Protein AF-A0A1Z7Z3H3-F1 (afdb_monomer)

Structure (mmCIF, N/CA/C/O backbone):
data_AF-A0A1Z7Z3H3-F1
#
_entry.id   AF-A0A1Z7Z3H3-F1
#
loop_
_atom_site.group_PDB
_atom_site.id
_atom_site.type_symbol
_atom_site.label_atom_id
_atom_site.label_alt_id
_atom_site.label_comp_id
_atom_site.label_asym_id
_atom_site.label_entity_id
_atom_site.label_seq_id
_atom_site.pdbx_PDB_ins_code
_atom_site.Cartn_x
_atom_site.Cartn_y
_atom_site.Cartn_z
_atom_site.occupancy
_atom_site.B_iso_or_equiv
_atom_site.auth_seq_id
_atom_site.auth_comp_id
_atom_sit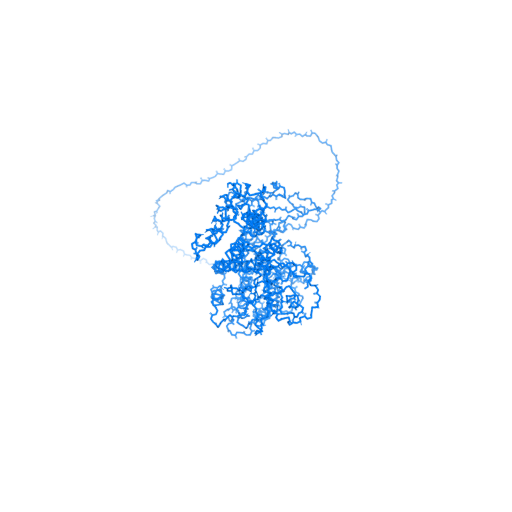e.auth_asym_id
_atom_site.auth_atom_id
_atom_site.pdbx_PDB_model_num
ATOM 1 N N . MET A 1 1 ? -13.700 -13.367 -4.932 1.00 32.19 1 MET A N 1
ATOM 2 C CA . MET A 1 1 ? -15.150 -13.114 -4.969 1.00 32.19 1 MET A CA 1
ATOM 3 C C . MET A 1 1 ? -15.330 -11.751 -5.586 1.00 32.19 1 MET A C 1
ATOM 5 O O . MET A 1 1 ? -14.486 -10.894 -5.360 1.00 32.19 1 MET A O 1
ATOM 9 N N . ILE A 1 2 ? -16.300 -11.656 -6.484 1.00 27.84 2 ILE A N 1
ATOM 10 C CA . ILE A 1 2 ? -16.573 -10.495 -7.326 1.00 27.84 2 ILE A CA 1
ATOM 11 C C . ILE A 1 2 ? -16.823 -9.302 -6.402 1.00 27.84 2 ILE A C 1
ATOM 13 O O . ILE A 1 2 ? -17.635 -9.405 -5.487 1.00 27.84 2 ILE A O 1
ATOM 17 N N . ALA A 1 3 ? -16.074 -8.221 -6.609 1.00 29.41 3 ALA A N 1
ATOM 18 C CA . ALA A 1 3 ? -16.380 -6.922 -6.038 1.00 29.41 3 ALA A CA 1
ATOM 19 C C . ALA A 1 3 ? -17.636 -6.404 -6.747 1.00 29.41 3 ALA A C 1
ATOM 21 O O . ALA A 1 3 ? -17.552 -5.595 -7.671 1.00 29.41 3 ALA A O 1
ATOM 22 N N . ASP A 1 4 ? -18.799 -6.938 -6.375 1.00 34.94 4 ASP A N 1
ATOM 23 C CA . ASP A 1 4 ? -20.038 -6.213 -6.606 1.00 34.94 4 ASP A CA 1
ATOM 24 C C . ASP A 1 4 ? -19.874 -4.895 -5.857 1.00 34.94 4 ASP A C 1
ATOM 26 O O . ASP A 1 4 ? -19.503 -4.880 -4.684 1.00 34.94 4 ASP A O 1
ATOM 30 N N . GLN A 1 5 ? -20.022 -3.786 -6.577 1.00 40.94 5 GLN A N 1
ATOM 31 C CA . GLN A 1 5 ? -19.915 -2.449 -6.015 1.00 40.94 5 GLN A CA 1
ATOM 32 C C . GLN A 1 5 ? -21.038 -2.274 -4.995 1.00 40.94 5 GLN A C 1
ATOM 34 O O . GLN A 1 5 ? -22.151 -1.877 -5.340 1.00 40.94 5 GLN A O 1
ATOM 39 N N . ILE A 1 6 ? -20.741 -2.618 -3.745 1.00 47.41 6 ILE A N 1
ATOM 40 C CA . ILE A 1 6 ? -21.602 -2.358 -2.603 1.00 47.41 6 ILE A CA 1
ATOM 41 C C . ILE A 1 6 ? -21.817 -0.840 -2.569 1.00 47.41 6 ILE A C 1
ATOM 43 O O . ILE A 1 6 ? -20.842 -0.082 -2.601 1.00 47.41 6 ILE A O 1
ATOM 47 N N . PRO A 1 7 ? -23.068 -0.352 -2.586 1.00 47.81 7 PRO A N 1
ATOM 48 C CA . PRO A 1 7 ? -23.313 1.074 -2.450 1.00 47.81 7 PRO A CA 1
ATOM 49 C C . PRO A 1 7 ? -22.756 1.530 -1.092 1.00 47.81 7 PRO A C 1
ATOM 51 O O . PRO A 1 7 ? -23.055 0.894 -0.081 1.00 47.81 7 PRO A O 1
ATOM 54 N N . PRO A 1 8 ? -21.947 2.606 -1.043 1.00 53.81 8 PRO A N 1
ATOM 55 C CA . PRO A 1 8 ? -21.254 2.991 0.178 1.00 53.81 8 PRO A CA 1
ATOM 56 C C . PRO A 1 8 ? -22.2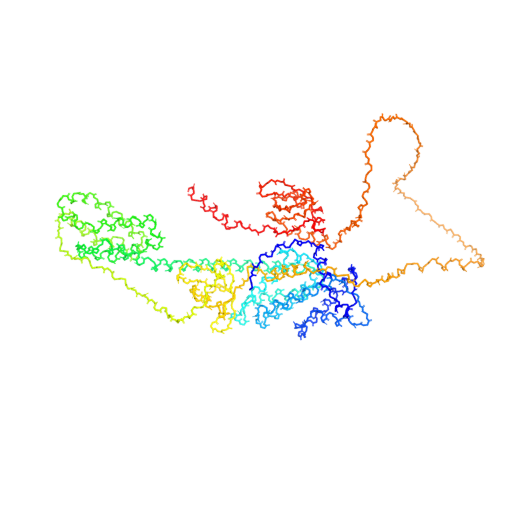69 3.321 1.272 1.00 53.81 8 PRO A C 1
ATOM 58 O O . PRO A 1 8 ? -23.070 4.252 1.125 1.00 53.81 8 PRO A O 1
ATOM 61 N N . LEU A 1 9 ? -22.228 2.564 2.370 1.00 59.12 9 LEU A N 1
ATOM 62 C CA . LEU A 1 9 ? -23.047 2.846 3.540 1.00 59.12 9 LEU A CA 1
ATOM 63 C C . LEU A 1 9 ? -22.595 4.128 4.211 1.00 59.12 9 LEU A C 1
ATOM 65 O O . LEU A 1 9 ? -21.428 4.336 4.540 1.00 59.12 9 LEU A O 1
ATOM 69 N N . LYS A 1 10 ? -23.577 4.984 4.449 1.00 64.12 10 LYS A N 1
ATOM 70 C CA . LYS A 1 10 ? -23.406 6.247 5.143 1.00 64.12 10 LYS A CA 1
ATOM 71 C C . LYS A 1 10 ? -23.414 6.013 6.640 1.00 64.12 10 LYS A C 1
ATOM 73 O O . LYS A 1 10 ? -24.458 6.051 7.283 1.00 64.12 10 LYS A O 1
ATOM 78 N N . LEU A 1 11 ? -22.236 5.757 7.189 1.00 69.19 11 LEU A N 1
ATOM 79 C CA . LEU A 1 11 ? -22.074 5.545 8.618 1.00 69.19 11 LEU A CA 1
ATOM 80 C C . LEU A 1 11 ? -21.940 6.899 9.329 1.00 69.19 11 LEU A C 1
ATOM 82 O O . LEU A 1 11 ? -21.125 7.746 8.955 1.00 69.19 11 LEU A O 1
ATOM 86 N N . GLY A 1 12 ? -22.786 7.102 10.336 1.00 70.69 12 GLY A N 1
ATOM 87 C CA . GLY A 1 12 ? -22.677 8.136 11.366 1.00 70.69 12 GLY A CA 1
ATOM 88 C C . GLY A 1 12 ? -22.671 7.470 12.744 1.00 70.69 12 GLY A C 1
ATOM 89 O O . GLY A 1 12 ? -22.966 6.277 12.843 1.00 70.69 12 GLY A O 1
ATOM 90 N N . ALA A 1 13 ? -22.345 8.213 13.805 1.00 77.25 13 ALA A N 1
ATOM 91 C CA . ALA A 1 13 ? -22.168 7.632 15.141 1.00 77.25 13 ALA A CA 1
ATOM 92 C C . ALA A 1 13 ? -23.416 6.866 15.622 1.00 77.25 13 ALA A C 1
ATOM 94 O O . ALA A 1 13 ? -23.301 5.710 16.018 1.00 77.25 13 ALA A O 1
ATOM 95 N N . ARG A 1 14 ? -24.609 7.454 15.484 1.00 81.56 14 ARG A N 1
ATOM 96 C CA . ARG A 1 14 ? -25.880 6.820 15.872 1.00 81.56 14 ARG A CA 1
ATOM 97 C C . ARG A 1 14 ? -26.240 5.595 15.039 1.00 81.56 14 ARG A C 1
ATOM 99 O O . ARG A 1 14 ? -26.717 4.604 15.578 1.00 81.56 14 ARG A O 1
ATOM 106 N N . VAL A 1 15 ? -25.975 5.631 13.730 1.00 82.81 15 VAL A N 1
ATOM 107 C CA . VAL A 1 15 ? -26.184 4.466 12.850 1.00 82.81 15 VAL A CA 1
ATOM 108 C C . VAL A 1 15 ? -25.277 3.318 13.284 1.00 82.81 15 VAL A C 1
ATOM 110 O O . VAL A 1 15 ? -25.731 2.185 13.380 1.00 82.81 15 VAL A O 1
ATOM 113 N N . VAL A 1 16 ? -24.011 3.604 13.603 1.00 85.75 16 VAL A N 1
ATOM 114 C CA . VAL A 1 16 ? -23.080 2.593 14.120 1.00 85.75 16 VAL A CA 1
ATOM 115 C C . VAL A 1 16 ? -23.575 2.012 15.441 1.00 85.75 16 VAL A C 1
ATOM 117 O O . VAL A 1 16 ? -23.574 0.794 15.580 1.00 85.75 16 VAL A O 1
ATOM 120 N N . VAL A 1 17 ? -24.025 2.845 16.384 1.00 86.12 17 VAL A N 1
ATOM 121 C CA . VAL A 1 17 ? -24.582 2.378 17.665 1.00 86.12 17 VAL A CA 1
ATOM 122 C C . VAL A 1 17 ? -25.770 1.442 17.432 1.00 86.12 17 VAL A C 1
ATOM 124 O O . VAL A 1 17 ? -25.755 0.317 17.924 1.00 86.12 17 VAL A O 1
ATOM 127 N N . ASP A 1 18 ? -26.747 1.842 16.613 1.00 84.81 18 ASP A N 1
ATOM 128 C CA . ASP A 1 18 ? -27.921 1.010 16.315 1.00 84.81 18 ASP A CA 1
ATOM 129 C C . ASP A 1 18 ? -27.538 -0.307 15.610 1.00 84.81 18 ASP A C 1
ATOM 131 O O . ASP A 1 18 ? -28.063 -1.363 15.961 1.00 84.81 18 ASP A O 1
ATOM 135 N N . LEU A 1 19 ? -26.581 -0.294 14.674 1.00 87.75 19 LEU A N 1
ATOM 136 C CA . LEU A 1 19 ? -26.089 -1.515 14.019 1.00 87.75 19 LEU A CA 1
ATOM 137 C C . LEU A 1 19 ? -25.338 -2.445 14.985 1.00 87.75 19 LEU A C 1
ATOM 139 O O . LEU A 1 19 ? -25.493 -3.663 14.900 1.00 87.75 19 LEU A O 1
ATOM 143 N N . LEU A 1 20 ? -24.551 -1.899 15.915 1.00 89.69 20 LEU A N 1
ATOM 144 C CA . LEU A 1 20 ? -23.866 -2.687 16.945 1.00 89.69 20 LEU A CA 1
ATOM 145 C C . LEU A 1 20 ? -24.861 -3.321 17.917 1.00 89.69 20 LEU A C 1
ATOM 147 O O . LEU A 1 20 ? -24.736 -4.501 18.231 1.00 89.69 20 LEU A O 1
ATOM 151 N N . GLU A 1 21 ? -25.880 -2.581 18.353 1.00 87.81 21 GLU A N 1
ATOM 152 C CA . GLU A 1 21 ? -26.934 -3.128 19.211 1.00 87.81 21 GLU A CA 1
ATOM 153 C C . GLU A 1 21 ? -27.709 -4.263 18.523 1.00 87.81 21 GLU A C 1
ATOM 155 O O . GLU A 1 21 ? -28.064 -5.246 19.176 1.00 87.81 21 GLU A O 1
ATOM 160 N N . ARG A 1 22 ? -27.926 -4.169 17.202 1.00 83.06 22 ARG A N 1
ATOM 161 C CA . ARG A 1 22 ? -28.511 -5.250 16.382 1.00 83.06 22 ARG A CA 1
ATOM 162 C C . ARG A 1 22 ? -27.585 -6.454 16.215 1.00 83.06 22 ARG A C 1
ATOM 164 O O . ARG A 1 22 ? -28.063 -7.550 15.945 1.00 83.06 22 ARG A O 1
ATOM 171 N N . HIS A 1 23 ? -26.276 -6.274 16.382 1.00 86.31 23 HIS A N 1
ATOM 172 C CA . HIS A 1 23 ? -25.297 -7.361 16.311 1.00 86.31 23 HIS A CA 1
ATOM 173 C C . HIS A 1 23 ? -25.322 -8.283 17.548 1.00 86.31 23 HIS A C 1
ATOM 175 O O . HIS A 1 23 ? -24.578 -9.266 17.619 1.00 86.31 23 HIS A O 1
ATOM 181 N N . VAL A 1 24 ? -26.168 -7.984 18.539 1.00 84.75 24 VAL A N 1
ATOM 182 C CA . VAL A 1 24 ? -26.409 -8.835 19.708 1.00 84.75 24 VAL A CA 1
ATOM 183 C C . VAL A 1 24 ? -27.499 -9.860 19.384 1.00 84.75 24 VAL A C 1
ATOM 185 O O . VAL A 1 24 ? -28.635 -9.514 19.071 1.00 84.75 24 VAL A O 1
ATOM 188 N N . SER A 1 25 ? -27.163 -11.144 19.488 1.00 80.19 25 SER A N 1
ATOM 189 C CA . SER A 1 25 ? -28.047 -12.274 19.178 1.00 80.19 25 SER A CA 1
ATOM 190 C C . SER A 1 25 ? -28.786 -12.803 20.412 1.00 80.19 25 SER A C 1
ATOM 192 O O . SER A 1 25 ? -28.362 -12.593 21.542 1.00 80.19 25 SER A O 1
ATOM 194 N N . GLY A 1 26 ? -29.838 -13.609 20.232 1.00 73.44 26 GLY A N 1
ATOM 195 C CA . GLY A 1 26 ? -30.508 -14.286 21.356 1.00 73.44 26 GLY A CA 1
ATOM 196 C C . GLY A 1 26 ? -29.577 -15.168 22.210 1.00 73.44 26 GLY A C 1
ATOM 197 O O . GLY A 1 26 ? -29.781 -15.292 23.415 1.00 73.44 26 GLY A O 1
ATOM 198 N N . THR A 1 27 ? -28.512 -15.728 21.620 1.00 76.56 27 THR A N 1
ATOM 199 C CA . THR A 1 27 ? -27.514 -16.522 22.364 1.00 76.56 27 THR A CA 1
ATOM 200 C C . THR A 1 27 ? -26.694 -15.676 23.337 1.00 76.56 27 THR A C 1
ATOM 202 O O . THR A 1 27 ? -26.273 -16.175 24.379 1.00 76.56 27 THR A O 1
ATOM 205 N N . ASP A 1 28 ? -26.527 -14.383 23.060 1.00 81.25 28 ASP A N 1
ATOM 206 C CA . ASP A 1 28 ? -25.828 -13.453 23.944 1.00 81.25 28 ASP A CA 1
ATOM 207 C C . ASP A 1 28 ? -26.541 -13.287 25.285 1.00 81.25 28 ASP A C 1
ATOM 209 O O . ASP A 1 28 ? -25.896 -13.299 26.329 1.00 81.25 28 ASP A O 1
ATOM 213 N N . PHE A 1 29 ? -27.874 -13.233 25.266 1.00 77.94 29 PHE A N 1
ATOM 214 C CA . PHE A 1 29 ? -28.704 -13.115 26.469 1.00 77.94 29 PHE A CA 1
ATOM 215 C C . PHE A 1 29 ? -28.666 -14.365 27.354 1.00 77.94 29 PHE A C 1
ATOM 217 O O . PHE A 1 29 ? -29.041 -14.297 28.520 1.00 77.94 29 PHE A O 1
ATOM 224 N N . SER A 1 30 ? -28.229 -15.509 26.815 1.00 79.38 30 SER A N 1
ATOM 225 C CA . SER A 1 30 ? -28.019 -16.723 27.612 1.00 79.38 30 SER A CA 1
ATOM 226 C C . SER A 1 30 ? -26.681 -16.729 28.356 1.00 79.38 30 SER A C 1
ATOM 228 O O . SER A 1 30 ? -26.531 -17.453 29.335 1.00 79.38 30 SER A O 1
ATOM 230 N N . LEU A 1 31 ? -25.723 -15.923 27.891 1.00 80.31 31 LEU A N 1
ATOM 231 C CA . LEU A 1 31 ? -24.371 -15.835 28.438 1.00 80.31 31 LEU A CA 1
ATOM 232 C C . LEU A 1 31 ? -24.213 -14.603 29.337 1.00 80.31 31 LEU A C 1
ATOM 234 O O . LEU A 1 31 ? -23.556 -14.663 30.368 1.00 80.31 31 LEU A O 1
ATOM 238 N N . PHE A 1 32 ? -24.819 -13.476 28.971 1.00 85.56 32 PHE A N 1
ATOM 239 C CA . PHE A 1 32 ? -24.613 -12.201 29.647 1.00 85.56 32 PHE A CA 1
ATOM 240 C C . PHE A 1 32 ? -25.904 -11.621 30.218 1.00 85.56 32 PHE A C 1
ATOM 242 O O . PHE A 1 32 ? -26.977 -11.720 29.621 1.00 85.56 32 PHE A O 1
ATOM 249 N N . ASN A 1 33 ? -25.770 -10.900 31.332 1.00 86.38 33 ASN A N 1
ATOM 250 C CA . ASN A 1 33 ? -26.786 -9.957 31.784 1.00 86.38 33 ASN A CA 1
ATOM 251 C C . ASN A 1 33 ? -26.707 -8.693 30.917 1.00 86.38 33 ASN A C 1
ATOM 253 O O . ASN A 1 33 ? -25.875 -7.818 31.153 1.00 86.38 33 ASN A O 1
ATOM 257 N N . VAL A 1 34 ? -27.543 -8.616 29.880 1.00 87.44 34 VAL A N 1
ATOM 258 C CA . VAL A 1 34 ? -27.482 -7.533 28.888 1.00 87.44 34 VAL A CA 1
ATOM 259 C C . VAL A 1 34 ? -28.448 -6.399 29.236 1.00 87.44 34 VAL A C 1
ATOM 261 O O . VAL A 1 34 ? -29.662 -6.604 29.276 1.00 87.44 34 VAL A O 1
ATOM 264 N N . ALA A 1 35 ? -27.918 -5.192 29.430 1.00 86.75 35 ALA A N 1
ATOM 265 C CA . ALA A 1 35 ? -28.690 -3.962 29.597 1.00 86.75 35 ALA A CA 1
ATOM 266 C C . ALA A 1 35 ? -28.946 -3.279 28.244 1.00 86.75 35 ALA A C 1
ATOM 268 O O . ALA A 1 35 ? -28.096 -3.298 27.353 1.00 86.75 35 ALA A O 1
ATOM 269 N N . ALA A 1 36 ? -30.120 -2.660 28.086 1.00 82.62 36 ALA A N 1
ATOM 270 C CA . ALA A 1 36 ? -30.512 -2.026 26.826 1.00 82.62 36 ALA A CA 1
ATOM 271 C C . ALA A 1 36 ? -29.662 -0.793 26.481 1.00 82.62 36 ALA A C 1
ATOM 273 O O . ALA A 1 36 ? -29.298 -0.632 25.325 1.00 82.62 36 ALA A O 1
ATOM 274 N N . GLN A 1 37 ? -29.336 0.040 27.472 1.00 84.12 37 GLN A N 1
ATOM 275 C CA . GLN A 1 37 ? -28.550 1.265 27.310 1.00 84.12 37 GLN A CA 1
ATOM 276 C C . GLN A 1 37 ? -27.240 1.176 28.094 1.00 84.12 37 GLN A C 1
ATOM 278 O O . GLN A 1 37 ? -27.136 0.406 29.050 1.00 84.12 37 GLN A O 1
ATOM 283 N N . ARG A 1 38 ? -26.240 1.967 27.698 1.00 88.94 38 ARG A N 1
ATOM 284 C CA . ARG A 1 38 ? -24.964 2.075 28.413 1.00 88.94 38 ARG A CA 1
ATOM 285 C C . ARG A 1 38 ? -25.032 3.165 29.484 1.00 88.94 38 ARG A C 1
ATOM 287 O O . ARG A 1 38 ? -25.488 4.267 29.211 1.00 88.94 38 ARG A O 1
ATOM 294 N N . SER A 1 39 ? -24.543 2.864 30.687 1.00 88.81 39 SER A N 1
ATOM 295 C CA . SER A 1 39 ? -24.313 3.841 31.756 1.00 88.81 39 SER A CA 1
ATOM 296 C C . SER A 1 39 ? -22.813 4.038 31.970 1.00 88.81 39 SER A C 1
ATOM 298 O O . SER A 1 39 ? -22.015 3.141 31.679 1.00 88.81 39 SER A O 1
ATOM 300 N N . ALA A 1 40 ? -22.416 5.182 32.534 1.00 86.88 40 ALA A N 1
ATOM 301 C CA . ALA A 1 40 ? -21.011 5.465 32.836 1.00 86.88 40 ALA A CA 1
ATOM 302 C C . ALA A 1 40 ? -20.396 4.432 33.804 1.00 86.88 40 ALA A C 1
ATOM 304 O O . ALA A 1 40 ? -19.235 4.049 33.655 1.00 86.88 40 ALA A O 1
ATOM 305 N N . ALA A 1 41 ? -21.181 3.932 34.768 1.00 87.25 41 ALA A N 1
ATOM 306 C CA . ALA A 1 41 ? -20.751 2.881 35.689 1.00 87.25 41 ALA A CA 1
ATOM 307 C C . ALA A 1 41 ? -20.510 1.547 34.963 1.00 87.25 41 ALA A C 1
ATOM 309 O O . ALA A 1 41 ? -19.474 0.913 35.180 1.00 87.25 41 ALA A O 1
ATOM 310 N N . MET A 1 42 ? -21.410 1.160 34.048 1.00 89.31 42 MET A N 1
ATOM 311 C CA . MET A 1 42 ? -21.239 -0.042 33.222 1.00 89.31 42 MET A CA 1
ATOM 312 C C . MET A 1 42 ? -20.014 0.069 32.316 1.00 89.31 42 MET A C 1
ATOM 314 O O . MET A 1 42 ? -19.195 -0.848 32.291 1.00 89.31 42 MET A O 1
ATOM 318 N N . GLN A 1 43 ? -19.832 1.207 31.640 1.00 89.75 43 GLN A N 1
ATOM 319 C CA . GLN A 1 43 ? -18.661 1.439 30.794 1.00 89.75 43 GLN A CA 1
ATOM 320 C C . GLN A 1 43 ? -17.361 1.361 31.609 1.00 89.75 43 GLN A C 1
ATOM 322 O O . GLN A 1 43 ? -16.396 0.728 31.183 1.00 89.75 43 GLN A O 1
ATOM 327 N N . LYS A 1 44 ? -17.325 1.966 32.803 1.00 89.00 44 LYS A N 1
ATOM 328 C CA . LYS A 1 44 ? -16.156 1.922 33.692 1.00 89.00 44 LYS A CA 1
ATOM 329 C C . LYS A 1 44 ? -15.850 0.499 34.167 1.00 89.00 44 LYS A C 1
ATOM 331 O O . LYS A 1 44 ? -14.687 0.100 34.144 1.00 89.00 44 LYS A O 1
ATOM 336 N N . SER A 1 45 ? -16.872 -0.261 34.562 1.00 89.56 45 SER A N 1
ATOM 337 C CA . SER A 1 45 ? -16.729 -1.672 34.945 1.00 89.56 45 SER A CA 1
ATOM 338 C C . SER A 1 45 ? -16.189 -2.508 33.780 1.00 89.56 45 SER A C 1
ATOM 340 O O . SER A 1 45 ? -15.207 -3.237 33.934 1.00 89.56 45 SER A O 1
ATOM 342 N N . PHE A 1 46 ? -16.731 -2.306 32.576 1.00 91.69 46 PHE A N 1
ATOM 343 C CA . PHE A 1 46 ? -16.267 -2.991 31.374 1.00 91.69 46 PHE A CA 1
ATOM 344 C C . PHE A 1 46 ? -14.815 -2.644 31.021 1.00 91.69 46 PHE A C 1
ATOM 346 O O . PHE A 1 46 ? -14.003 -3.537 30.785 1.00 91.69 46 PHE A O 1
ATOM 353 N N . LEU A 1 47 ? -14.430 -1.366 31.072 1.00 91.31 47 LEU A N 1
ATOM 354 C CA . LEU A 1 47 ? -13.041 -0.941 30.864 1.00 91.31 47 LEU A CA 1
ATOM 355 C C . LEU A 1 47 ? -12.076 -1.513 31.913 1.00 91.31 47 LEU A C 1
ATOM 357 O O . LEU A 1 47 ? -10.928 -1.829 31.581 1.00 91.31 47 LEU A O 1
ATOM 361 N N . SER A 1 48 ? -12.529 -1.666 33.160 1.00 90.12 48 SER A N 1
ATOM 362 C CA . SER A 1 48 ? -11.761 -2.325 34.221 1.00 90.12 48 SER A CA 1
ATOM 363 C C . SER A 1 48 ? -11.543 -3.803 33.901 1.00 90.12 48 SER A C 1
ATOM 365 O O . SER A 1 48 ? -10.398 -4.258 33.908 1.00 90.12 48 SER A O 1
ATOM 367 N N . CYS A 1 49 ? -12.606 -4.519 33.510 1.00 90.38 49 CYS A N 1
ATOM 368 C CA . CYS A 1 49 ? -12.527 -5.904 33.039 1.00 90.38 49 CYS A CA 1
ATOM 369 C C . CYS A 1 49 ? -11.502 -6.042 31.906 1.00 90.38 49 CYS A C 1
ATOM 371 O O . CYS A 1 49 ? -10.579 -6.851 31.989 1.00 90.38 49 CYS A O 1
ATOM 373 N N . LEU A 1 50 ? -11.600 -5.209 30.867 1.00 91.12 50 LEU A N 1
ATOM 374 C CA . LEU A 1 50 ? -10.676 -5.264 29.734 1.00 91.12 50 LEU A CA 1
ATOM 375 C C . LEU A 1 50 ? -9.228 -4.949 30.134 1.00 91.12 50 LEU A C 1
ATOM 377 O O . LEU A 1 50 ? -8.299 -5.524 29.569 1.00 91.12 50 LEU A O 1
ATOM 381 N N . SER A 1 51 ? -9.011 -4.057 31.100 1.00 90.19 51 SER A N 1
ATOM 382 C CA . SER A 1 51 ? -7.667 -3.727 31.592 1.00 90.19 51 SER A CA 1
ATOM 383 C C . SER A 1 51 ? -7.048 -4.870 32.396 1.00 90.19 51 SER A C 1
ATOM 385 O O . SER A 1 51 ? -5.866 -5.169 32.220 1.00 90.19 51 SER A O 1
ATOM 387 N N . GLU A 1 52 ? -7.844 -5.565 33.206 1.00 87.75 52 GLU A N 1
ATOM 388 C CA . GLU A 1 52 ? -7.409 -6.772 33.911 1.00 87.75 52 GLU A CA 1
ATOM 389 C C . GLU A 1 52 ? -7.156 -7.940 32.949 1.00 87.75 52 GLU A C 1
ATOM 391 O O . GLU A 1 52 ? -6.180 -8.679 33.088 1.00 87.75 52 GLU A O 1
ATOM 396 N N . LEU A 1 53 ? -7.985 -8.086 31.913 1.00 87.19 53 LEU A N 1
ATOM 397 C CA . LEU A 1 53 ? -7.717 -9.048 30.851 1.00 87.19 53 LEU A CA 1
ATOM 398 C C . LEU A 1 53 ? -6.403 -8.722 30.140 1.00 87.19 53 LEU A C 1
ATOM 400 O O . LEU A 1 53 ? -5.622 -9.641 29.907 1.00 87.19 53 LEU A O 1
ATOM 404 N N . GLN A 1 54 ? -6.131 -7.441 29.854 1.00 86.56 54 GLN A N 1
ATOM 405 C CA . GLN A 1 54 ? -4.907 -6.980 29.193 1.00 86.56 54 GLN A CA 1
ATOM 406 C C . GLN A 1 54 ? -3.636 -7.302 29.990 1.00 86.56 54 GLN A C 1
ATOM 408 O O . GLN A 1 54 ? -2.652 -7.772 29.410 1.00 86.56 54 GLN A O 1
ATOM 413 N N . SER A 1 55 ? -3.645 -7.085 31.308 1.00 82.56 55 SER A N 1
ATOM 414 C CA . SER A 1 55 ? -2.491 -7.378 32.171 1.00 82.56 55 SER A CA 1
ATOM 415 C C . SER A 1 55 ? -2.203 -8.883 32.267 1.00 82.56 55 SER A C 1
ATOM 417 O O . SER A 1 55 ? -1.041 -9.291 32.332 1.00 82.56 55 SER A O 1
ATOM 419 N N . ASN A 1 56 ? -3.245 -9.711 32.162 1.00 76.44 56 ASN A N 1
ATOM 420 C CA . ASN A 1 56 ? -3.176 -11.170 32.239 1.00 76.44 56 ASN A CA 1
ATOM 421 C C . ASN A 1 56 ? -2.976 -11.879 30.874 1.00 76.44 56 ASN A C 1
ATOM 423 O O . ASN A 1 56 ? -3.044 -13.108 30.801 1.00 76.44 56 ASN A O 1
ATOM 427 N N . ILE A 1 57 ? -2.696 -11.150 29.780 1.00 64.56 57 ILE A N 1
ATOM 428 C CA . ILE A 1 57 ? -2.495 -11.737 28.432 1.00 64.56 57 ILE A CA 1
ATOM 429 C C . ILE A 1 57 ? -1.221 -12.603 28.336 1.00 64.56 57 ILE A C 1
ATOM 431 O O . ILE A 1 57 ? -1.159 -13.513 27.504 1.00 64.56 57 ILE A O 1
ATOM 435 N N . LYS A 1 58 ? -0.181 -12.348 29.146 1.00 54.47 58 LYS A N 1
ATOM 436 C CA . LYS A 1 58 ? 1.140 -12.990 28.976 1.00 54.47 58 LYS A CA 1
ATOM 437 C C . LYS A 1 58 ? 1.063 -14.521 29.114 1.00 54.47 58 LYS A C 1
ATOM 439 O O . LYS A 1 58 ? 0.845 -15.042 30.199 1.00 54.47 58 LYS A O 1
ATOM 444 N N . GLY A 1 59 ? 1.284 -15.233 28.002 1.00 56.00 59 GLY A N 1
ATOM 445 C CA . GLY A 1 59 ? 1.299 -16.704 27.942 1.00 56.00 59 GLY A CA 1
ATOM 446 C C . GLY A 1 59 ? -0.081 -17.373 27.996 1.00 56.00 59 GLY A C 1
ATOM 447 O O . GLY A 1 59 ? -0.168 -18.580 28.209 1.00 56.00 59 GLY A O 1
ATOM 448 N N . SER A 1 60 ? -1.159 -16.606 27.828 1.00 50.12 60 SER A N 1
ATOM 449 C CA . SER A 1 60 ? -2.515 -17.071 28.108 1.00 50.12 60 SER A CA 1
ATOM 450 C C . SER A 1 60 ? -3.201 -17.798 26.927 1.00 50.12 60 SER A C 1
ATOM 452 O O . SER A 1 60 ? -3.025 -17.394 25.769 1.00 50.12 60 SER A O 1
ATOM 454 N N . PRO A 1 61 ? -4.075 -18.803 27.190 1.00 48.03 61 PRO A N 1
ATOM 455 C CA . PRO A 1 61 ? -4.989 -19.391 26.195 1.00 48.03 61 PRO A CA 1
ATOM 456 C C . PRO A 1 61 ? -5.919 -18.370 25.508 1.00 48.03 61 PRO A C 1
ATOM 458 O O . PRO A 1 61 ? -6.516 -18.683 24.479 1.00 48.03 61 PRO A O 1
ATOM 461 N N . TYR A 1 62 ? -6.026 -17.145 26.037 1.00 51.84 62 TYR A N 1
ATOM 462 C CA . TYR A 1 62 ? -6.856 -16.059 25.500 1.00 51.84 62 TYR A CA 1
ATOM 463 C C . TYR A 1 62 ? -6.345 -15.449 24.197 1.00 51.84 62 TYR A C 1
ATOM 465 O O . TYR A 1 62 ? -7.098 -14.773 23.510 1.00 51.84 62 TYR A O 1
ATOM 473 N N . THR A 1 63 ? -5.101 -15.727 23.807 1.00 57.56 63 THR A N 1
ATOM 474 C CA . THR A 1 63 ? -4.605 -15.328 22.482 1.00 57.56 63 THR A CA 1
ATOM 475 C C . THR A 1 63 ? -5.389 -16.008 21.351 1.00 57.56 63 THR A C 1
ATOM 477 O O . THR A 1 63 ? -5.614 -15.403 20.307 1.00 57.56 63 THR A O 1
ATOM 480 N N . LYS A 1 64 ? -5.849 -17.250 21.560 1.00 64.69 64 LYS A N 1
ATOM 481 C CA . LYS A 1 64 ? -6.596 -18.043 20.564 1.00 64.69 64 LYS A CA 1
ATOM 482 C C . LYS A 1 64 ? -8.099 -18.137 20.830 1.00 64.69 64 LYS A C 1
ATOM 484 O O . LYS A 1 64 ? -8.815 -18.652 19.980 1.00 64.69 64 LYS A O 1
ATOM 489 N N . ALA A 1 65 ? -8.567 -17.712 22.000 1.00 70.31 65 ALA A N 1
ATOM 490 C CA . ALA A 1 65 ? -9.982 -17.765 22.354 1.00 70.31 65 ALA A CA 1
ATOM 491 C C . ALA A 1 65 ? -10.723 -16.513 21.857 1.00 70.31 65 ALA A C 1
ATOM 493 O O . ALA A 1 65 ? -10.135 -15.438 21.766 1.00 70.31 65 ALA A O 1
ATOM 494 N N . SER A 1 66 ? -12.021 -16.651 21.584 1.00 83.25 66 SER A N 1
ATOM 495 C CA . SER A 1 66 ? -12.909 -15.512 21.312 1.00 83.25 66 SER A CA 1
ATOM 496 C C . SER A 1 66 ? -12.999 -14.605 22.548 1.00 83.25 66 SER A C 1
ATOM 498 O O . SER A 1 66 ? -13.184 -15.108 23.664 1.00 83.25 66 SER A O 1
ATOM 500 N N . LEU A 1 67 ? -12.896 -13.283 22.357 1.00 85.62 67 LEU A N 1
ATOM 501 C CA . LEU A 1 67 ? -13.027 -12.268 23.408 1.00 85.62 67 LEU A CA 1
ATOM 502 C C . LEU A 1 67 ? -14.330 -12.450 24.176 1.00 85.62 67 LEU A C 1
ATOM 504 O O . LEU A 1 67 ? -14.312 -12.422 25.405 1.00 85.62 67 LEU A O 1
ATOM 508 N N . LYS A 1 68 ? -15.434 -12.736 23.481 1.00 87.00 68 LYS A N 1
ATOM 509 C CA . LYS A 1 68 ? -16.734 -13.035 24.094 1.00 87.00 68 LYS A CA 1
ATOM 510 C C . LYS A 1 68 ? -16.646 -14.132 25.156 1.00 87.00 68 LYS A C 1
ATOM 512 O O . LYS A 1 68 ? -17.150 -13.966 26.262 1.00 87.00 68 LYS A O 1
ATOM 517 N N . SER A 1 69 ? -15.956 -15.234 24.861 1.00 85.25 69 SER A N 1
ATOM 518 C CA . SER A 1 69 ? -15.795 -16.350 25.809 1.00 85.25 69 SER A CA 1
ATOM 519 C C . SER A 1 69 ? -14.936 -15.973 27.021 1.00 85.25 69 SER A C 1
ATOM 521 O O . SER A 1 69 ? -15.175 -16.448 28.134 1.00 85.25 69 SER A O 1
ATOM 523 N N . VAL A 1 70 ? -13.924 -15.129 26.810 1.00 84.75 70 VAL A N 1
ATOM 524 C CA . VAL A 1 70 ? -13.024 -14.655 27.870 1.00 84.75 70 VAL A CA 1
ATOM 525 C C . VAL A 1 70 ? -13.735 -13.667 28.790 1.00 84.75 70 VAL A C 1
ATOM 527 O O . VAL A 1 70 ? -13.678 -13.818 30.009 1.00 84.75 70 VAL A O 1
ATOM 530 N N . ILE A 1 71 ? -14.455 -12.707 28.212 1.00 87.88 71 ILE A N 1
ATOM 531 C CA . ILE A 1 71 ? -15.238 -11.702 28.935 1.00 87.88 71 ILE A CA 1
ATOM 532 C C . ILE A 1 71 ? -16.374 -12.383 29.705 1.00 87.88 71 ILE A C 1
ATOM 534 O O . ILE A 1 71 ? -16.564 -12.098 30.882 1.00 87.88 71 ILE A O 1
ATOM 538 N N . HIS A 1 72 ? -17.062 -13.361 29.108 1.00 86.19 72 HIS A N 1
ATOM 539 C CA . HIS A 1 72 ? -18.094 -14.143 29.796 1.00 86.19 72 HIS A CA 1
ATOM 540 C C . HIS A 1 72 ? -17.584 -14.768 31.098 1.00 86.19 72 HIS A C 1
ATOM 542 O O . HIS A 1 72 ? -18.238 -14.672 32.134 1.00 86.19 72 HIS A O 1
ATOM 548 N N . ARG A 1 73 ? -16.390 -15.376 31.074 1.00 82.62 73 ARG A N 1
ATOM 549 C CA . ARG A 1 73 ? -15.788 -15.992 32.266 1.00 82.62 73 ARG A CA 1
ATOM 550 C C . ARG A 1 73 ? -15.538 -14.981 33.384 1.00 82.62 73 ARG A C 1
ATOM 552 O O . ARG A 1 73 ? -15.651 -15.349 34.546 1.00 82.62 73 ARG A O 1
ATOM 559 N N . TYR A 1 74 ? -15.207 -13.743 33.030 1.00 79.50 74 TYR A N 1
ATOM 560 C CA . TYR A 1 74 ? -15.031 -12.657 33.989 1.00 79.50 74 TYR A CA 1
ATOM 561 C C . TYR A 1 74 ? -16.371 -12.206 34.588 1.00 79.50 74 TYR A C 1
ATOM 563 O O . TYR A 1 74 ? -16.500 -12.064 35.798 1.00 79.50 74 TYR A O 1
ATOM 571 N N . TYR A 1 75 ? -17.390 -12.057 33.741 1.00 79.69 75 TYR A N 1
ATOM 572 C CA . TYR A 1 75 ? -18.729 -11.603 34.129 1.00 79.69 75 TYR A CA 1
ATOM 573 C C . TYR A 1 75 ? -19.586 -12.675 34.830 1.00 79.69 75 TYR A C 1
ATOM 575 O O . TYR A 1 75 ? -20.570 -12.336 35.478 1.00 79.69 75 TYR A O 1
ATOM 583 N N . SER A 1 76 ? -19.207 -13.955 34.747 1.00 74.69 76 SER A N 1
ATOM 584 C CA . SER A 1 76 ? -19.877 -15.079 35.431 1.00 74.69 76 SER A CA 1
ATOM 585 C C . SER A 1 76 ? -19.562 -15.177 36.937 1.00 74.69 76 SER A C 1
ATOM 587 O O . SER A 1 76 ? -19.918 -16.170 37.572 1.00 74.69 76 SER A O 1
ATOM 589 N N . GLY A 1 77 ? -18.837 -14.206 37.505 1.00 68.12 77 GLY A N 1
ATOM 590 C CA . GLY A 1 77 ? -18.523 -14.142 38.934 1.00 68.12 77 GLY A CA 1
ATOM 591 C C . GLY A 1 77 ? -19.745 -13.850 39.827 1.00 68.12 77 GLY A C 1
ATOM 592 O O . GLY A 1 77 ? -20.829 -13.574 39.319 1.00 68.12 77 GLY A O 1
ATOM 593 N N . PRO A 1 78 ? -19.583 -13.910 41.166 1.00 53.97 78 PRO A N 1
ATOM 594 C CA . PRO A 1 78 ? -20.678 -13.741 42.132 1.00 53.97 78 PRO A CA 1
ATOM 595 C C . PRO A 1 78 ? -21.392 -12.378 42.054 1.00 53.97 78 PRO A C 1
ATOM 597 O O . PRO A 1 78 ? -22.574 -12.315 42.377 1.00 53.97 78 PRO A O 1
ATOM 600 N N . ASP A 1 79 ? -20.724 -11.337 41.545 1.00 59.19 79 ASP A N 1
ATOM 601 C CA . ASP A 1 79 ? -21.325 -10.041 41.212 1.00 59.19 79 ASP A CA 1
ATOM 602 C C . ASP A 1 79 ? -21.587 -9.975 39.700 1.00 59.19 79 ASP A C 1
ATOM 604 O O . ASP A 1 79 ? -20.770 -9.461 38.928 1.00 59.19 79 ASP A O 1
ATOM 608 N N . SER A 1 80 ? -22.707 -10.552 39.250 1.00 62.84 80 SER A N 1
ATOM 609 C CA . SER A 1 80 ? -23.049 -10.656 37.827 1.00 62.84 80 SER A CA 1
ATOM 610 C C . SER A 1 80 ? -23.365 -9.281 37.221 1.00 62.84 80 SER A C 1
ATOM 612 O O . SER A 1 80 ? -24.527 -8.887 37.092 1.00 62.84 80 SER A O 1
ATOM 614 N N . SER A 1 81 ? -22.318 -8.537 36.873 1.00 79.31 81 SER A N 1
ATOM 615 C CA . SER A 1 81 ? -22.404 -7.186 36.323 1.00 79.31 81 SER A CA 1
ATOM 616 C C . SER A 1 81 ? -23.161 -7.174 34.994 1.00 79.31 81 SER A C 1
ATOM 618 O O . SER A 1 81 ? -23.093 -8.123 34.209 1.00 79.31 81 SER A O 1
ATOM 620 N N . PHE A 1 82 ? -23.873 -6.084 34.720 1.00 86.62 82 PHE A N 1
ATOM 621 C CA . PHE A 1 82 ? -24.517 -5.887 33.426 1.00 86.62 82 PHE A CA 1
ATOM 622 C C . PHE A 1 82 ? -23.504 -5.417 32.375 1.00 86.62 82 PHE A C 1
ATOM 624 O O . PHE A 1 82 ? -22.581 -4.656 32.673 1.00 86.62 82 PHE A O 1
ATOM 631 N N . ILE A 1 83 ? -23.696 -5.858 31.133 1.00 90.88 83 ILE A N 1
ATOM 632 C CA . ILE A 1 83 ? -23.004 -5.341 29.947 1.00 90.88 83 ILE A CA 1
ATOM 633 C C . ILE A 1 83 ? -24.027 -4.675 29.026 1.00 90.88 83 ILE A C 1
ATOM 635 O O . ILE A 1 83 ? -25.133 -5.187 28.848 1.00 90.88 83 ILE A O 1
ATOM 639 N N . SER A 1 84 ? -23.690 -3.522 28.450 1.00 91.62 84 SER A N 1
ATOM 640 C CA . SER A 1 84 ? -24.601 -2.839 27.527 1.00 91.62 84 SER A CA 1
ATOM 641 C C . SER A 1 84 ? -24.679 -3.567 26.178 1.00 91.62 84 SER A C 1
ATOM 643 O O . SER A 1 84 ? -23.719 -4.220 25.756 1.00 91.62 84 SER A O 1
ATOM 645 N N . ARG A 1 85 ? -25.807 -3.431 25.464 1.00 91.00 85 ARG A N 1
ATOM 646 C CA . ARG A 1 85 ? -25.945 -3.946 24.086 1.00 91.00 85 ARG A CA 1
ATOM 647 C C . ARG A 1 85 ? -24.874 -3.384 23.152 1.00 91.00 85 ARG A C 1
ATOM 649 O O . ARG A 1 85 ? -24.316 -4.138 22.363 1.00 91.00 85 ARG A O 1
ATOM 656 N N . LEU A 1 86 ? -24.555 -2.097 23.282 1.00 90.81 86 LEU A N 1
ATOM 657 C CA . LEU A 1 86 ? -23.500 -1.436 22.514 1.00 90.81 86 LEU A CA 1
ATOM 658 C C . LEU A 1 86 ? -22.133 -2.102 22.731 1.00 90.81 86 LEU A C 1
ATOM 660 O O . LEU A 1 86 ? -21.447 -2.453 21.767 1.00 90.81 86 LEU A O 1
ATOM 664 N N . ASP A 1 87 ? -21.735 -2.303 23.989 1.00 93.31 87 ASP A N 1
ATOM 665 C CA . ASP A 1 87 ? -20.427 -2.877 24.316 1.00 93.31 87 ASP A CA 1
ATOM 666 C C . ASP A 1 87 ? -20.346 -4.350 23.882 1.00 93.31 87 ASP A C 1
ATOM 668 O O . ASP A 1 87 ? -19.343 -4.771 23.305 1.00 93.31 87 ASP A O 1
ATOM 672 N N . LEU A 1 88 ? -21.417 -5.129 24.075 1.00 92.94 88 LEU A N 1
ATOM 673 C CA . LEU A 1 88 ? -21.468 -6.532 23.654 1.00 92.94 88 LEU A CA 1
ATOM 674 C C . LEU A 1 88 ? -21.486 -6.690 22.125 1.00 92.94 88 LEU A C 1
ATOM 676 O O . LEU A 1 88 ? -20.782 -7.542 21.582 1.00 92.94 88 LEU A O 1
ATOM 680 N N . GLY A 1 89 ? -22.224 -5.833 21.418 1.00 92.44 89 GLY A N 1
ATOM 681 C CA . GLY A 1 89 ? -22.182 -5.746 19.959 1.00 92.44 89 GLY A CA 1
ATOM 682 C C . GLY A 1 89 ? -20.787 -5.390 19.444 1.00 92.44 89 GLY A C 1
ATOM 683 O O . GLY A 1 89 ? -20.308 -5.979 18.475 1.00 92.44 89 GLY A O 1
ATOM 684 N N . THR A 1 90 ? -20.085 -4.497 20.147 1.00 94.38 90 THR A N 1
ATOM 685 C CA . THR A 1 90 ? -18.685 -4.157 19.851 1.00 94.38 90 THR A CA 1
ATOM 686 C C . THR A 1 90 ? -17.761 -5.362 20.038 1.00 94.38 90 THR A C 1
ATOM 688 O O . THR A 1 90 ? -16.900 -5.598 19.192 1.00 94.38 90 THR A O 1
ATOM 691 N N . VAL A 1 91 ? -17.944 -6.159 21.098 1.00 94.06 91 VAL A N 1
ATOM 692 C CA . VAL A 1 91 ? -17.184 -7.407 21.309 1.00 94.06 91 VAL A CA 1
ATOM 693 C C . VAL A 1 91 ? -17.381 -8.368 20.140 1.00 94.06 91 VAL A C 1
ATOM 695 O O . VAL A 1 91 ? -16.391 -8.846 19.590 1.00 94.06 91 VAL A O 1
ATOM 698 N N . ASN A 1 92 ? -18.632 -8.616 19.739 1.00 92.94 92 ASN A N 1
ATOM 699 C CA . ASN A 1 92 ? -18.954 -9.513 18.627 1.00 92.94 92 ASN A CA 1
ATOM 700 C C . ASN A 1 92 ? -18.303 -9.038 17.313 1.00 92.94 92 ASN A C 1
ATOM 702 O O . ASN A 1 92 ? -17.668 -9.836 16.620 1.00 92.94 92 ASN A O 1
ATOM 706 N N . LEU A 1 93 ? -18.384 -7.735 17.013 1.00 93.88 93 LEU A N 1
ATOM 707 C CA . LEU A 1 93 ? -17.791 -7.161 15.804 1.00 93.88 93 LEU A CA 1
ATOM 708 C C . LEU A 1 93 ? -16.262 -7.273 15.813 1.00 93.88 93 LEU A C 1
ATOM 710 O O . LEU A 1 93 ? -15.667 -7.651 14.807 1.00 93.88 93 LEU A O 1
ATOM 714 N N . VAL A 1 94 ? -15.612 -6.947 16.936 1.00 93.94 94 VAL A N 1
ATOM 715 C CA . VAL A 1 94 ? -14.148 -7.016 17.058 1.00 93.94 94 VAL A CA 1
ATOM 716 C C . VAL A 1 94 ? -13.657 -8.465 16.996 1.00 93.94 94 VAL A C 1
ATOM 718 O O . VAL A 1 94 ? -12.630 -8.718 16.366 1.00 93.94 94 VAL A O 1
ATOM 721 N N . ASP A 1 95 ? -14.375 -9.421 17.589 1.00 91.81 95 ASP A N 1
ATOM 722 C CA . ASP A 1 95 ? -14.057 -10.848 17.449 1.00 91.81 95 ASP A CA 1
ATOM 723 C C . ASP A 1 95 ? -14.114 -11.282 15.980 1.00 91.81 95 ASP A C 1
ATOM 725 O O . ASP A 1 95 ? -13.111 -11.771 15.457 1.00 91.81 95 ASP A O 1
ATOM 729 N N . ALA A 1 96 ? -15.231 -11.014 15.292 1.00 91.75 96 ALA A N 1
ATOM 730 C CA . ALA A 1 96 ? -15.396 -11.339 13.874 1.00 91.75 96 ALA A CA 1
ATOM 731 C C . ALA A 1 96 ? -14.309 -10.684 13.005 1.00 91.75 96 ALA A C 1
ATOM 733 O O . ALA A 1 96 ? -13.713 -11.340 12.150 1.00 91.75 96 ALA A O 1
ATOM 734 N N . MET A 1 97 ? -13.990 -9.416 13.289 1.00 92.50 97 MET A N 1
ATOM 735 C CA . MET A 1 97 ? -12.925 -8.673 12.625 1.00 92.50 97 MET A CA 1
ATOM 736 C C . MET A 1 97 ? -11.586 -9.397 12.768 1.00 92.50 97 MET A C 1
ATOM 738 O O . MET A 1 97 ? -10.919 -9.709 11.789 1.00 92.50 97 MET A O 1
ATOM 742 N N . PHE A 1 98 ? -11.145 -9.700 13.984 1.00 91.38 98 PHE A N 1
ATOM 743 C CA . PHE A 1 98 ? -9.838 -10.329 14.138 1.00 91.38 98 PHE A CA 1
ATOM 744 C C . PHE A 1 98 ? -9.799 -11.782 13.658 1.00 91.38 98 PHE A C 1
ATOM 746 O O . PHE A 1 98 ? -8.749 -12.221 13.189 1.00 91.38 98 PHE A O 1
ATOM 753 N N . ASP A 1 99 ? -10.893 -12.529 13.757 1.00 89.69 99 ASP A N 1
ATOM 754 C CA . ASP A 1 99 ? -10.941 -13.911 13.279 1.00 89.69 99 ASP A CA 1
ATOM 755 C C . ASP A 1 99 ? -10.794 -13.962 11.756 1.00 89.69 99 ASP A C 1
ATOM 757 O O . ASP A 1 99 ? -9.918 -14.668 11.241 1.00 89.69 99 ASP A O 1
ATOM 761 N N . GLU A 1 100 ? -11.530 -13.112 11.038 1.00 87.88 100 GLU A N 1
ATOM 762 C CA . GLU A 1 100 ? -11.387 -12.986 9.591 1.00 87.88 100 GLU A CA 1
ATOM 763 C C . GLU A 1 100 ? -9.985 -12.479 9.201 1.00 87.88 100 GLU A C 1
ATOM 765 O O . GLU A 1 100 ? -9.386 -12.959 8.228 1.00 87.88 100 GLU A O 1
ATOM 770 N N . MET A 1 101 ? -9.415 -11.554 9.985 1.00 87.38 101 MET A N 1
ATOM 771 C CA . MET A 1 101 ? -8.069 -11.012 9.762 1.00 87.38 101 MET A CA 1
ATOM 772 C C . MET A 1 101 ? -7.020 -12.102 9.809 1.00 87.38 101 MET A C 1
ATOM 774 O O . MET A 1 101 ? -6.192 -12.223 8.901 1.00 87.38 101 MET A O 1
ATOM 778 N N . LEU A 1 102 ? -7.054 -12.906 10.866 1.00 86.31 102 LEU A N 1
ATOM 779 C CA . LEU A 1 102 ? -6.071 -13.947 11.114 1.00 86.31 102 LEU A CA 1
ATOM 780 C C . LEU A 1 102 ? -6.249 -15.121 10.140 1.00 86.31 102 LEU A C 1
ATOM 782 O O . LEU A 1 102 ? -5.246 -15.671 9.676 1.00 86.31 102 LEU A O 1
ATOM 786 N N . GLU A 1 103 ? -7.486 -15.455 9.758 1.00 84.94 103 GLU A N 1
ATOM 787 C CA . GLU A 1 103 ? -7.778 -16.501 8.772 1.00 84.94 103 GLU A CA 1
ATOM 788 C C . GLU A 1 103 ? -7.319 -16.107 7.354 1.00 84.94 103 GLU A C 1
ATOM 790 O O . GLU A 1 103 ? -6.561 -16.841 6.702 1.00 84.94 103 GLU A O 1
ATOM 795 N N . LYS A 1 104 ? -7.719 -14.922 6.867 1.00 80.19 104 LYS A N 1
ATOM 796 C CA . LYS A 1 104 ? -7.376 -14.445 5.510 1.00 80.19 104 LYS A CA 1
ATOM 797 C C . LYS A 1 104 ? -5.917 -13.989 5.391 1.00 80.19 104 LYS A C 1
ATOM 799 O O . LYS A 1 104 ? -5.326 -14.034 4.298 1.00 80.19 104 LYS A O 1
ATOM 804 N N . GLY A 1 105 ? -5.327 -13.543 6.497 1.00 75.44 105 GLY A N 1
ATOM 805 C CA . GLY A 1 105 ? -3.975 -13.000 6.570 1.00 75.44 105 GLY A CA 1
ATOM 806 C C . GLY A 1 105 ? -2.863 -14.022 6.336 1.00 75.44 105 GLY A C 1
ATOM 807 O O . GLY A 1 105 ? -1.855 -13.673 5.721 1.00 75.44 105 GLY A O 1
ATOM 808 N N . ARG A 1 106 ? -3.068 -15.289 6.741 1.00 78.44 106 ARG A N 1
ATOM 809 C CA . ARG A 1 106 ? -2.051 -16.366 6.692 1.00 78.44 106 ARG A CA 1
ATOM 810 C C . ARG A 1 106 ? -0.696 -15.935 7.274 1.00 78.44 106 ARG A C 1
ATOM 812 O O . ARG A 1 106 ? 0.350 -16.183 6.676 1.00 78.44 106 ARG A O 1
ATOM 819 N N . PHE A 1 107 ? -0.740 -15.265 8.419 1.00 84.75 107 PHE A N 1
ATOM 820 C CA . PHE A 1 107 ? 0.442 -14.794 9.135 1.00 84.75 107 PHE A CA 1
ATOM 821 C C . PHE A 1 107 ? 1.298 -15.958 9.642 1.00 84.75 107 PHE A C 1
ATOM 823 O O . PHE A 1 107 ? 0.781 -17.031 9.962 1.00 84.75 107 PHE A O 1
ATOM 830 N N . ASP A 1 108 ? 2.608 -15.736 9.749 1.00 85.75 108 ASP A N 1
ATOM 831 C CA . ASP A 1 108 ? 3.462 -16.613 10.551 1.00 85.75 108 ASP A CA 1
ATOM 832 C C . ASP A 1 108 ? 3.177 -16.453 12.054 1.00 85.75 108 ASP A C 1
ATOM 834 O O . ASP A 1 108 ? 2.428 -15.573 12.476 1.00 85.75 108 ASP A O 1
ATOM 838 N N . SER A 1 109 ? 3.771 -17.326 12.872 1.00 86.06 109 SER A N 1
ATOM 839 C CA . SER A 1 109 ? 3.480 -17.389 14.309 1.00 86.06 109 SER A CA 1
ATOM 840 C C . SER A 1 109 ? 3.775 -16.083 15.052 1.00 86.06 109 SER A C 1
ATOM 842 O O . SER A 1 109 ? 3.039 -15.738 15.972 1.00 86.06 109 SER A O 1
ATOM 844 N N . GLU A 1 110 ? 4.837 -15.369 14.680 1.00 87.38 1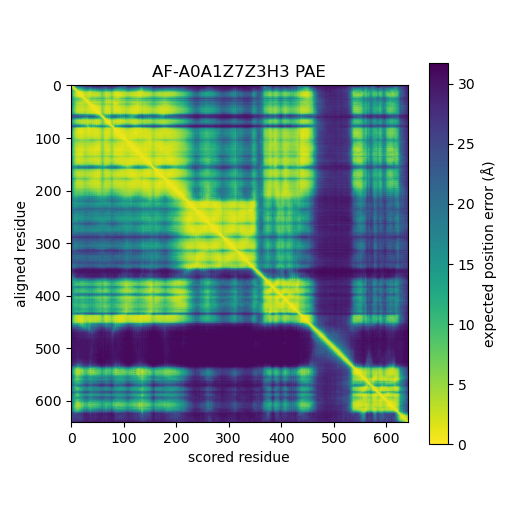10 GLU A N 1
ATOM 845 C CA . GLU A 1 110 ? 5.242 -14.129 15.348 1.00 87.38 110 GLU A CA 1
ATOM 846 C C . GLU A 1 110 ? 4.310 -12.974 14.957 1.00 87.38 110 GLU A C 1
ATOM 848 O O . GLU A 1 110 ? 3.795 -12.262 15.819 1.00 87.38 110 GLU A O 1
ATOM 853 N N . ALA A 1 111 ? 4.033 -12.827 13.658 1.00 88.94 111 ALA A N 1
ATOM 854 C CA . ALA A 1 111 ? 3.090 -11.843 13.137 1.00 88.94 111 ALA A CA 1
ATOM 855 C C . ALA A 1 111 ? 1.685 -12.053 13.714 1.00 88.94 111 ALA A C 1
ATOM 857 O O . ALA A 1 111 ? 1.031 -11.097 14.133 1.00 88.94 111 ALA A O 1
ATOM 858 N N . TRP A 1 112 ? 1.244 -13.311 13.784 1.00 89.88 112 TRP A N 1
ATOM 859 C CA . TRP A 1 112 ? -0.028 -13.690 14.386 1.00 89.88 112 TRP A CA 1
ATOM 860 C C . TRP A 1 112 ? -0.101 -13.246 15.853 1.00 89.88 112 TRP A C 1
ATOM 862 O O . TRP A 1 112 ? -1.077 -12.615 16.257 1.00 89.88 112 TRP A O 1
ATOM 872 N N . GLU A 1 113 ? 0.948 -13.500 16.641 1.00 88.19 113 GLU A N 1
ATOM 873 C CA . GLU A 1 113 ? 0.993 -13.116 18.056 1.00 88.19 113 GLU A CA 1
ATOM 874 C C . GLU A 1 113 ? 0.959 -11.591 18.244 1.00 88.19 113 GLU A C 1
ATOM 876 O O . GLU A 1 113 ? 0.245 -11.090 19.116 1.00 88.19 113 GLU A O 1
ATOM 881 N N . LEU A 1 114 ? 1.690 -10.841 17.414 1.00 90.06 114 LEU A N 1
ATOM 882 C CA . LEU A 1 114 ? 1.689 -9.377 17.449 1.00 90.06 114 LEU A CA 1
ATOM 883 C C . LEU A 1 114 ? 0.308 -8.790 17.150 1.00 90.06 114 LEU A C 1
ATOM 885 O O . LEU A 1 114 ? -0.134 -7.892 17.866 1.00 90.06 114 LEU A O 1
ATOM 889 N N . ILE A 1 115 ? -0.387 -9.305 16.135 1.00 91.00 115 ILE A N 1
ATOM 890 C CA . ILE A 1 115 ? -1.737 -8.844 15.783 1.00 91.00 115 ILE A CA 1
ATOM 891 C C . ILE A 1 115 ? -2.705 -9.150 16.924 1.00 91.00 115 ILE A C 1
ATOM 893 O O . ILE A 1 115 ? -3.439 -8.269 17.370 1.00 91.00 115 ILE A O 1
ATOM 897 N N . VAL A 1 116 ? -2.668 -10.367 17.464 1.00 89.88 116 VAL A N 1
ATOM 898 C CA . VAL A 1 116 ? -3.558 -10.785 18.554 1.00 89.88 116 VAL A CA 1
ATOM 899 C C . VAL A 1 116 ? -3.373 -9.945 19.818 1.00 89.88 116 VAL A C 1
ATOM 901 O O . VAL A 1 116 ? -4.358 -9.608 20.473 1.00 89.88 116 VAL A O 1
ATOM 904 N N . LYS A 1 117 ? -2.140 -9.531 20.140 1.00 90.38 117 LYS A N 1
ATOM 905 C CA . LYS A 1 117 ? -1.861 -8.619 21.266 1.00 90.38 117 LYS A CA 1
ATOM 906 C C . LYS A 1 117 ? -2.592 -7.277 21.155 1.00 90.38 117 LYS A C 1
ATOM 908 O O . LYS A 1 117 ? -2.815 -6.634 22.176 1.00 90.38 117 LYS A O 1
ATOM 913 N N . THR A 1 118 ? -2.998 -6.865 19.952 1.00 92.50 118 THR A N 1
ATOM 914 C CA . THR A 1 118 ? -3.766 -5.628 19.746 1.00 92.50 118 THR A CA 1
ATOM 915 C C . THR A 1 118 ? -5.274 -5.783 19.955 1.00 92.50 118 THR A C 1
ATOM 917 O O . THR A 1 118 ? -5.936 -4.763 20.119 1.00 92.50 118 THR A O 1
ATOM 920 N N . 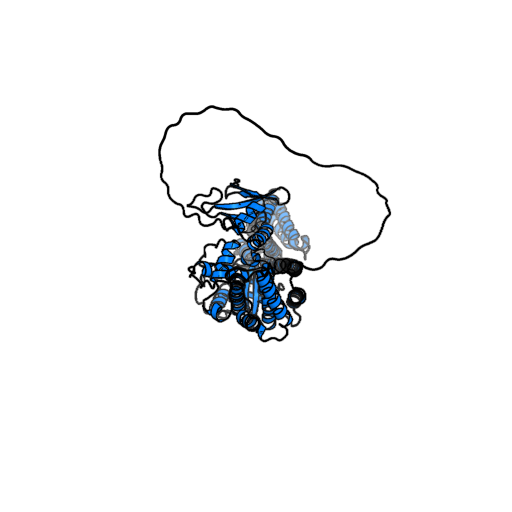LYS A 1 119 ? -5.823 -7.012 20.034 1.00 91.56 119 LYS A N 1
ATOM 921 C CA . LYS A 1 119 ? -7.276 -7.267 20.168 1.00 91.56 119 LYS A CA 1
ATOM 922 C C . LYS A 1 119 ? -7.918 -6.474 21.311 1.00 91.56 119 LYS A C 1
ATOM 924 O O . LYS A 1 119 ? -8.843 -5.699 21.089 1.00 91.56 119 LYS A O 1
ATOM 929 N N . ILE A 1 120 ? -7.407 -6.649 22.532 1.00 91.69 120 ILE A N 1
ATOM 930 C CA . ILE A 1 120 ? -7.949 -5.993 23.732 1.00 91.69 120 ILE A CA 1
ATOM 931 C C . ILE A 1 120 ? -7.723 -4.471 23.705 1.00 91.69 120 ILE A C 1
ATOM 933 O O . ILE A 1 120 ? -8.695 -3.748 23.917 1.00 91.69 120 ILE A O 1
ATOM 937 N N . PRO A 1 121 ? -6.518 -3.951 23.383 1.00 93.75 121 PRO A N 1
ATOM 938 C CA . PRO A 1 121 ? -6.327 -2.514 23.190 1.00 93.75 121 PRO A CA 1
ATOM 939 C C . PRO A 1 121 ? -7.285 -1.887 22.170 1.00 93.75 121 PRO A C 1
ATOM 941 O O . PRO A 1 121 ? -7.798 -0.798 22.406 1.00 93.75 121 PRO A O 1
ATOM 944 N N . VAL A 1 122 ? -7.556 -2.565 21.052 1.00 94.75 122 VAL A N 1
ATOM 945 C CA . VAL A 1 122 ? -8.489 -2.079 20.026 1.00 94.75 122 VAL A CA 1
ATOM 946 C C . VAL A 1 122 ? -9.923 -2.076 20.551 1.00 94.75 122 VAL A C 1
ATOM 948 O O . VAL A 1 122 ? -10.607 -1.068 20.400 1.00 94.75 122 VAL A O 1
ATOM 951 N N . LEU A 1 123 ? -10.365 -3.143 21.226 1.00 94.81 123 LEU A N 1
ATOM 952 C CA . LEU A 1 123 ? -11.691 -3.190 21.850 1.00 94.81 123 LEU A CA 1
ATOM 953 C C . LEU A 1 123 ? -11.867 -2.063 22.881 1.00 94.81 123 LEU A C 1
ATOM 955 O O . LEU A 1 123 ? -12.837 -1.313 22.812 1.00 94.81 123 LEU A O 1
ATOM 959 N N . LYS A 1 124 ? -10.894 -1.888 23.784 1.00 94.12 124 LYS A N 1
ATOM 960 C CA . LYS A 1 124 ? -10.877 -0.786 24.758 1.00 94.12 124 LYS A CA 1
ATOM 961 C C . LYS A 1 124 ? -10.982 0.568 24.065 1.00 94.12 124 LYS A C 1
ATOM 963 O O . LYS A 1 124 ? -11.819 1.383 24.445 1.00 94.12 124 LYS A O 1
ATOM 968 N N . LEU A 1 125 ? -10.201 0.786 23.009 1.00 94.56 125 LEU A N 1
ATOM 969 C CA . LEU A 1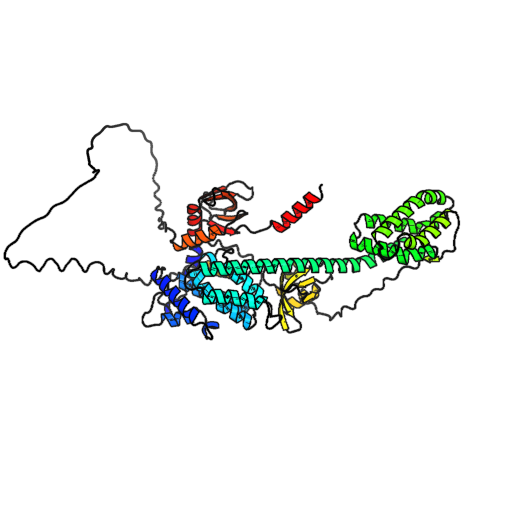 125 ? -10.235 2.045 22.279 1.00 94.56 125 LEU A CA 1
ATOM 970 C C . LEU A 1 125 ? -11.609 2.301 21.660 1.00 94.56 125 LEU A C 1
ATOM 972 O O . LEU A 1 125 ? -12.132 3.395 21.831 1.00 94.56 125 LEU A O 1
ATOM 976 N N . ILE A 1 126 ? -12.218 1.313 20.998 1.00 94.56 126 ILE A N 1
ATOM 977 C CA . ILE A 1 126 ? -13.535 1.475 20.362 1.00 94.56 126 ILE A CA 1
ATOM 978 C C . ILE A 1 126 ? -14.607 1.815 21.404 1.00 94.56 126 ILE A C 1
ATOM 980 O O . ILE A 1 126 ? -15.428 2.697 21.164 1.00 94.56 126 ILE A O 1
ATOM 984 N N . THR A 1 127 ? -14.561 1.199 22.592 1.00 92.00 127 THR A N 1
ATOM 985 C CA . THR A 1 127 ? -15.525 1.494 23.671 1.00 92.00 127 THR A CA 1
ATOM 986 C C . THR A 1 127 ? -15.432 2.932 24.193 1.00 92.00 127 THR A C 1
ATOM 988 O O . THR A 1 127 ? -16.402 3.445 24.753 1.00 92.00 127 THR A O 1
ATOM 991 N N . GLN A 1 128 ? -14.287 3.597 24.002 1.00 90.81 128 GLN A N 1
ATOM 992 C CA . GLN A 1 128 ? -14.056 5.001 24.362 1.00 90.81 128 GLN A CA 1
ATOM 993 C C . GLN A 1 128 ? -14.135 5.951 23.155 1.00 90.81 128 GLN A C 1
ATOM 995 O O . GLN A 1 128 ? -14.300 7.160 23.329 1.00 90.81 128 GLN A O 1
ATOM 1000 N N . ASP A 1 129 ? -13.961 5.437 21.938 1.00 89.38 129 ASP A N 1
ATOM 1001 C CA . ASP A 1 129 ? -13.879 6.183 20.689 1.00 89.38 129 ASP A CA 1
ATOM 1002 C C . ASP A 1 129 ? -14.480 5.409 19.507 1.00 89.38 129 ASP A C 1
ATOM 1004 O O . ASP A 1 129 ? -13.776 4.785 18.707 1.00 89.38 129 ASP A O 1
ATOM 1008 N N . LEU A 1 130 ? -15.799 5.527 19.342 1.00 89.81 130 LEU A N 1
ATOM 1009 C CA . LEU A 1 130 ? -16.531 4.904 18.235 1.00 89.81 130 LEU A CA 1
ATOM 1010 C C . LEU A 1 130 ? -16.081 5.404 16.853 1.00 89.81 130 LEU A C 1
ATOM 1012 O O . LEU A 1 130 ? -16.349 4.737 15.853 1.00 89.81 130 LEU A O 1
ATOM 1016 N N . SER A 1 131 ? -15.363 6.536 16.768 1.00 87.94 131 SER A N 1
ATOM 1017 C CA . SER A 1 131 ? -14.851 7.057 15.492 1.00 87.94 131 SER A CA 1
ATOM 1018 C C . SER A 1 131 ? -13.937 6.065 14.769 1.00 87.94 131 SER A C 1
ATOM 1020 O O . SER A 1 131 ? -13.847 6.117 13.545 1.00 87.94 131 SER A O 1
ATOM 1022 N N . PHE A 1 132 ? -13.319 5.113 15.478 1.00 92.50 132 PHE A N 1
ATOM 1023 C CA . PHE A 1 132 ? -12.584 4.004 14.865 1.00 92.50 132 PHE A CA 1
ATOM 1024 C C . PHE A 1 132 ? -13.426 3.264 13.809 1.00 92.50 132 PHE A C 1
ATOM 1026 O O . PHE A 1 132 ? -12.923 2.917 12.740 1.00 92.50 132 PHE A O 1
ATOM 1033 N N . LEU A 1 133 ? -14.720 3.066 14.067 1.00 90.38 133 LEU A N 1
ATOM 1034 C CA . LEU A 1 133 ? -15.594 2.246 13.228 1.00 90.38 133 LEU A CA 1
ATOM 1035 C C . LEU A 1 133 ? -16.041 2.955 11.944 1.00 90.38 133 LEU A C 1
ATOM 1037 O O . LEU A 1 133 ? -16.133 2.317 10.898 1.00 90.38 133 LEU A O 1
ATOM 1041 N N . PHE A 1 134 ? -16.250 4.274 11.986 1.00 83.69 134 PHE A N 1
ATOM 1042 C CA . PHE A 1 134 ? -16.807 5.029 10.853 1.00 83.69 134 PHE A CA 1
ATOM 1043 C C . PHE A 1 134 ? -15.896 6.131 10.288 1.00 83.69 134 PHE A C 1
ATOM 1045 O O . PHE A 1 134 ? -16.204 6.676 9.234 1.00 83.69 134 PHE A O 1
ATOM 1052 N N . SER A 1 135 ? -14.764 6.452 10.928 1.00 82.94 135 SER A N 1
ATOM 1053 C CA . SER A 1 135 ? -13.737 7.352 10.379 1.00 82.94 135 SER A CA 1
ATOM 1054 C C . SER A 1 135 ? -12.520 6.551 9.897 1.00 82.94 135 SER A C 1
ATOM 1056 O O . SER A 1 135 ? -11.693 6.133 10.713 1.00 82.94 135 SER A O 1
ATOM 1058 N N . PRO A 1 136 ? -12.295 6.422 8.573 1.00 80.31 136 PRO A N 1
ATOM 1059 C CA . PRO A 1 136 ? -11.078 5.808 8.023 1.00 80.31 136 PRO A CA 1
ATOM 1060 C C . PRO A 1 136 ? -9.785 6.553 8.395 1.00 80.31 136 PRO A C 1
ATOM 1062 O O . PRO A 1 136 ? -8.673 6.070 8.171 1.00 80.31 136 PRO A O 1
ATOM 1065 N N . ARG A 1 137 ? -9.899 7.780 8.924 1.00 79.94 137 ARG A N 1
ATOM 1066 C CA . ARG A 1 137 ? -8.748 8.578 9.350 1.00 79.94 137 ARG A CA 1
ATOM 1067 C C . ARG A 1 137 ? -8.330 8.365 10.788 1.00 79.94 137 ARG A C 1
ATOM 1069 O O . ARG A 1 137 ? -7.209 8.786 11.093 1.00 79.94 137 ARG A O 1
ATOM 1076 N N . ASN A 1 138 ? -9.146 7.667 11.579 1.00 87.19 138 ASN A N 1
ATOM 1077 C CA . ASN A 1 138 ? -8.808 7.306 12.941 1.00 87.19 138 ASN A CA 1
ATOM 1078 C C . ASN A 1 138 ? -7.396 6.692 12.977 1.00 87.19 138 ASN A C 1
ATOM 1080 O O . ASN A 1 138 ? -7.060 5.768 12.228 1.00 87.19 138 ASN A O 1
ATOM 1084 N N . ILE A 1 139 ? -6.532 7.267 13.810 1.00 89.12 139 ILE A N 1
ATOM 1085 C CA . ILE A 1 139 ? -5.097 6.973 13.784 1.00 89.12 139 ILE A CA 1
ATOM 1086 C C . ILE A 1 139 ? -4.772 5.551 14.239 1.00 89.12 139 ILE A C 1
ATOM 1088 O O . ILE A 1 139 ? -3.825 4.959 13.717 1.00 89.12 139 ILE A O 1
ATOM 1092 N N . ALA A 1 140 ? -5.578 4.982 15.137 1.00 92.00 140 ALA A N 1
ATOM 1093 C CA . ALA A 1 140 ? -5.431 3.602 15.575 1.00 92.00 140 ALA A CA 1
ATOM 1094 C C . ALA A 1 140 ? -5.908 2.618 14.504 1.00 92.00 140 ALA A C 1
ATOM 1096 O O . ALA A 1 140 ? -5.240 1.614 14.259 1.00 92.00 140 ALA A O 1
ATOM 1097 N N . ARG A 1 141 ? -6.995 2.939 13.789 1.00 91.62 141 ARG A N 1
ATOM 1098 C CA . ARG A 1 141 ? -7.440 2.168 12.617 1.00 91.62 141 ARG A CA 1
ATOM 1099 C C . ARG A 1 141 ? -6.373 2.143 11.529 1.00 91.62 141 ARG A C 1
ATOM 1101 O O . ARG A 1 141 ? -5.986 1.072 11.071 1.00 91.62 141 ARG A O 1
ATOM 1108 N N . LYS A 1 142 ? -5.809 3.306 11.184 1.00 89.81 142 LYS A N 1
ATOM 1109 C CA . LYS A 1 142 ? -4.673 3.393 10.252 1.00 89.81 142 LYS A CA 1
ATOM 1110 C C . LYS A 1 142 ? -3.443 2.635 10.749 1.00 89.81 142 LYS A C 1
ATOM 1112 O O . LYS A 1 142 ? -2.728 2.051 9.939 1.00 89.81 142 LYS A O 1
ATOM 1117 N N . PHE A 1 143 ? -3.158 2.675 12.052 1.00 93.31 143 PHE A N 1
ATOM 1118 C CA . PHE A 1 143 ? -2.049 1.927 12.640 1.00 93.31 143 PHE A CA 1
ATOM 1119 C C . PHE A 1 143 ? -2.256 0.422 12.461 1.00 93.31 143 PHE A C 1
ATOM 1121 O O . PHE A 1 143 ? -1.366 -0.235 11.930 1.00 93.31 143 PHE A O 1
ATOM 1128 N N . LEU A 1 144 ? -3.432 -0.101 12.823 1.00 93.31 144 LEU A N 1
ATOM 1129 C CA . LEU A 1 144 ? -3.767 -1.520 12.692 1.00 93.31 144 LEU A CA 1
ATOM 1130 C C . LEU A 1 144 ? -3.700 -1.975 11.231 1.00 93.31 144 LEU A C 1
ATOM 1132 O O . LEU A 1 144 ? -3.094 -2.991 10.916 1.00 93.31 144 LEU A O 1
ATOM 1136 N N . ASN A 1 145 ? -4.226 -1.165 10.322 1.00 89.81 145 ASN A N 1
ATOM 1137 C CA . ASN A 1 145 ? -4.152 -1.400 8.888 1.00 89.81 145 ASN A CA 1
ATOM 1138 C C . ASN A 1 145 ? -2.709 -1.511 8.359 1.00 89.81 145 ASN A C 1
ATOM 1140 O O . ASN A 1 145 ? -2.373 -2.466 7.653 1.00 89.81 145 ASN A O 1
ATOM 1144 N N . ASN A 1 146 ? -1.836 -0.569 8.727 1.00 88.75 146 ASN A N 1
ATOM 1145 C CA . ASN A 1 146 ? -0.424 -0.599 8.335 1.00 88.75 146 ASN A CA 1
ATOM 1146 C C . ASN A 1 146 ? 0.350 -1.737 9.019 1.00 88.75 146 ASN A C 1
ATOM 1148 O O . ASN A 1 146 ? 1.211 -2.355 8.389 1.00 88.75 146 ASN A O 1
ATOM 1152 N N . LEU A 1 147 ? 0.037 -2.033 10.285 1.00 91.44 147 LEU A N 1
ATOM 1153 C CA . LEU A 1 147 ? 0.587 -3.161 11.039 1.00 91.44 147 LEU A CA 1
ATOM 1154 C C . LEU A 1 147 ? 0.301 -4.469 10.297 1.00 91.44 147 LEU A C 1
ATOM 1156 O O . LEU A 1 147 ? 1.232 -5.195 9.952 1.00 91.44 147 LEU A O 1
ATOM 1160 N N . THR A 1 148 ? -0.968 -4.720 9.977 1.00 88.25 148 THR A N 1
ATOM 1161 C CA . THR A 1 148 ? -1.412 -5.920 9.268 1.00 88.25 148 THR A CA 1
ATOM 1162 C C . THR A 1 148 ? -0.761 -6.017 7.893 1.00 88.25 148 THR A C 1
ATOM 1164 O O . THR A 1 148 ? -0.177 -7.049 7.577 1.00 88.25 148 THR A O 1
ATOM 1167 N N . LEU A 1 149 ? -0.773 -4.941 7.095 1.00 83.69 149 LEU A N 1
ATOM 1168 C CA . LEU A 1 149 ? -0.136 -4.929 5.772 1.00 83.69 149 LEU A CA 1
ATOM 1169 C C . LEU A 1 149 ? 1.361 -5.261 5.844 1.00 83.69 149 LEU A C 1
ATOM 1171 O O . LEU A 1 149 ? 1.869 -6.026 5.021 1.00 83.69 149 LEU A O 1
ATOM 1175 N N . THR A 1 150 ? 2.061 -4.714 6.840 1.00 86.25 150 THR A N 1
ATOM 1176 C CA . THR A 1 150 ? 3.495 -4.960 7.034 1.00 86.25 150 THR A CA 1
ATOM 1177 C C . THR A 1 150 ? 3.741 -6.423 7.424 1.00 86.25 150 THR A C 1
ATOM 1179 O O . THR A 1 150 ? 4.568 -7.097 6.815 1.00 86.25 150 THR A O 1
ATOM 1182 N N . LEU A 1 151 ? 2.944 -6.963 8.348 1.00 88.44 151 LEU A N 1
ATOM 1183 C CA . LEU A 1 151 ? 3.097 -8.319 8.882 1.00 88.44 151 LEU A CA 1
ATOM 1184 C C . LEU A 1 151 ? 2.652 -9.454 7.939 1.00 88.44 151 LEU A C 1
ATOM 1186 O O . LEU A 1 151 ? 2.938 -10.613 8.229 1.00 88.44 151 LEU A O 1
ATOM 1190 N N . ILE A 1 152 ? 2.006 -9.162 6.800 1.00 84.25 152 ILE A N 1
ATOM 1191 C CA . ILE A 1 152 ? 1.696 -10.186 5.776 1.00 84.25 152 ILE A CA 1
ATOM 1192 C C . ILE A 1 152 ? 2.975 -10.828 5.208 1.00 84.25 152 ILE A C 1
ATOM 1194 O O . ILE A 1 152 ? 2.940 -11.983 4.778 1.00 84.25 152 ILE A O 1
ATOM 1198 N N . SER A 1 153 ? 4.089 -10.091 5.164 1.00 82.38 153 SER A N 1
ATOM 1199 C CA . SER A 1 153 ? 5.355 -10.610 4.638 1.00 82.38 153 SER A CA 1
ATOM 1200 C C . SER A 1 153 ? 6.087 -11.440 5.687 1.00 82.38 153 SER A C 1
ATOM 1202 O O . SER A 1 153 ? 6.211 -11.029 6.842 1.00 82.38 153 SER A O 1
ATOM 1204 N N . SER A 1 154 ? 6.616 -12.588 5.267 1.00 79.12 154 SER A N 1
ATOM 1205 C CA . SER A 1 154 ? 7.501 -13.418 6.089 1.00 79.12 154 SER A CA 1
ATOM 1206 C C . SER A 1 154 ? 8.769 -12.632 6.462 1.00 79.12 154 SER A C 1
ATOM 1208 O O . SER A 1 154 ? 9.228 -11.812 5.664 1.00 79.12 154 SER A O 1
ATOM 1210 N N . PRO A 1 155 ? 9.359 -12.857 7.648 1.00 76.12 155 PRO A N 1
ATOM 1211 C CA . PRO A 1 155 ? 10.558 -12.141 8.057 1.00 76.12 155 PRO A CA 1
ATOM 1212 C C . PRO A 1 155 ? 11.746 -12.522 7.170 1.00 76.12 155 PRO A C 1
ATOM 1214 O O . PRO A 1 155 ? 11.967 -13.697 6.867 1.00 76.12 155 PRO A O 1
ATOM 1217 N N . ASN A 1 156 ? 12.555 -11.528 6.797 1.00 66.75 156 ASN A N 1
ATOM 1218 C CA . ASN A 1 156 ? 13.788 -11.764 6.035 1.00 66.75 156 ASN A CA 1
ATOM 1219 C C . ASN A 1 156 ? 14.907 -12.378 6.900 1.00 66.75 156 ASN A C 1
ATOM 1221 O O . ASN A 1 156 ? 15.817 -13.028 6.382 1.00 66.75 156 ASN A O 1
ATOM 1225 N N . SER A 1 157 ? 14.845 -12.154 8.212 1.00 70.25 157 SER A N 1
ATOM 1226 C CA . SER A 1 157 ? 15.799 -12.602 9.228 1.00 70.25 157 SER A CA 1
ATOM 1227 C C . SER A 1 157 ? 15.109 -12.687 10.586 1.00 70.25 157 SER A C 1
ATOM 1229 O O . SER A 1 157 ? 14.076 -12.056 10.785 1.00 70.25 157 SER A O 1
ATOM 1231 N N . THR A 1 158 ? 15.709 -13.400 11.538 1.00 68.88 158 THR A N 1
ATOM 1232 C CA . THR A 1 158 ? 15.239 -13.431 12.935 1.00 68.88 158 THR A CA 1
ATOM 1233 C C . THR A 1 158 ? 15.173 -12.040 13.573 1.00 68.88 158 THR A C 1
ATOM 1235 O O . THR A 1 158 ? 14.265 -11.791 14.350 1.00 68.88 158 THR A O 1
ATOM 1238 N N . ASP A 1 159 ? 16.060 -11.118 13.177 1.00 73.19 159 ASP A N 1
ATOM 1239 C CA . ASP A 1 159 ? 16.086 -9.727 13.654 1.00 73.19 159 ASP A CA 1
ATOM 1240 C C . ASP A 1 159 ? 15.603 -8.743 12.574 1.00 73.19 159 ASP A C 1
ATOM 1242 O O . ASP A 1 159 ? 16.305 -7.794 12.222 1.00 73.19 159 ASP A O 1
ATOM 1246 N N . ASP A 1 160 ? 14.440 -8.991 11.962 1.00 83.44 160 ASP A N 1
ATOM 1247 C CA . ASP A 1 160 ? 13.871 -8.055 10.982 1.00 83.44 160 ASP A CA 1
ATOM 1248 C C . ASP A 1 160 ? 13.590 -6.684 11.645 1.00 83.44 160 ASP A C 1
ATOM 1250 O O . ASP A 1 160 ? 12.707 -6.592 12.507 1.00 83.44 160 ASP A O 1
ATOM 1254 N N . PRO A 1 161 ? 14.277 -5.592 11.240 1.00 85.94 161 PRO A N 1
ATOM 1255 C CA . PRO A 1 161 ? 14.106 -4.281 11.862 1.00 85.94 161 PRO A CA 1
ATOM 1256 C C . PRO A 1 161 ? 12.667 -3.763 11.803 1.00 85.94 161 PRO A C 1
ATOM 1258 O O . PRO A 1 161 ? 12.249 -3.013 12.688 1.00 85.94 161 PRO A O 1
ATOM 1261 N N . MET A 1 162 ? 11.901 -4.153 10.774 1.00 86.56 162 MET A N 1
ATOM 1262 C CA . MET A 1 162 ? 10.496 -3.763 10.659 1.00 86.56 162 MET A CA 1
ATOM 1263 C C . MET A 1 162 ? 9.668 -4.417 11.765 1.00 86.56 162 MET A C 1
ATOM 1265 O O . MET A 1 162 ? 8.884 -3.738 12.423 1.00 86.56 162 MET A O 1
ATOM 1269 N N . ARG A 1 163 ? 9.887 -5.708 12.032 1.00 89.12 163 ARG A N 1
ATOM 1270 C CA . ARG A 1 163 ? 9.165 -6.438 13.083 1.00 89.12 163 ARG A CA 1
ATOM 1271 C C . ARG A 1 163 ? 9.542 -5.973 14.475 1.00 89.12 163 ARG A C 1
ATOM 1273 O O . ARG A 1 163 ? 8.649 -5.760 15.286 1.00 89.12 163 ARG A O 1
ATOM 1280 N N . VAL A 1 164 ? 10.826 -5.719 14.722 1.00 91.00 164 VAL A N 1
ATOM 1281 C CA . VAL A 1 164 ? 11.298 -5.174 16.004 1.00 91.00 164 VAL A CA 1
ATOM 1282 C C . VAL A 1 164 ? 10.635 -3.825 16.304 1.00 91.00 164 VAL A C 1
ATOM 1284 O O . VAL A 1 164 ? 10.145 -3.606 17.412 1.00 91.00 164 VAL A O 1
ATOM 1287 N N . ALA A 1 165 ? 10.558 -2.931 15.312 1.00 93.12 165 ALA A N 1
ATOM 1288 C CA . ALA A 1 165 ? 9.890 -1.642 15.476 1.00 93.12 165 ALA A CA 1
ATOM 1289 C C . ALA A 1 165 ? 8.385 -1.802 15.767 1.00 93.12 165 ALA A C 1
ATOM 1291 O O . ALA A 1 165 ? 7.871 -1.189 16.704 1.00 93.12 165 ALA A O 1
ATOM 1292 N N . LEU A 1 166 ? 7.688 -2.655 15.005 1.00 93.69 166 LEU A N 1
ATOM 1293 C CA . LEU A 1 166 ? 6.259 -2.926 15.195 1.00 93.69 166 LEU A CA 1
ATOM 1294 C C . LEU A 1 166 ? 5.960 -3.556 16.556 1.00 93.69 166 LEU A C 1
ATOM 1296 O O . LEU A 1 166 ? 5.045 -3.104 17.245 1.00 93.69 166 LEU A O 1
ATOM 1300 N N . ALA A 1 167 ? 6.756 -4.543 16.968 1.00 93.62 167 ALA A N 1
ATOM 1301 C CA . ALA A 1 167 ? 6.669 -5.151 18.287 1.00 93.62 167 ALA A CA 1
ATOM 1302 C C . ALA A 1 167 ? 6.824 -4.096 19.388 1.00 93.62 167 ALA A C 1
ATOM 1304 O O . ALA A 1 167 ? 6.013 -4.061 20.310 1.00 93.62 167 ALA A O 1
ATOM 1305 N N . GLY A 1 168 ? 7.778 -3.170 19.241 1.00 95.38 168 GLY A N 1
ATOM 1306 C CA . GLY A 1 168 ? 7.971 -2.064 20.176 1.00 95.38 168 GLY A CA 1
ATOM 1307 C C . GLY A 1 168 ? 6.776 -1.105 20.266 1.00 95.38 168 GLY A C 1
ATOM 1308 O O . GLY A 1 168 ? 6.461 -0.627 21.356 1.00 95.38 168 GLY A O 1
ATOM 1309 N N . PHE A 1 169 ? 6.080 -0.818 19.160 1.00 96.56 169 PHE A N 1
ATOM 1310 C CA . PHE A 1 169 ? 4.851 -0.012 19.198 1.00 96.56 169 PHE A CA 1
ATOM 1311 C C . PHE A 1 169 ? 3.699 -0.756 19.881 1.00 96.56 169 PHE A C 1
ATOM 1313 O O . PHE A 1 169 ? 3.053 -0.195 20.766 1.00 96.56 169 PHE A O 1
ATOM 1320 N N . VAL A 1 170 ? 3.472 -2.023 19.519 1.00 94.69 170 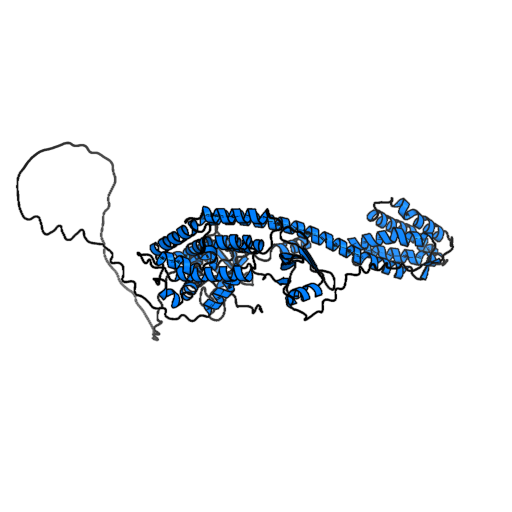VAL A N 1
ATOM 1321 C CA . VAL A 1 170 ? 2.419 -2.857 20.122 1.00 94.69 170 VAL A CA 1
ATOM 1322 C C . VAL A 1 170 ? 2.661 -3.039 21.620 1.00 94.69 170 VAL A C 1
ATOM 1324 O O . VAL A 1 170 ? 1.745 -2.855 22.416 1.00 94.69 170 VAL A O 1
ATOM 1327 N N . GLU A 1 171 ? 3.895 -3.329 22.027 1.00 93.31 171 GLU A N 1
ATOM 1328 C CA . GLU A 1 171 ? 4.260 -3.492 23.434 1.00 93.31 171 GLU A CA 1
ATOM 1329 C C . GLU A 1 171 ? 4.053 -2.199 24.231 1.00 93.31 171 GLU A C 1
ATOM 1331 O O . GLU A 1 171 ? 3.487 -2.239 25.322 1.00 93.31 171 GLU A O 1
ATOM 1336 N N . LYS A 1 172 ? 4.415 -1.033 23.676 1.00 94.31 172 LYS A N 1
ATOM 1337 C CA . LYS A 1 172 ? 4.124 0.263 24.313 1.00 94.31 172 LYS A CA 1
ATOM 1338 C C . LYS A 1 172 ? 2.627 0.475 24.528 1.00 94.31 172 LYS A C 1
ATOM 1340 O O . LYS A 1 172 ? 2.259 0.957 25.596 1.00 94.31 172 LYS A O 1
ATOM 1345 N N . ILE A 1 173 ? 1.786 0.126 23.550 1.00 93.62 173 ILE A N 1
ATOM 1346 C CA . ILE A 1 173 ? 0.324 0.215 23.689 1.00 93.62 173 ILE A CA 1
ATOM 1347 C C . ILE A 1 173 ? -0.138 -0.723 24.806 1.00 93.62 173 ILE A C 1
ATOM 1349 O O . ILE A 1 173 ? -0.751 -0.266 25.762 1.00 93.62 173 ILE A O 1
ATOM 1353 N N . VAL A 1 174 ? 0.211 -2.008 24.741 1.00 90.94 174 VAL A N 1
ATOM 1354 C CA . VAL A 1 174 ? -0.239 -3.019 25.714 1.00 90.94 174 VAL A CA 1
ATOM 1355 C C . VAL A 1 174 ? 0.226 -2.708 27.143 1.00 90.94 174 VAL A C 1
ATOM 1357 O O . VAL A 1 174 ? -0.516 -2.958 28.090 1.00 90.94 174 VAL A O 1
ATOM 1360 N N . LEU A 1 175 ? 1.432 -2.159 27.322 1.00 90.31 175 LEU A N 1
ATOM 1361 C CA . LEU A 1 175 ? 1.980 -1.859 28.648 1.00 90.31 175 LEU A CA 1
ATOM 1362 C C . LEU A 1 175 ? 1.490 -0.533 29.235 1.00 90.31 175 LEU A C 1
ATOM 1364 O O . LEU A 1 175 ? 1.355 -0.439 30.449 1.00 90.31 175 LEU A O 1
ATOM 1368 N N . LYS A 1 176 ? 1.291 0.505 28.412 1.00 90.19 176 LYS A N 1
ATOM 1369 C CA . LYS A 1 176 ? 0.989 1.861 28.908 1.00 90.19 176 LYS A CA 1
ATOM 1370 C C . LYS A 1 176 ? -0.484 2.247 28.812 1.00 90.19 176 LYS A C 1
ATOM 1372 O O . LYS A 1 176 ? -0.881 3.238 29.419 1.00 90.19 176 LYS A O 1
ATOM 1377 N N . TYR A 1 177 ? -1.287 1.531 28.027 1.00 92.06 177 TYR A N 1
ATOM 1378 C CA . TYR A 1 177 ? -2.691 1.874 27.831 1.00 92.06 177 TYR A CA 1
ATOM 1379 C C . TYR A 1 177 ? -3.588 1.261 28.911 1.00 92.06 177 TYR A C 1
ATOM 1381 O O . TYR A 1 177 ? -4.060 0.127 28.784 1.00 92.06 177 TYR A O 1
ATOM 1389 N N . GLU A 1 178 ? -3.862 2.044 29.953 1.00 85.19 178 GLU A N 1
ATOM 1390 C CA . GLU A 1 178 ? -4.878 1.724 30.962 1.00 85.19 178 GLU A CA 1
ATOM 1391 C C . GLU A 1 178 ? -6.243 2.303 30.574 1.00 85.19 178 GLU A C 1
ATOM 1393 O O . GLU A 1 178 ? -7.080 1.564 30.066 1.00 85.19 178 GLU A O 1
ATOM 1398 N N . ALA A 1 179 ? -6.456 3.611 30.730 1.00 82.56 179 ALA A N 1
ATOM 1399 C CA . ALA A 1 179 ? -7.719 4.270 30.373 1.00 82.56 179 ALA A CA 1
ATOM 1400 C C . ALA A 1 179 ? -7.549 5.489 29.451 1.00 82.56 179 ALA A C 1
ATOM 1402 O O . ALA A 1 179 ? -8.504 5.900 28.795 1.00 82.56 179 ALA A O 1
ATOM 1403 N N . ASP A 1 180 ? -6.354 6.078 29.377 1.00 86.12 180 ASP A N 1
ATOM 1404 C CA . ASP A 1 180 ? -6.129 7.289 28.589 1.00 86.12 180 ASP A CA 1
ATOM 1405 C C . ASP A 1 180 ? -5.871 6.975 27.105 1.00 86.12 180 ASP A C 1
ATOM 1407 O O . ASP A 1 180 ? -4.811 6.469 26.722 1.00 86.12 180 ASP A O 1
ATOM 1411 N N . THR A 1 181 ? -6.837 7.332 26.254 1.00 87.94 181 THR A N 1
ATOM 1412 C CA . THR A 1 181 ? -6.717 7.240 24.787 1.00 87.94 181 THR A CA 1
ATOM 1413 C C . THR A 1 181 ? -5.560 8.078 24.225 1.00 87.94 181 THR A C 1
ATOM 1415 O O . THR A 1 181 ? -5.011 7.736 23.176 1.00 87.94 181 THR A O 1
ATOM 1418 N N . GLY A 1 182 ? -5.118 9.128 24.930 1.00 86.06 182 GLY A N 1
ATOM 1419 C CA . GLY A 1 182 ? -3.972 9.961 24.561 1.00 86.06 182 GLY A CA 1
ATOM 1420 C C . GLY A 1 182 ? -2.663 9.177 24.439 1.00 86.06 182 GLY A C 1
ATOM 1421 O O . GLY A 1 182 ? -1.856 9.449 23.543 1.00 86.06 182 GLY A O 1
ATOM 1422 N N . VAL A 1 183 ? -2.478 8.142 25.265 1.00 90.06 183 VAL A N 1
ATOM 1423 C CA . VAL A 1 183 ? -1.316 7.242 25.198 1.00 90.06 183 VAL A CA 1
ATOM 1424 C C . VAL A 1 183 ? -1.305 6.469 23.881 1.00 90.06 183 VAL A C 1
ATOM 1426 O O . VAL A 1 183 ? -0.293 6.462 23.177 1.00 90.06 183 VAL A O 1
ATOM 1429 N N . VAL A 1 184 ? -2.436 5.856 23.518 1.00 91.38 184 VAL A N 1
ATOM 1430 C CA . VAL A 1 184 ? -2.582 5.109 22.257 1.00 91.38 184 VAL A CA 1
ATOM 1431 C C . VAL A 1 184 ? -2.381 6.041 21.071 1.00 91.38 184 VAL A C 1
ATOM 1433 O O . VAL A 1 184 ? -1.635 5.710 20.151 1.00 91.38 184 VAL A O 1
ATOM 1436 N N . ASN A 1 185 ? -2.982 7.230 21.126 1.00 87.69 185 ASN A N 1
ATOM 1437 C CA . ASN A 1 185 ? -2.870 8.237 20.081 1.00 87.69 185 ASN A CA 1
ATOM 1438 C C . ASN A 1 185 ? -1.414 8.652 19.846 1.00 87.69 185 ASN A C 1
ATOM 1440 O O . ASN A 1 185 ? -0.965 8.686 18.703 1.00 87.69 185 ASN A O 1
ATOM 1444 N N . THR A 1 186 ? -0.654 8.889 20.916 1.00 90.12 186 THR A N 1
ATOM 1445 C CA . THR A 1 186 ? 0.771 9.242 20.828 1.00 90.12 186 THR A CA 1
ATOM 1446 C C . THR A 1 186 ? 1.579 8.129 20.161 1.00 90.12 186 THR A C 1
ATOM 1448 O O . THR A 1 186 ? 2.305 8.384 19.202 1.00 90.12 186 THR A O 1
ATOM 1451 N N . VAL A 1 187 ? 1.400 6.874 20.594 1.00 93.06 187 VAL A N 1
ATOM 1452 C CA . VAL A 1 187 ? 2.112 5.733 19.992 1.00 93.06 187 VAL A CA 1
ATOM 1453 C C . VAL A 1 187 ? 1.714 5.534 18.526 1.00 93.06 187 VAL A C 1
ATOM 1455 O O . VAL A 1 187 ? 2.571 5.249 17.689 1.00 93.06 187 VAL A O 1
ATOM 1458 N N . CYS A 1 188 ? 0.437 5.724 18.189 1.00 91.56 188 CYS A N 1
ATOM 1459 C CA . CYS A 1 188 ? -0.031 5.651 16.810 1.00 91.56 188 CYS A CA 1
ATOM 1460 C C . CYS A 1 188 ? 0.584 6.761 15.947 1.00 91.56 188 CYS A C 1
ATOM 1462 O O . CYS A 1 188 ? 0.987 6.480 14.825 1.00 91.56 188 CYS A O 1
ATOM 1464 N N . ILE A 1 189 ? 0.711 7.994 16.448 1.00 86.50 189 ILE A N 1
ATOM 1465 C CA . ILE A 1 189 ? 1.359 9.104 15.726 1.00 86.50 189 ILE A CA 1
ATOM 1466 C C . ILE A 1 189 ? 2.842 8.802 15.464 1.00 86.50 189 ILE A C 1
ATOM 1468 O O . ILE A 1 189 ? 3.314 8.975 14.334 1.00 86.50 189 ILE A O 1
ATOM 1472 N N . ASP A 1 190 ? 3.561 8.295 16.467 1.00 89.88 190 ASP A N 1
ATOM 1473 C CA . ASP A 1 190 ? 4.959 7.876 16.317 1.00 89.88 190 ASP A CA 1
ATOM 1474 C C . ASP A 1 190 ? 5.094 6.781 15.248 1.00 89.88 190 ASP A C 1
ATOM 1476 O O . ASP A 1 190 ? 5.936 6.866 14.348 1.00 89.88 190 ASP A O 1
ATOM 1480 N N . ALA A 1 191 ? 4.217 5.774 15.298 1.00 92.19 191 ALA A N 1
ATOM 1481 C CA . ALA A 1 191 ? 4.190 4.691 14.324 1.00 92.19 191 ALA A CA 1
ATOM 1482 C C . ALA A 1 191 ? 3.850 5.188 12.912 1.00 92.19 191 ALA A C 1
ATOM 1484 O O . ALA A 1 191 ? 4.493 4.774 11.951 1.00 92.19 191 ALA A O 1
ATOM 1485 N N . GLN A 1 192 ? 2.895 6.112 12.759 1.00 87.31 192 GLN A N 1
ATOM 1486 C CA . GLN A 1 192 ? 2.572 6.713 11.460 1.00 87.31 192 GLN A CA 1
ATOM 1487 C C . GLN A 1 192 ? 3.749 7.492 10.875 1.00 87.31 192 GLN A C 1
ATOM 1489 O O . GLN A 1 192 ? 4.018 7.393 9.677 1.00 87.31 192 GLN A O 1
ATOM 1494 N N . THR A 1 193 ? 4.490 8.217 11.712 1.00 85.56 193 THR A N 1
ATOM 1495 C CA . THR A 1 193 ? 5.713 8.914 11.290 1.00 85.56 193 THR A CA 1
ATOM 1496 C C . THR A 1 193 ? 6.761 7.918 10.792 1.00 85.56 193 THR A C 1
ATOM 1498 O O . THR A 1 193 ? 7.373 8.119 9.741 1.00 85.56 193 THR A O 1
ATOM 1501 N N . TRP A 1 194 ? 6.921 6.798 11.501 1.00 92.06 194 TRP A N 1
ATOM 1502 C CA . TRP A 1 194 ? 7.807 5.714 11.087 1.00 92.06 194 TRP A CA 1
ATOM 1503 C C . TRP A 1 194 ? 7.366 5.062 9.764 1.00 92.06 194 TRP A C 1
ATOM 1505 O O . TRP A 1 194 ? 8.187 4.903 8.856 1.00 92.06 194 TRP A O 1
ATOM 1515 N N . PHE A 1 195 ? 6.072 4.757 9.603 1.00 87.31 195 PHE A N 1
ATOM 1516 C CA . PHE A 1 195 ? 5.517 4.220 8.356 1.00 87.31 195 PHE A CA 1
ATOM 1517 C C . PHE A 1 195 ? 5.742 5.173 7.180 1.00 87.31 195 PHE A C 1
ATOM 1519 O O . PHE A 1 195 ? 6.172 4.731 6.115 1.00 87.31 195 PHE A O 1
ATOM 1526 N N . ALA A 1 196 ? 5.519 6.476 7.374 1.00 85.00 196 ALA A N 1
ATOM 1527 C CA . ALA A 1 196 ? 5.746 7.492 6.351 1.00 85.00 196 ALA A CA 1
ATOM 1528 C C . ALA A 1 196 ? 7.218 7.539 5.904 1.00 85.00 196 ALA A C 1
ATOM 1530 O O . ALA A 1 196 ? 7.501 7.561 4.705 1.00 85.00 196 ALA A O 1
ATOM 1531 N N . GLY A 1 197 ? 8.161 7.471 6.850 1.00 84.44 197 GLY A N 1
ATOM 1532 C CA . GLY A 1 197 ? 9.590 7.396 6.539 1.00 84.44 197 GLY A CA 1
ATOM 1533 C C . GLY A 1 197 ? 9.961 6.131 5.757 1.00 84.44 197 GLY A C 1
ATOM 1534 O O . GLY A 1 197 ? 10.699 6.197 4.768 1.00 84.44 197 GLY A O 1
ATOM 1535 N N . ASN A 1 198 ? 9.415 4.974 6.143 1.00 84.94 198 ASN A N 1
ATOM 1536 C CA . ASN A 1 198 ? 9.653 3.729 5.415 1.00 84.94 198 ASN A CA 1
ATOM 1537 C C . ASN A 1 198 ? 9.045 3.752 4.003 1.00 84.94 198 ASN A C 1
ATOM 1539 O O . ASN A 1 198 ? 9.685 3.297 3.054 1.00 84.94 198 ASN A O 1
ATOM 1543 N N . GLN A 1 199 ? 7.852 4.322 3.849 1.00 84.69 199 GLN A N 1
ATOM 1544 C CA . GLN A 1 199 ? 7.197 4.498 2.556 1.00 84.69 199 GLN A CA 1
ATOM 1545 C C . GLN A 1 199 ? 8.024 5.397 1.628 1.00 84.69 199 GLN A C 1
ATOM 1547 O O . GLN A 1 199 ? 8.263 5.031 0.478 1.00 84.69 199 GLN A O 1
ATOM 1552 N N . GLN A 1 200 ? 8.547 6.518 2.133 1.00 84.56 200 GLN A N 1
ATOM 1553 C CA . GLN A 1 200 ? 9.427 7.403 1.365 1.00 84.56 200 GLN A CA 1
ATOM 1554 C C . GLN A 1 200 ? 10.709 6.683 0.920 1.00 84.56 200 GLN A C 1
ATOM 1556 O O . GLN A 1 200 ? 11.137 6.799 -0.231 1.00 84.56 200 GLN A O 1
ATOM 1561 N N . ARG A 1 201 ? 11.320 5.891 1.812 1.00 87.06 201 ARG A N 1
ATOM 1562 C CA . ARG A 1 201 ? 12.483 5.059 1.472 1.00 87.06 201 ARG A CA 1
ATOM 1563 C C . ARG A 1 201 ? 12.139 4.051 0.372 1.00 87.06 201 ARG A C 1
ATOM 1565 O O . ARG A 1 201 ? 12.920 3.890 -0.568 1.00 87.06 201 ARG A O 1
ATOM 1572 N N . LEU A 1 202 ? 10.988 3.387 0.475 1.00 83.69 202 LEU A N 1
ATOM 1573 C CA . LEU A 1 202 ? 10.521 2.419 -0.515 1.00 83.69 202 LEU A CA 1
ATOM 1574 C C . LEU A 1 202 ? 10.279 3.077 -1.879 1.00 83.69 202 LEU A C 1
ATOM 1576 O O . LEU A 1 202 ? 10.669 2.512 -2.898 1.00 83.69 202 LEU A O 1
ATOM 1580 N N . GLU A 1 203 ? 9.719 4.287 -1.910 1.00 84.00 203 GLU A N 1
ATOM 1581 C CA . GLU A 1 203 ? 9.505 5.064 -3.137 1.00 84.00 203 GLU A CA 1
ATOM 1582 C C . GLU A 1 203 ? 10.819 5.414 -3.845 1.00 84.00 203 GLU A C 1
ATOM 1584 O O . GLU A 1 203 ? 10.929 5.235 -5.058 1.00 84.00 203 GLU A O 1
ATOM 1589 N N . LEU A 1 204 ? 11.855 5.821 -3.105 1.00 85.25 204 LEU A N 1
ATOM 1590 C CA . LEU A 1 204 ? 13.184 6.078 -3.678 1.00 85.25 204 LEU A CA 1
ATOM 1591 C C . LEU A 1 204 ? 13.801 4.816 -4.298 1.00 85.25 204 LEU A C 1
ATOM 1593 O O . LEU A 1 204 ? 14.393 4.868 -5.382 1.00 85.25 204 LEU A O 1
ATOM 1597 N N . VAL A 1 205 ? 13.659 3.667 -3.628 1.00 83.94 205 VAL A N 1
ATOM 1598 C CA . VAL A 1 205 ? 14.124 2.378 -4.160 1.00 83.94 205 VAL A CA 1
ATOM 1599 C C . VAL A 1 205 ? 13.323 1.987 -5.400 1.00 83.94 205 VAL A C 1
ATOM 1601 O O . VAL A 1 205 ? 13.916 1.597 -6.407 1.00 83.94 205 VAL A O 1
ATOM 1604 N N . GLN A 1 206 ? 12.002 2.159 -5.368 1.00 83.12 206 GLN A N 1
ATOM 1605 C CA . GLN A 1 206 ? 11.119 1.939 -6.509 1.00 83.12 206 GLN A CA 1
ATOM 1606 C C . GLN A 1 206 ? 11.547 2.786 -7.709 1.00 83.12 206 GLN A C 1
ATOM 1608 O O . GLN A 1 206 ? 11.764 2.230 -8.783 1.00 83.12 206 GLN A O 1
ATOM 1613 N N . GLU A 1 207 ? 11.760 4.094 -7.548 1.00 80.62 207 GLU A N 1
ATOM 1614 C CA . GLU A 1 207 ? 12.226 4.941 -8.651 1.00 80.62 207 GLU A CA 1
ATOM 1615 C C . GLU A 1 207 ? 13.560 4.450 -9.230 1.00 80.62 207 GLU A C 1
ATOM 1617 O O . GLU A 1 207 ? 13.760 4.461 -10.447 1.00 80.62 207 GLU A O 1
ATOM 1622 N N . LYS A 1 208 ? 14.485 3.990 -8.380 1.00 82.88 208 LYS A N 1
ATOM 1623 C CA . LYS A 1 208 ? 15.766 3.426 -8.825 1.00 82.88 208 LYS A CA 1
ATOM 1624 C C . LYS A 1 208 ? 15.572 2.139 -9.632 1.00 82.88 208 LYS A C 1
ATOM 1626 O O . LYS A 1 208 ? 16.232 1.967 -10.659 1.00 82.88 208 LYS A O 1
ATOM 1631 N N . VAL A 1 209 ? 14.669 1.255 -9.203 1.00 80.38 209 VAL A N 1
ATOM 1632 C CA . VAL A 1 209 ? 14.324 0.021 -9.928 1.00 80.38 209 VAL A CA 1
ATOM 1633 C C . VAL A 1 209 ? 13.676 0.348 -11.271 1.00 80.38 209 VAL A C 1
ATOM 1635 O O . VAL A 1 209 ? 14.116 -0.183 -12.290 1.00 80.38 209 VAL A O 1
ATOM 1638 N N . VAL A 1 210 ? 12.710 1.272 -11.302 1.00 78.62 210 VAL A N 1
ATOM 1639 C CA . VAL A 1 210 ? 12.051 1.727 -12.538 1.00 78.62 210 VAL A CA 1
ATOM 1640 C C . VAL A 1 210 ? 13.077 2.295 -13.517 1.00 78.62 210 VAL A C 1
ATOM 1642 O O . VAL A 1 210 ? 13.117 1.874 -14.671 1.00 78.62 210 VAL A O 1
ATOM 1645 N N . ARG A 1 211 ? 13.957 3.202 -13.066 1.00 75.19 211 ARG A N 1
ATOM 1646 C CA . ARG A 1 211 ? 15.015 3.780 -13.915 1.00 75.19 211 ARG A CA 1
ATOM 1647 C C . ARG A 1 211 ? 15.955 2.705 -14.456 1.00 75.19 211 ARG A C 1
ATOM 1649 O O . ARG A 1 211 ? 16.263 2.706 -15.647 1.00 75.19 211 ARG A O 1
ATOM 1656 N N . SER A 1 212 ? 16.395 1.782 -13.602 1.00 76.44 212 SER A N 1
ATOM 1657 C CA . SER A 1 212 ? 17.288 0.684 -13.988 1.00 76.44 212 SER A CA 1
ATOM 1658 C C . SER A 1 212 ? 16.660 -0.223 -15.047 1.00 76.44 212 SER A C 1
ATOM 1660 O O . SER A 1 212 ? 17.287 -0.523 -16.062 1.00 76.44 212 SER A O 1
ATOM 1662 N N . GLU A 1 213 ? 15.405 -0.628 -14.860 1.00 75.88 213 GLU A N 1
ATOM 1663 C CA . GLU A 1 213 ? 14.735 -1.567 -15.765 1.00 75.88 213 GLU A CA 1
ATOM 1664 C C . GLU A 1 213 ? 14.275 -0.877 -17.055 1.00 75.88 213 GLU A C 1
ATOM 1666 O O . GLU A 1 213 ? 14.440 -1.448 -18.128 1.00 75.88 213 GLU A O 1
ATOM 1671 N N . SER A 1 214 ? 13.855 0.392 -16.995 1.00 69.94 214 SER A N 1
ATOM 1672 C CA . SER A 1 214 ? 13.646 1.222 -18.190 1.00 69.94 214 SER A CA 1
ATOM 1673 C C . SER A 1 214 ? 14.929 1.340 -19.017 1.00 69.94 214 SER A C 1
ATOM 1675 O O . SER A 1 214 ? 14.901 1.172 -20.234 1.00 69.94 214 SER A O 1
ATOM 1677 N N . SER A 1 215 ? 16.080 1.537 -18.366 1.00 67.75 215 SER A N 1
ATOM 1678 C CA . SER A 1 215 ? 17.376 1.627 -19.052 1.00 67.75 215 SER A CA 1
ATOM 1679 C C . SER A 1 215 ? 17.778 0.303 -19.707 1.00 67.75 215 SER A C 1
ATOM 1681 O O . SER A 1 215 ? 18.315 0.300 -20.813 1.00 67.75 215 SER A O 1
ATOM 1683 N N . LYS A 1 216 ? 17.503 -0.835 -19.055 1.00 70.44 216 LYS A N 1
ATOM 1684 C CA . LYS A 1 216 ? 17.718 -2.169 -19.642 1.00 70.44 216 LYS A CA 1
ATOM 1685 C C . LYS A 1 216 ? 16.797 -2.410 -20.837 1.00 70.44 216 LYS A C 1
ATOM 1687 O O . LYS A 1 216 ? 17.286 -2.828 -21.879 1.00 70.44 216 LYS A O 1
ATOM 1692 N N . ASN A 1 217 ? 15.508 -2.090 -20.723 1.00 67.94 217 ASN A N 1
ATOM 1693 C CA . ASN A 1 217 ? 14.555 -2.245 -21.825 1.00 67.94 217 ASN A CA 1
ATOM 1694 C C . ASN A 1 217 ? 14.932 -1.362 -23.022 1.00 67.94 217 ASN A C 1
ATOM 1696 O O . ASN A 1 217 ? 14.954 -1.839 -24.152 1.00 67.94 217 ASN A O 1
ATOM 1700 N N . LYS A 1 218 ? 15.326 -0.106 -22.777 1.00 69.94 218 LYS A N 1
ATOM 1701 C CA . LYS A 1 218 ? 15.836 0.798 -23.818 1.00 69.94 218 LYS A CA 1
ATOM 1702 C C . LYS A 1 218 ? 17.045 0.213 -24.551 1.00 69.94 218 LYS A C 1
ATOM 1704 O O . LYS A 1 218 ? 17.104 0.314 -25.768 1.00 69.94 218 LYS A O 1
ATOM 1709 N N . LYS A 1 219 ? 17.974 -0.444 -23.843 1.00 68.94 219 LYS A N 1
ATOM 1710 C CA . LYS A 1 219 ? 19.122 -1.134 -24.464 1.00 68.94 219 LYS A CA 1
ATOM 1711 C C . LYS A 1 219 ? 18.698 -2.307 -25.349 1.00 68.94 219 LYS A C 1
ATOM 1713 O O . LYS A 1 219 ? 19.230 -2.440 -26.444 1.00 68.94 219 LYS A O 1
ATOM 1718 N N . VAL A 1 220 ? 17.745 -3.122 -24.891 1.00 71.56 220 VAL A N 1
ATOM 1719 C CA . VAL A 1 220 ? 17.232 -4.275 -25.653 1.00 71.56 220 VAL A CA 1
ATOM 1720 C C . VAL A 1 220 ? 16.556 -3.829 -26.951 1.00 71.56 220 VAL A C 1
ATOM 1722 O O . VAL A 1 220 ? 16.774 -4.446 -27.984 1.00 71.56 220 VAL A O 1
ATOM 1725 N N . VAL A 1 221 ? 15.785 -2.738 -26.922 1.00 76.19 221 VAL A N 1
ATOM 1726 C CA . VAL A 1 221 ? 15.076 -2.220 -28.108 1.00 76.19 221 VAL A CA 1
ATOM 1727 C C . VAL A 1 221 ? 15.988 -1.392 -29.023 1.00 76.19 221 VAL A C 1
ATOM 1729 O O . VAL A 1 221 ? 15.751 -1.312 -30.228 1.00 76.19 221 VAL A O 1
ATOM 1732 N N . ALA A 1 222 ? 17.037 -0.770 -28.480 1.00 84.19 222 ALA A N 1
ATOM 1733 C CA . ALA A 1 222 ? 17.914 0.092 -29.260 1.00 84.19 222 ALA A CA 1
ATOM 1734 C C . ALA A 1 222 ? 18.738 -0.674 -30.298 1.00 84.19 222 ALA A C 1
ATOM 1736 O O . ALA A 1 222 ? 18.871 -0.184 -31.414 1.00 84.19 222 ALA A O 1
ATOM 1737 N N . GLU A 1 223 ? 19.263 -1.854 -29.958 1.00 86.56 223 GLU A N 1
ATOM 1738 C CA . GLU A 1 223 ? 20.137 -2.610 -30.862 1.00 86.56 223 GLU A CA 1
ATOM 1739 C C . GLU A 1 223 ? 19.414 -3.073 -32.145 1.00 86.56 223 GLU A C 1
ATOM 1741 O O . GLU A 1 223 ? 19.897 -2.725 -33.224 1.00 86.56 223 GLU A O 1
ATOM 1746 N N . PRO A 1 224 ? 18.233 -3.731 -32.089 1.00 86.25 224 PRO A N 1
ATOM 1747 C CA . PRO A 1 224 ? 17.471 -4.067 -33.294 1.00 86.25 224 PRO A CA 1
ATOM 1748 C C . PRO A 1 224 ? 17.122 -2.842 -34.130 1.00 86.25 224 PRO A C 1
ATOM 1750 O O . PRO A 1 224 ? 17.357 -2.831 -35.330 1.00 86.25 224 PRO A O 1
ATOM 1753 N N . ARG A 1 225 ? 16.670 -1.758 -33.489 1.00 88.31 225 ARG A N 1
ATOM 1754 C CA . ARG A 1 225 ? 16.321 -0.515 -34.188 1.00 88.31 225 ARG A CA 1
ATOM 1755 C C . ARG A 1 225 ? 17.499 0.068 -34.975 1.00 88.31 225 ARG A C 1
ATOM 1757 O O . ARG A 1 225 ? 17.308 0.580 -36.076 1.00 88.31 225 ARG A O 1
ATOM 1764 N N . VAL A 1 226 ? 18.699 0.049 -34.397 1.00 93.19 226 VAL A N 1
ATOM 1765 C CA . VAL A 1 226 ? 19.912 0.566 -35.047 1.00 93.19 226 VAL A CA 1
ATOM 1766 C C . VAL A 1 226 ? 20.350 -0.346 -36.184 1.00 93.19 226 VAL A C 1
ATOM 1768 O O . VAL A 1 226 ? 20.665 0.153 -37.262 1.00 93.19 226 VAL A O 1
ATOM 1771 N N . VAL A 1 227 ? 20.340 -1.663 -35.966 1.00 92.38 227 VAL A N 1
ATOM 1772 C CA . VAL A 1 227 ? 20.677 -2.645 -37.003 1.00 92.38 227 VAL A CA 1
ATOM 1773 C C . VAL A 1 227 ? 19.704 -2.550 -38.180 1.00 92.38 227 VAL A C 1
ATOM 1775 O O . VAL A 1 227 ? 20.154 -2.470 -39.319 1.00 92.38 227 VAL A O 1
ATOM 1778 N N . ASP A 1 228 ? 18.399 -2.456 -37.921 1.00 91.38 228 ASP A N 1
ATOM 1779 C CA . ASP A 1 228 ? 17.371 -2.285 -38.953 1.00 91.38 228 ASP A CA 1
ATOM 1780 C C . ASP A 1 228 ? 17.579 -0.996 -39.754 1.00 91.38 228 ASP A C 1
ATOM 1782 O O . ASP A 1 228 ? 17.470 -1.006 -40.980 1.00 91.38 228 ASP A O 1
ATOM 1786 N N . LEU A 1 229 ? 17.921 0.114 -39.088 1.00 94.62 229 LEU A N 1
ATOM 1787 C CA . LEU A 1 229 ? 18.225 1.380 -39.755 1.00 94.62 229 LEU A CA 1
ATOM 1788 C C . LEU A 1 229 ? 19.456 1.261 -40.664 1.00 94.62 229 LEU A C 1
ATOM 1790 O O . LEU A 1 229 ? 19.391 1.668 -41.823 1.00 94.62 229 LEU A O 1
ATOM 1794 N N . ILE A 1 230 ? 20.565 0.718 -40.151 1.00 95.44 230 ILE A N 1
ATOM 1795 C CA . ILE A 1 230 ? 21.804 0.566 -40.926 1.00 95.44 230 ILE A CA 1
ATOM 1796 C C . ILE A 1 230 ? 21.562 -0.363 -42.113 1.00 95.44 230 ILE A C 1
ATOM 1798 O O . ILE A 1 230 ? 21.888 0.002 -43.240 1.00 95.44 230 ILE A O 1
ATOM 1802 N N . ASN A 1 231 ? 20.929 -1.516 -41.891 1.00 94.75 231 ASN A N 1
ATOM 1803 C CA . ASN A 1 231 ? 20.621 -2.466 -42.954 1.00 94.75 231 ASN A CA 1
ATOM 1804 C C . ASN A 1 231 ? 19.696 -1.847 -44.004 1.00 94.75 231 ASN A C 1
ATOM 1806 O O . ASN A 1 231 ? 19.954 -1.995 -45.193 1.00 94.75 231 ASN A O 1
ATOM 1810 N N . ARG A 1 232 ? 18.668 -1.093 -43.600 1.00 94.62 232 ARG A N 1
ATOM 1811 C CA . ARG A 1 232 ? 17.774 -0.399 -44.539 1.00 94.62 232 ARG A CA 1
ATOM 1812 C C . ARG A 1 232 ? 18.508 0.615 -45.417 1.00 94.62 232 ARG A C 1
ATOM 1814 O O . ARG A 1 232 ? 18.156 0.748 -46.584 1.00 94.62 232 ARG A O 1
ATOM 1821 N N . CYS A 1 233 ? 19.477 1.344 -44.865 1.00 94.44 233 CYS A N 1
ATOM 1822 C CA . CYS A 1 233 ? 20.197 2.384 -45.601 1.00 94.44 233 CYS A CA 1
ATOM 1823 C C . CYS A 1 233 ? 21.347 1.830 -46.453 1.00 94.44 233 CYS A C 1
ATOM 1825 O O . CYS A 1 233 ? 21.535 2.289 -47.575 1.00 94.44 233 CYS A O 1
ATOM 1827 N N . PHE A 1 234 ? 22.122 0.877 -45.930 1.00 94.69 234 PHE A N 1
ATOM 1828 C CA . PHE A 1 234 ? 23.382 0.443 -46.541 1.00 94.69 234 PHE A CA 1
ATOM 1829 C C . PHE A 1 234 ? 23.293 -0.891 -47.293 1.00 94.69 234 PHE A C 1
ATOM 1831 O O . PHE A 1 234 ? 24.085 -1.105 -48.210 1.00 94.69 234 PHE A O 1
ATOM 1838 N N . SER A 1 235 ? 22.360 -1.790 -46.952 1.00 90.25 235 SER A N 1
ATOM 1839 C CA . SER A 1 235 ? 22.307 -3.139 -47.541 1.00 90.25 235 SER A CA 1
ATOM 1840 C C . SER A 1 235 ? 22.278 -3.105 -49.069 1.00 90.25 235 SER A C 1
ATOM 1842 O O . SER A 1 235 ? 21.375 -2.531 -49.674 1.00 90.25 235 SER A O 1
ATOM 1844 N N . GLY A 1 236 ? 23.243 -3.783 -49.695 1.00 85.88 236 GLY A N 1
ATOM 1845 C CA . GLY A 1 236 ? 23.329 -3.905 -51.152 1.00 85.88 236 GLY A CA 1
ATOM 1846 C C . GLY A 1 236 ? 23.856 -2.668 -51.884 1.00 85.88 236 GLY A C 1
ATOM 1847 O O . GLY A 1 236 ? 23.919 -2.702 -53.111 1.00 85.88 236 GLY A O 1
ATOM 1848 N N . THR A 1 237 ? 24.251 -1.615 -51.161 1.00 91.19 237 THR A N 1
ATOM 1849 C CA . THR A 1 237 ? 24.982 -0.472 -51.728 1.00 91.19 237 THR A CA 1
ATOM 1850 C C . THR A 1 237 ? 26.481 -0.773 -51.776 1.00 91.19 237 THR A C 1
ATOM 1852 O O . THR A 1 237 ? 26.996 -1.479 -50.906 1.00 91.19 237 THR A O 1
ATOM 1855 N N . ASP A 1 238 ? 27.174 -0.250 -52.788 1.00 91.62 238 ASP A N 1
ATOM 1856 C CA . ASP A 1 238 ? 28.630 -0.367 -52.905 1.00 91.62 238 ASP A CA 1
ATOM 1857 C C . ASP A 1 238 ? 29.299 0.654 -51.975 1.00 91.62 238 ASP A C 1
ATOM 1859 O O . ASP A 1 238 ? 29.009 1.851 -52.046 1.00 91.62 238 ASP A O 1
ATOM 1863 N N . GLN A 1 239 ? 30.157 0.178 -51.070 1.00 93.25 239 GLN A N 1
ATOM 1864 C CA . GLN A 1 239 ? 30.808 0.996 -50.048 1.00 93.25 239 GLN A CA 1
ATOM 1865 C C . GLN A 1 239 ? 32.306 0.677 -49.948 1.00 93.25 239 GLN A C 1
ATOM 1867 O O . GLN A 1 239 ? 32.687 -0.496 -49.954 1.00 93.25 239 GLN A O 1
ATOM 1872 N N . PRO A 1 240 ? 33.174 1.693 -49.806 1.00 93.69 240 PRO A N 1
ATOM 1873 C CA . PRO A 1 240 ? 34.583 1.484 -49.483 1.00 93.69 240 PRO A CA 1
ATOM 1874 C C . PRO A 1 240 ? 34.771 0.918 -48.070 1.00 93.69 240 PRO A C 1
ATOM 1876 O O . PRO A 1 240 ? 33.999 1.236 -47.160 1.00 93.69 240 PRO A O 1
ATOM 1879 N N . GLU A 1 241 ? 35.855 0.171 -47.851 1.00 91.88 241 GLU A N 1
ATOM 1880 C CA . GLU A 1 241 ? 36.166 -0.472 -46.562 1.00 91.88 241 GLU A CA 1
ATOM 1881 C C . GLU A 1 241 ? 36.159 0.516 -45.382 1.00 91.88 241 GLU A C 1
ATOM 1883 O O . GLU A 1 241 ? 35.561 0.243 -44.342 1.00 91.88 241 GLU A O 1
ATOM 1888 N N . LEU A 1 242 ? 36.738 1.710 -45.559 1.00 92.62 242 LEU A N 1
ATOM 1889 C CA . LEU A 1 242 ? 36.777 2.749 -44.521 1.00 92.62 242 LEU A CA 1
ATOM 1890 C C . LEU A 1 242 ? 35.382 3.263 -44.123 1.00 92.62 242 LEU A C 1
ATOM 1892 O O . LEU A 1 242 ? 35.151 3.547 -42.946 1.00 92.62 242 LEU A O 1
ATOM 1896 N N . MET A 1 243 ? 34.446 3.368 -45.076 1.00 93.31 243 MET A N 1
ATOM 1897 C CA . MET A 1 243 ? 33.061 3.761 -44.787 1.00 93.31 243 MET A CA 1
ATOM 1898 C C . MET A 1 243 ? 32.348 2.649 -44.020 1.00 93.31 243 MET A C 1
ATOM 1900 O O . MET A 1 243 ? 31.706 2.910 -43.002 1.00 93.31 243 MET A O 1
ATOM 1904 N N . THR A 1 244 ? 32.505 1.405 -44.474 1.00 93.69 244 THR A N 1
ATOM 1905 C CA . THR A 1 244 ? 31.939 0.229 -43.810 1.00 93.69 244 THR A CA 1
ATOM 1906 C C . THR A 1 244 ? 32.452 0.117 -42.374 1.00 93.69 244 THR A C 1
ATOM 1908 O O . THR A 1 244 ? 31.646 0.031 -41.449 1.00 93.69 244 THR A O 1
ATOM 1911 N N . GLY A 1 245 ? 33.766 0.214 -42.155 1.00 92.50 245 GLY A N 1
ATOM 1912 C CA . GLY A 1 245 ? 34.370 0.178 -40.821 1.00 92.50 245 GLY A CA 1
ATOM 1913 C C . GLY A 1 245 ? 33.833 1.274 -39.898 1.00 92.50 245 GLY A C 1
ATOM 1914 O O . GLY A 1 245 ? 33.409 0.986 -38.779 1.00 92.50 245 GLY A O 1
ATOM 1915 N N . PHE A 1 246 ? 33.754 2.517 -40.385 1.00 95.00 246 PHE A N 1
ATOM 1916 C CA . PHE A 1 246 ? 33.197 3.632 -39.613 1.00 95.00 246 PHE A CA 1
ATOM 1917 C C . PHE A 1 246 ? 31.724 3.413 -39.231 1.00 95.00 246 PHE A C 1
ATOM 1919 O O . PHE A 1 246 ? 31.333 3.668 -38.088 1.00 95.00 246 PHE A O 1
ATOM 1926 N N . VAL A 1 247 ? 30.901 2.935 -40.171 1.00 94.81 247 VAL A N 1
ATOM 1927 C CA . VAL A 1 247 ? 29.464 2.725 -39.949 1.00 94.81 247 VAL A CA 1
ATOM 1928 C C . VAL A 1 247 ? 29.211 1.601 -38.945 1.00 94.81 247 VAL A C 1
ATOM 1930 O O . VAL A 1 247 ? 28.376 1.749 -38.049 1.00 94.81 247 VAL A O 1
ATOM 1933 N N . VAL A 1 248 ? 29.932 0.487 -39.083 1.00 93.00 248 VAL A N 1
ATOM 1934 C CA . VAL A 1 248 ? 29.741 -0.715 -38.261 1.00 93.00 248 VAL A CA 1
ATOM 1935 C C . VAL A 1 248 ? 30.250 -0.530 -36.830 1.00 93.00 248 VAL A C 1
ATOM 1937 O O . VAL A 1 248 ? 29.640 -1.075 -35.907 1.00 93.00 248 VAL A O 1
ATOM 1940 N N . ASP A 1 249 ? 31.316 0.248 -36.639 1.00 91.75 249 ASP A N 1
ATOM 1941 C CA . ASP A 1 249 ? 31.926 0.494 -35.330 1.00 91.75 249 ASP A CA 1
ATOM 1942 C C . ASP A 1 249 ? 31.402 1.791 -34.683 1.00 91.75 249 ASP A C 1
ATOM 1944 O O . ASP A 1 249 ? 30.497 1.780 -33.838 1.00 91.75 249 ASP A O 1
ATOM 1948 N N . VAL A 1 250 ? 31.929 2.936 -35.121 1.00 93.94 250 VAL A N 1
ATOM 1949 C CA . VAL A 1 250 ? 31.712 4.242 -34.485 1.00 93.94 250 VAL A CA 1
ATOM 1950 C C . VAL A 1 250 ? 30.255 4.683 -34.612 1.00 93.94 250 VAL A C 1
ATOM 1952 O O . VAL A 1 250 ? 29.604 5.007 -33.612 1.00 93.94 250 VAL A O 1
ATOM 1955 N N . TRP A 1 251 ? 29.715 4.679 -35.832 1.00 95.38 251 TRP A N 1
ATOM 1956 C CA . TRP A 1 251 ? 28.386 5.227 -36.098 1.00 95.38 251 TRP A CA 1
ATOM 1957 C C . TRP A 1 251 ? 27.266 4.381 -35.486 1.00 95.38 251 TRP A C 1
ATOM 1959 O O . TRP A 1 251 ? 26.337 4.930 -34.890 1.00 95.38 251 TRP A O 1
ATOM 1969 N N . ARG A 1 252 ? 27.372 3.045 -35.539 1.00 93.75 252 ARG A N 1
ATOM 1970 C CA . ARG A 1 252 ? 26.451 2.125 -34.848 1.00 93.75 252 ARG A CA 1
ATOM 1971 C C . ARG A 1 252 ? 26.389 2.415 -33.350 1.00 93.75 252 ARG A C 1
ATOM 1973 O O . ARG A 1 252 ? 25.296 2.453 -32.783 1.00 93.75 252 ARG A O 1
ATOM 1980 N N . ASN A 1 253 ? 27.532 2.658 -32.704 1.00 91.69 253 ASN A N 1
ATOM 1981 C CA . ASN A 1 253 ? 27.563 2.985 -31.279 1.00 91.69 253 ASN A CA 1
ATOM 1982 C C . ASN A 1 253 ? 26.889 4.336 -30.978 1.00 91.69 253 ASN A C 1
ATOM 1984 O O . ASN A 1 253 ? 26.091 4.422 -30.043 1.00 91.69 253 ASN A O 1
ATOM 1988 N N . VAL A 1 254 ? 27.139 5.365 -31.796 1.00 94.19 254 VAL A N 1
ATOM 1989 C CA . VAL A 1 254 ? 26.465 6.675 -31.688 1.00 94.19 254 VAL A CA 1
ATOM 1990 C C . VAL A 1 254 ? 24.949 6.521 -31.831 1.00 94.19 254 VAL A C 1
ATOM 1992 O O . VAL A 1 254 ? 24.196 6.962 -30.962 1.00 94.19 254 VAL A O 1
ATOM 1995 N N . LEU A 1 255 ? 24.487 5.828 -32.876 1.00 93.75 255 LEU A N 1
ATOM 1996 C CA . LEU A 1 255 ? 23.067 5.552 -33.101 1.00 93.75 255 LEU A CA 1
ATOM 1997 C C . LEU A 1 255 ? 22.441 4.798 -31.919 1.00 93.75 255 LEU A C 1
ATOM 1999 O O . LEU A 1 255 ? 21.331 5.121 -31.495 1.00 93.75 255 LEU A O 1
ATOM 2003 N N . ARG A 1 256 ? 23.157 3.835 -31.333 1.00 91.06 256 ARG A N 1
ATOM 2004 C CA . ARG A 1 256 ? 22.697 3.086 -30.156 1.00 91.06 256 ARG A CA 1
ATOM 2005 C C . ARG A 1 256 ? 22.510 3.978 -28.936 1.00 91.06 256 ARG A C 1
ATOM 2007 O O . ARG A 1 256 ? 21.484 3.865 -28.268 1.00 91.06 256 ARG A O 1
ATOM 2014 N N . ILE A 1 257 ? 23.459 4.868 -28.657 1.00 90.12 257 ILE A N 1
ATOM 2015 C CA . ILE A 1 257 ? 23.373 5.807 -27.529 1.00 90.12 257 ILE A CA 1
ATOM 2016 C C . ILE A 1 257 ? 22.187 6.754 -27.724 1.00 90.12 257 ILE A C 1
ATOM 2018 O O . ILE A 1 257 ? 21.332 6.851 -26.842 1.00 90.12 257 ILE A O 1
ATOM 2022 N N . ILE A 1 258 ? 22.055 7.346 -28.914 1.00 91.19 258 ILE A N 1
ATOM 2023 C CA . ILE A 1 258 ? 20.934 8.235 -29.246 1.00 91.19 258 ILE A CA 1
ATOM 2024 C C . ILE A 1 258 ? 19.589 7.495 -29.132 1.00 91.19 258 ILE A C 1
ATOM 2026 O O . ILE A 1 258 ? 18.640 8.031 -28.567 1.00 91.19 258 ILE A O 1
ATOM 2030 N N . SER A 1 259 ? 19.499 6.250 -29.605 1.00 87.81 259 SER A N 1
ATOM 2031 C CA . SER A 1 259 ? 18.282 5.430 -29.518 1.00 87.81 259 SER A CA 1
ATOM 2032 C C . SER A 1 259 ? 17.865 5.118 -28.071 1.00 87.81 259 SER A C 1
ATOM 2034 O O . SER A 1 259 ? 16.671 5.127 -27.761 1.00 87.81 259 SER A O 1
ATOM 2036 N N . ILE A 1 260 ? 18.826 4.882 -27.167 1.00 82.31 260 ILE A N 1
ATOM 2037 C CA . ILE A 1 260 ? 18.570 4.645 -25.733 1.00 82.31 260 ILE A CA 1
ATOM 2038 C C . ILE A 1 260 ? 18.080 5.925 -25.042 1.00 82.31 260 ILE A C 1
ATOM 2040 O O . ILE A 1 260 ? 17.143 5.888 -24.232 1.00 82.31 260 ILE A O 1
ATOM 2044 N N . GLU A 1 261 ? 18.730 7.050 -25.326 1.00 84.56 261 GLU A N 1
ATOM 2045 C CA . GLU A 1 261 ? 18.441 8.326 -24.672 1.00 84.56 261 GLU A CA 1
ATOM 2046 C C . GLU A 1 261 ? 17.123 8.925 -25.168 1.00 84.56 261 GLU A C 1
ATOM 2048 O O . GLU A 1 261 ? 16.218 9.160 -24.360 1.00 84.56 261 GLU A O 1
ATOM 2053 N N . ASP A 1 262 ? 16.984 9.068 -26.485 1.00 83.44 262 ASP A N 1
ATOM 2054 C CA . ASP A 1 262 ? 15.948 9.884 -27.120 1.00 83.44 262 ASP A CA 1
ATOM 2055 C C . ASP A 1 262 ? 14.796 9.069 -27.725 1.00 83.44 262 ASP A C 1
ATOM 2057 O O . ASP A 1 262 ? 13.720 9.613 -27.987 1.00 83.44 262 ASP A O 1
ATOM 2061 N N . GLY A 1 263 ? 14.997 7.770 -27.954 1.00 81.56 263 GLY A N 1
ATOM 2062 C CA . GLY A 1 263 ? 14.035 6.934 -28.669 1.00 81.56 263 GLY A CA 1
ATOM 2063 C C . GLY A 1 263 ? 13.924 7.266 -30.164 1.00 81.56 263 GLY A C 1
ATOM 2064 O O . GLY A 1 263 ? 14.610 8.136 -30.692 1.00 81.56 263 GLY A O 1
ATOM 2065 N N . ASP A 1 264 ? 13.028 6.573 -30.866 1.00 79.25 264 ASP A N 1
ATOM 2066 C CA . ASP A 1 264 ? 12.798 6.700 -32.314 1.00 79.25 264 ASP A CA 1
ATOM 2067 C C . ASP A 1 264 ? 12.068 7.990 -32.721 1.00 79.25 264 ASP A C 1
ATOM 2069 O O . ASP A 1 264 ? 12.102 8.398 -33.881 1.00 79.25 264 ASP A O 1
ATOM 2073 N N . GLN A 1 265 ? 11.418 8.659 -31.769 1.00 81.69 265 GLN A N 1
ATOM 2074 C CA . GLN A 1 265 ? 10.706 9.916 -32.013 1.00 81.69 265 GLN A CA 1
ATOM 2075 C C . GLN A 1 265 ? 11.546 11.161 -31.712 1.00 81.69 265 GLN A C 1
ATOM 2077 O O . GLN A 1 265 ? 11.141 12.276 -32.059 1.00 81.69 265 GLN A O 1
ATOM 2082 N N . GLY A 1 266 ? 12.722 10.983 -31.108 1.00 87.25 266 GLY A N 1
ATOM 2083 C CA . GLY A 1 266 ? 13.586 12.070 -30.678 1.00 87.25 266 GLY A CA 1
ATOM 2084 C C . GLY A 1 266 ? 14.199 12.879 -31.820 1.00 87.25 266 GLY A C 1
ATOM 2085 O O . GLY A 1 266 ? 14.496 12.368 -32.900 1.00 87.25 266 GLY A O 1
ATOM 2086 N N . ALA A 1 267 ? 14.437 14.169 -31.570 1.00 89.00 267 ALA A N 1
ATOM 2087 C CA . ALA A 1 267 ? 15.016 15.071 -32.564 1.00 89.00 267 ALA A CA 1
ATOM 2088 C C . ALA A 1 267 ? 16.457 14.684 -32.950 1.00 89.00 267 ALA A C 1
ATOM 2090 O O . ALA A 1 267 ? 16.802 14.756 -34.133 1.00 89.00 267 ALA A O 1
ATOM 2091 N N . ARG A 1 268 ? 17.293 14.239 -31.990 1.00 91.62 268 ARG A N 1
ATOM 2092 C CA . ARG A 1 268 ? 18.650 13.756 -32.309 1.00 91.62 268 ARG A CA 1
ATOM 2093 C C . ARG A 1 268 ? 18.599 12.462 -33.115 1.00 91.62 268 ARG A C 1
ATOM 2095 O O . ARG A 1 268 ? 19.354 12.345 -34.073 1.00 91.62 268 ARG A O 1
ATOM 2102 N N . TRP A 1 269 ? 17.671 11.550 -32.810 1.00 93.44 269 TRP A N 1
ATOM 2103 C CA . TRP A 1 269 ? 17.474 10.325 -33.593 1.00 93.44 269 TRP A CA 1
ATOM 2104 C C . TRP A 1 269 ? 17.079 10.627 -35.039 1.00 93.44 269 TRP A C 1
ATOM 2106 O O . TRP A 1 269 ? 17.746 10.163 -35.957 1.00 93.44 269 TRP A O 1
ATOM 2116 N N . LYS A 1 270 ? 16.072 11.481 -35.265 1.00 93.19 270 LYS A N 1
ATOM 2117 C CA . LYS A 1 270 ? 15.661 11.893 -36.622 1.00 93.19 270 LYS A CA 1
ATOM 2118 C C . LYS A 1 270 ? 16.809 12.532 -37.408 1.00 93.19 270 LYS A C 1
ATOM 2120 O O . LYS A 1 270 ? 16.977 12.253 -38.592 1.00 93.19 270 LYS A O 1
ATOM 2125 N N . ARG A 1 271 ? 17.635 13.351 -36.746 1.00 92.69 271 ARG A N 1
ATOM 2126 C CA . ARG A 1 271 ? 18.848 13.924 -37.350 1.00 92.69 271 ARG A CA 1
ATOM 2127 C C . ARG A 1 271 ? 19.871 12.843 -37.705 1.00 92.69 271 ARG A C 1
ATOM 2129 O O . ARG A 1 271 ? 20.414 12.871 -38.804 1.00 92.69 271 ARG A O 1
ATOM 2136 N N . ALA A 1 272 ? 20.124 11.902 -36.799 1.00 94.56 272 ALA A N 1
ATOM 2137 C CA . ALA A 1 272 ? 21.060 10.808 -37.025 1.00 94.56 272 ALA A CA 1
ATOM 2138 C C . ALA A 1 272 ? 20.593 9.876 -38.158 1.00 94.56 272 ALA A C 1
ATOM 2140 O O . ALA A 1 272 ? 21.412 9.470 -38.978 1.00 94.56 272 ALA A O 1
ATOM 2141 N N . VAL A 1 273 ? 19.285 9.618 -38.282 1.00 95.81 273 VAL A N 1
ATOM 2142 C CA . VAL A 1 273 ? 18.684 8.898 -39.421 1.00 95.81 273 VAL A CA 1
ATOM 2143 C C . VAL A 1 273 ? 19.010 9.601 -40.741 1.00 95.81 273 VAL A C 1
ATOM 2145 O O . VAL A 1 273 ? 19.590 8.977 -41.625 1.00 95.81 273 VAL A O 1
ATOM 2148 N N . GLY A 1 274 ? 18.741 10.907 -40.852 1.00 94.50 274 GLY A N 1
ATOM 2149 C CA . GLY A 1 274 ? 19.023 11.659 -42.082 1.00 94.50 274 GLY A CA 1
ATOM 2150 C C . GLY A 1 274 ? 20.515 11.721 -42.441 1.00 94.50 274 GLY A C 1
ATOM 2151 O O . GLY A 1 274 ? 20.878 11.665 -43.617 1.00 94.50 274 GLY A O 1
ATOM 2152 N N . LEU A 1 275 ? 21.402 11.782 -41.440 1.00 94.75 275 LEU A N 1
ATOM 2153 C CA . LEU A 1 275 ? 22.850 11.682 -41.662 1.00 94.75 275 LEU A CA 1
ATOM 2154 C C . LEU A 1 275 ? 23.253 10.282 -42.139 1.00 94.75 275 LEU A C 1
ATOM 2156 O O . LEU A 1 275 ? 24.038 10.173 -43.071 1.00 94.75 275 LEU A O 1
ATOM 2160 N N . THR A 1 276 ? 22.664 9.227 -41.571 1.00 96.06 276 THR A N 1
ATOM 2161 C CA . THR A 1 276 ? 22.902 7.831 -41.982 1.00 96.06 276 THR A CA 1
ATOM 2162 C C . THR A 1 276 ? 22.508 7.608 -43.446 1.00 96.06 276 THR A C 1
ATOM 2164 O O . THR A 1 276 ? 23.269 7.020 -44.207 1.00 96.06 276 THR A O 1
ATOM 2167 N N . GLU A 1 277 ? 21.350 8.124 -43.865 1.00 94.56 277 GLU A N 1
ATOM 2168 C CA . GLU A 1 277 ? 20.881 8.078 -45.262 1.00 94.56 277 GLU A CA 1
ATOM 2169 C C . GLU A 1 277 ? 21.802 8.874 -46.206 1.00 94.56 277 GLU A C 1
ATOM 2171 O O . GLU A 1 277 ? 22.133 8.430 -47.311 1.00 94.56 277 GLU A O 1
ATOM 2176 N N . SER A 1 278 ? 22.272 10.039 -45.751 1.00 91.88 278 SER A N 1
ATOM 2177 C CA . SER A 1 278 ? 23.216 10.869 -46.509 1.00 91.88 278 SER A CA 1
ATOM 2178 C C . SER A 1 278 ? 24.576 10.188 -46.678 1.00 91.88 278 SER A C 1
ATOM 2180 O O . SER A 1 278 ? 25.170 10.289 -47.746 1.00 91.88 278 SER A O 1
ATOM 2182 N N . MET A 1 279 ? 25.054 9.479 -45.651 1.00 92.56 279 MET A N 1
ATOM 2183 C CA . MET A 1 279 ? 26.295 8.703 -45.704 1.00 92.56 279 MET A CA 1
ATOM 2184 C C . MET A 1 279 ? 26.177 7.504 -46.649 1.00 92.56 279 MET A C 1
ATOM 2186 O O . MET A 1 279 ? 27.081 7.279 -47.446 1.00 92.56 279 MET A O 1
ATOM 2190 N N . ALA A 1 280 ? 25.060 6.770 -46.611 1.00 91.44 280 ALA A N 1
ATOM 2191 C CA . ALA A 1 280 ? 24.849 5.604 -47.470 1.00 91.44 280 ALA A CA 1
ATOM 2192 C C . ALA A 1 280 ? 24.845 5.963 -48.964 1.00 91.44 280 ALA A C 1
ATOM 2194 O O . ALA A 1 280 ? 25.457 5.277 -49.780 1.00 91.44 280 ALA A O 1
ATOM 2195 N N . SER A 1 281 ? 24.209 7.081 -49.322 1.00 89.94 281 SER A N 1
ATOM 2196 C CA . SER A 1 281 ? 24.166 7.577 -50.707 1.00 89.94 281 SER A CA 1
ATOM 2197 C C . SER A 1 281 ? 25.457 8.267 -51.170 1.00 89.94 281 SER A C 1
ATOM 2199 O O . SER A 1 281 ? 25.617 8.524 -52.366 1.00 89.94 281 SER A O 1
ATOM 2201 N N . PHE A 1 282 ? 26.382 8.563 -50.250 1.00 87.56 282 PHE A N 1
ATOM 2202 C CA . PHE A 1 282 ? 27.545 9.415 -50.496 1.00 87.56 282 PHE A CA 1
ATOM 2203 C C . PHE A 1 282 ? 28.484 8.852 -51.569 1.00 87.56 282 PHE A C 1
ATOM 2205 O O . PHE A 1 282 ? 28.901 9.588 -52.461 1.00 87.56 282 PHE A O 1
ATOM 2212 N N . TYR A 1 283 ? 28.782 7.549 -51.522 1.00 86.19 283 TYR A N 1
ATOM 2213 C CA . TYR A 1 283 ? 29.656 6.897 -52.503 1.00 86.19 283 TYR A CA 1
ATOM 2214 C C . TYR A 1 283 ? 29.062 6.954 -53.917 1.00 86.19 283 TYR A C 1
ATOM 2216 O O . TYR A 1 283 ? 29.682 7.501 -54.827 1.00 86.19 283 TYR A O 1
ATOM 2224 N N . SER A 1 284 ? 27.821 6.484 -54.089 1.00 84.56 284 SER A N 1
ATOM 2225 C CA . SER A 1 284 ? 27.139 6.489 -55.390 1.00 84.56 284 SER A CA 1
ATOM 2226 C C . SER A 1 284 ? 26.950 7.895 -55.963 1.00 84.56 284 SER A C 1
ATOM 2228 O O . SER A 1 284 ? 27.034 8.085 -57.172 1.00 84.56 284 SER A O 1
ATOM 2230 N N . ALA A 1 285 ? 26.718 8.891 -55.104 1.00 84.69 285 ALA A N 1
ATOM 2231 C CA . ALA A 1 285 ? 26.541 10.268 -55.543 1.00 84.69 285 ALA A CA 1
ATOM 2232 C C . ALA A 1 285 ? 27.861 10.925 -55.965 1.00 84.69 285 ALA A C 1
ATOM 2234 O O . ALA A 1 285 ? 27.861 11.747 -56.875 1.00 84.69 285 ALA A O 1
ATOM 2235 N N . CYS A 1 286 ? 28.984 10.562 -55.342 1.00 83.12 286 CYS A N 1
ATOM 2236 C CA . CYS A 1 286 ? 30.303 11.025 -55.772 1.00 83.12 286 CYS A CA 1
ATOM 2237 C C . CYS A 1 286 ? 30.829 10.269 -57.006 1.00 83.12 286 CYS A C 1
ATOM 2239 O O . CYS A 1 286 ? 31.723 10.768 -57.680 1.00 83.12 286 CYS A O 1
ATOM 2241 N N . ALA A 1 287 ? 30.272 9.099 -57.336 1.00 78.94 287 ALA A N 1
ATOM 2242 C CA . ALA A 1 287 ? 30.561 8.400 -58.590 1.00 78.94 287 ALA A CA 1
ATOM 2243 C C . ALA A 1 287 ? 29.855 9.034 -59.811 1.00 78.94 287 ALA A C 1
ATOM 2245 O O . ALA A 1 287 ? 30.283 8.828 -60.947 1.00 78.94 287 ALA A O 1
ATOM 2246 N N . ASP A 1 288 ? 28.795 9.822 -59.595 1.00 80.94 288 ASP A N 1
ATOM 2247 C CA . ASP A 1 288 ? 28.100 10.583 -60.638 1.00 80.94 288 ASP A CA 1
ATOM 2248 C C . ASP A 1 288 ? 28.683 12.000 -60.773 1.00 80.94 288 ASP A C 1
ATOM 2250 O O . ASP A 1 288 ? 28.559 12.841 -59.879 1.00 80.94 288 ASP A O 1
ATOM 2254 N N . ALA A 1 289 ? 29.274 12.295 -61.935 1.00 69.88 289 ALA A N 1
ATOM 2255 C CA . ALA A 1 289 ? 29.933 13.568 -62.229 1.00 69.88 289 ALA A CA 1
ATOM 2256 C C . ALA A 1 289 ? 29.022 14.800 -62.044 1.00 69.88 289 ALA A C 1
ATOM 2258 O O . ALA A 1 289 ? 29.518 15.881 -61.731 1.00 69.88 289 ALA A O 1
ATOM 2259 N N . ASN A 1 290 ? 27.699 14.648 -62.183 1.00 73.56 290 ASN A N 1
ATOM 2260 C CA . ASN A 1 290 ? 26.738 15.745 -62.007 1.00 73.56 290 ASN A CA 1
ATOM 2261 C C . ASN A 1 290 ? 26.380 16.019 -60.534 1.00 73.56 290 ASN A C 1
ATOM 2263 O O . ASN A 1 290 ? 25.831 17.074 -60.210 1.00 73.56 290 ASN A O 1
ATOM 2267 N N . SER A 1 291 ? 26.676 15.077 -59.638 1.00 75.31 291 SER A N 1
ATOM 2268 C CA . SER A 1 291 ? 26.260 15.104 -58.232 1.00 75.31 291 SER A CA 1
ATOM 2269 C C . SER A 1 291 ? 27.404 15.468 -57.270 1.00 75.31 291 SER A C 1
ATOM 2271 O O . SER A 1 291 ? 27.140 15.925 -56.151 1.00 75.31 291 SER A O 1
ATOM 2273 N N . ILE A 1 292 ? 28.663 15.374 -57.717 1.00 80.44 292 ILE A N 1
ATOM 2274 C CA . ILE A 1 292 ? 29.872 15.707 -56.938 1.00 80.44 292 ILE A CA 1
ATOM 2275 C C . ILE A 1 292 ? 29.854 17.149 -56.406 1.00 80.44 292 ILE A C 1
ATOM 2277 O O . ILE A 1 292 ? 30.108 17.358 -55.220 1.00 80.44 292 ILE A O 1
ATOM 2281 N N . GLU A 1 293 ? 29.493 18.152 -57.218 1.00 81.44 293 GLU A N 1
ATOM 2282 C CA . GLU A 1 293 ? 29.474 19.563 -56.778 1.00 81.44 293 GLU A CA 1
ATOM 2283 C C . GLU A 1 293 ? 28.492 19.817 -55.620 1.00 81.44 293 GLU A C 1
ATOM 2285 O O . GLU A 1 293 ? 28.738 20.636 -54.726 1.00 81.44 293 GLU A O 1
ATOM 2290 N N . LYS A 1 294 ? 27.364 19.097 -55.604 1.00 82.44 294 LYS A N 1
ATOM 2291 C CA . LYS A 1 294 ? 26.365 19.194 -54.533 1.00 82.44 294 LYS A CA 1
ATOM 2292 C C . LYS A 1 294 ? 26.929 18.653 -53.220 1.00 82.44 294 LYS A C 1
ATOM 2294 O O . LYS A 1 294 ? 26.768 19.290 -52.176 1.00 82.44 294 LYS A O 1
ATOM 2299 N N . TYR A 1 295 ? 27.609 17.510 -53.270 1.00 81.88 295 TYR A N 1
ATOM 2300 C CA . TYR A 1 295 ? 28.215 16.892 -52.092 1.00 81.88 295 TYR A CA 1
ATOM 2301 C C . TYR A 1 295 ? 29.490 17.613 -51.632 1.00 81.88 295 TYR A C 1
ATOM 2303 O O . TYR A 1 295 ? 29.703 17.710 -50.426 1.00 81.88 295 TYR A O 1
ATOM 2311 N N . GLN A 1 296 ? 30.246 18.250 -52.536 1.00 84.31 296 GLN A N 1
ATOM 2312 C CA . GLN A 1 296 ? 31.327 19.192 -52.201 1.00 84.31 296 GLN A CA 1
ATOM 2313 C C . GLN A 1 296 ? 30.840 20.316 -51.278 1.00 84.31 296 GLN A C 1
ATOM 2315 O O . GLN A 1 296 ? 31.471 20.611 -50.263 1.00 84.31 296 GLN A O 1
ATOM 2320 N N . ARG A 1 297 ? 29.685 20.921 -51.590 1.00 86.12 297 ARG A N 1
ATOM 2321 C CA . ARG A 1 297 ? 29.094 21.987 -50.759 1.00 86.12 297 ARG A CA 1
ATOM 2322 C C . ARG A 1 297 ? 28.490 21.466 -49.456 1.00 86.12 297 ARG A C 1
ATOM 2324 O O . ARG A 1 297 ? 28.480 22.187 -48.462 1.00 86.12 297 ARG A O 1
ATOM 2331 N N . PHE A 1 298 ? 27.973 20.239 -49.455 1.00 86.62 298 PHE A N 1
ATOM 2332 C CA . PHE A 1 298 ? 27.301 19.646 -48.297 1.00 86.62 298 PHE A CA 1
ATOM 2333 C C . PHE A 1 298 ? 28.266 19.023 -47.275 1.00 86.62 298 PHE A C 1
ATOM 2335 O O . PHE A 1 298 ? 27.973 19.026 -46.075 1.00 86.62 298 PHE A O 1
ATOM 2342 N N . LEU A 1 299 ? 29.428 18.530 -47.723 1.00 88.12 299 LEU A N 1
ATOM 2343 C CA . LEU A 1 299 ? 30.395 17.810 -46.893 1.00 88.12 299 LEU A CA 1
ATOM 2344 C C . LEU A 1 299 ? 30.778 18.571 -45.607 1.00 88.12 299 LEU A C 1
ATOM 2346 O O . LEU A 1 299 ? 30.679 17.965 -44.541 1.00 88.12 299 LEU A O 1
ATOM 2350 N N . PRO A 1 300 ? 31.116 19.880 -45.617 1.00 91.56 300 PRO A N 1
ATOM 2351 C CA . PRO A 1 300 ? 31.464 20.596 -44.385 1.00 91.56 300 PRO A CA 1
ATOM 2352 C C . PRO A 1 300 ? 30.342 20.582 -43.335 1.00 91.56 300 PRO A C 1
ATOM 2354 O O . PRO A 1 300 ? 30.594 20.419 -42.138 1.00 91.56 300 PRO A O 1
ATOM 2357 N N . THR A 1 301 ? 29.086 20.711 -43.772 1.00 91.94 301 THR A N 1
ATOM 2358 C CA . THR A 1 301 ? 27.911 20.676 -42.891 1.00 91.94 301 THR A CA 1
ATOM 2359 C C . THR A 1 301 ? 27.667 19.276 -42.333 1.00 91.94 301 THR A C 1
ATOM 2361 O O . THR A 1 301 ? 27.386 19.135 -41.137 1.00 91.94 301 THR A O 1
ATOM 2364 N N . MET A 1 302 ? 27.810 18.240 -43.164 1.00 90.44 302 MET A N 1
ATOM 2365 C CA . MET A 1 302 ? 27.700 16.843 -42.738 1.00 90.44 302 MET A CA 1
ATOM 2366 C C . MET A 1 302 ? 28.788 16.498 -41.716 1.00 90.44 302 MET A C 1
ATOM 2368 O O . MET A 1 302 ? 28.478 16.018 -40.630 1.00 90.44 302 MET A O 1
ATOM 2372 N N . MET A 1 303 ? 30.039 16.851 -42.007 1.00 90.88 303 MET A N 1
ATOM 2373 C CA . MET A 1 303 ? 31.196 16.625 -41.139 1.00 90.88 303 MET A CA 1
ATOM 2374 C C . MET A 1 303 ? 31.036 17.289 -39.774 1.00 90.88 303 MET A C 1
ATOM 2376 O O . MET A 1 303 ? 31.337 16.685 -38.748 1.00 90.88 303 MET A O 1
ATOM 2380 N N . LYS A 1 304 ? 30.533 18.529 -39.743 1.00 92.75 304 LYS A N 1
ATOM 2381 C CA . LYS A 1 304 ? 30.220 19.221 -38.488 1.00 92.75 304 LYS A CA 1
ATOM 2382 C C . LYS A 1 304 ? 29.119 18.498 -37.708 1.00 92.75 304 LYS A C 1
ATOM 2384 O O . LYS A 1 304 ? 29.223 18.354 -36.496 1.00 92.75 304 LYS A O 1
ATOM 2389 N N . SER A 1 305 ? 28.073 18.043 -38.394 1.00 92.56 305 SER A N 1
ATOM 2390 C CA . SER A 1 305 ? 26.919 17.398 -37.757 1.00 92.56 305 SER A CA 1
ATOM 2391 C C . SER A 1 305 ? 27.254 16.015 -37.194 1.00 92.56 305 SER A C 1
ATOM 2393 O O . SER A 1 305 ? 26.828 15.695 -36.088 1.00 92.56 305 SER A O 1
ATOM 2395 N N . VAL A 1 306 ? 28.045 15.219 -37.920 1.00 93.19 306 VAL A N 1
ATOM 2396 C CA . VAL A 1 306 ? 28.531 13.909 -37.462 1.00 93.19 306 VAL A CA 1
ATOM 2397 C C . VAL A 1 306 ? 29.480 14.079 -36.274 1.00 93.19 306 VAL A C 1
ATOM 2399 O O . VAL A 1 306 ? 29.273 13.429 -35.252 1.00 93.19 306 VAL A O 1
ATOM 2402 N N . ARG A 1 307 ? 30.439 15.018 -36.344 1.00 93.25 307 ARG A N 1
ATOM 2403 C CA . ARG A 1 307 ? 31.347 15.323 -35.221 1.00 93.25 307 ARG A CA 1
ATOM 2404 C C . ARG A 1 307 ? 30.608 15.709 -33.946 1.00 93.25 307 ARG A C 1
ATOM 2406 O O . ARG A 1 307 ? 30.956 15.217 -32.879 1.00 93.25 307 ARG A O 1
ATOM 2413 N N . LEU A 1 308 ? 29.576 16.548 -34.053 1.00 92.19 308 LEU A N 1
ATOM 2414 C CA . LEU A 1 308 ? 28.760 16.931 -32.898 1.00 92.19 308 LEU A CA 1
ATOM 2415 C C . LEU A 1 308 ? 28.085 15.714 -32.250 1.00 92.19 308 LEU A C 1
ATOM 2417 O O . LEU A 1 308 ? 28.144 15.563 -31.037 1.00 92.19 308 LEU A O 1
ATOM 2421 N N . LEU A 1 309 ? 27.496 14.816 -33.046 1.00 92.81 309 LEU A N 1
ATOM 2422 C CA . LEU A 1 309 ? 26.852 13.616 -32.503 1.00 92.81 309 LEU A CA 1
ATOM 2423 C C . LEU A 1 309 ? 27.853 12.627 -31.893 1.00 92.81 309 LEU A C 1
ATOM 2425 O O . LEU A 1 309 ? 27.545 12.017 -30.871 1.00 92.81 309 LEU A O 1
ATOM 2429 N N . ILE A 1 310 ? 29.043 12.485 -32.483 1.00 92.75 310 ILE A N 1
ATOM 2430 C CA . ILE A 1 310 ? 30.136 11.684 -31.913 1.00 92.75 310 ILE A CA 1
ATOM 2431 C C . ILE A 1 310 ? 30.554 12.254 -30.556 1.00 92.75 310 ILE A C 1
ATOM 2433 O O . ILE A 1 310 ? 30.577 11.508 -29.580 1.00 92.75 310 ILE A O 1
ATOM 2437 N N . ALA A 1 311 ? 30.830 13.559 -30.482 1.00 90.50 311 ALA A N 1
ATOM 2438 C CA . ALA A 1 311 ? 31.274 14.225 -29.259 1.00 90.50 311 ALA A CA 1
ATOM 2439 C C . ALA A 1 311 ? 30.234 14.155 -28.130 1.00 90.50 311 ALA A C 1
ATOM 2441 O O . ALA A 1 311 ? 30.594 13.992 -26.966 1.00 90.50 311 ALA A O 1
ATOM 2442 N N . ASP A 1 312 ? 28.945 14.224 -28.472 1.00 86.75 312 ASP A N 1
ATOM 2443 C CA . ASP A 1 312 ? 27.857 14.108 -27.498 1.00 86.75 312 ASP A CA 1
ATOM 2444 C C . ASP A 1 312 ? 27.698 12.677 -26.943 1.00 86.75 312 ASP A C 1
ATOM 2446 O O . ASP A 1 312 ? 27.166 12.503 -25.844 1.00 86.75 312 ASP A O 1
ATOM 2450 N N . CYS A 1 313 ? 28.130 11.647 -27.682 1.00 88.06 313 CYS A N 1
ATOM 2451 C CA . CYS A 1 313 ? 27.830 10.246 -27.363 1.00 88.06 313 CYS A CA 1
ATOM 2452 C C . CYS A 1 313 ? 29.045 9.439 -26.875 1.00 88.06 313 CYS A C 1
ATOM 2454 O O . CYS A 1 313 ? 28.913 8.626 -25.960 1.00 88.06 313 CYS A O 1
ATOM 2456 N N . ILE A 1 314 ? 30.221 9.617 -27.477 1.00 84.38 314 ILE A N 1
ATOM 2457 C CA . ILE A 1 314 ? 31.406 8.789 -27.214 1.00 84.38 314 ILE A CA 1
ATOM 2458 C C . ILE A 1 314 ? 32.295 9.474 -26.171 1.00 84.38 314 ILE A C 1
ATOM 2460 O O . ILE A 1 314 ? 32.682 10.624 -26.335 1.00 84.38 314 ILE A O 1
ATOM 2464 N N . LYS A 1 315 ? 32.632 8.750 -25.094 1.00 79.06 315 LYS A N 1
ATOM 2465 C CA . LYS A 1 315 ? 33.503 9.244 -24.006 1.00 79.06 315 LYS A CA 1
ATOM 2466 C C . LYS A 1 315 ? 34.870 8.564 -23.946 1.00 79.06 315 LYS A C 1
ATOM 2468 O O . LYS A 1 315 ? 35.798 9.126 -23.380 1.00 79.06 315 LYS A O 1
ATOM 2473 N N . ASP A 1 316 ? 34.985 7.375 -24.533 1.00 77.00 316 ASP A N 1
ATOM 2474 C CA . ASP A 1 316 ? 36.168 6.513 -24.410 1.00 77.00 316 ASP A CA 1
ATOM 2475 C C . ASP A 1 316 ? 37.201 6.734 -25.533 1.00 77.00 316 ASP A C 1
ATOM 2477 O O . ASP A 1 316 ? 38.267 6.123 -25.530 1.00 77.00 316 ASP A O 1
ATOM 2481 N N . ARG A 1 317 ? 36.893 7.605 -26.503 1.00 82.19 317 ARG A N 1
ATOM 2482 C CA . ARG A 1 317 ? 37.743 7.960 -27.648 1.00 82.19 317 ARG A CA 1
ATOM 2483 C C . ARG A 1 317 ? 37.603 9.452 -27.933 1.00 82.19 317 ARG A C 1
ATOM 2485 O O . ARG A 1 317 ? 36.515 9.996 -27.736 1.00 82.19 317 ARG A O 1
ATOM 2492 N N . SER A 1 318 ? 38.667 10.104 -28.405 1.00 87.44 318 SER A N 1
ATOM 2493 C CA . SER A 1 318 ? 38.543 11.488 -28.865 1.00 87.44 318 SER A CA 1
ATOM 2494 C C . SER A 1 318 ? 37.615 11.557 -30.095 1.00 87.44 318 SER A C 1
ATOM 2496 O O . SER A 1 318 ? 37.614 10.630 -30.917 1.00 87.44 318 SER A O 1
ATOM 2498 N N . PRO A 1 319 ? 36.793 12.613 -30.234 1.00 86.19 319 PRO A N 1
ATOM 2499 C CA . PRO A 1 319 ? 35.965 12.807 -31.421 1.00 86.19 319 PRO A CA 1
ATOM 2500 C C . PRO A 1 319 ? 36.780 12.852 -32.717 1.00 86.19 319 PRO A C 1
ATOM 2502 O O . PRO A 1 319 ? 36.292 12.407 -33.753 1.00 86.19 319 PRO A O 1
ATOM 2505 N N . GLU A 1 320 ? 38.011 13.357 -32.654 1.00 86.62 320 GLU A N 1
ATOM 2506 C CA . GLU A 1 320 ? 38.946 13.442 -33.773 1.00 86.62 320 GLU A CA 1
ATOM 2507 C C . GLU A 1 320 ? 39.371 12.047 -34.256 1.00 86.62 320 GLU A C 1
ATOM 2509 O O . GLU A 1 320 ? 39.191 11.732 -35.433 1.00 86.62 320 GLU A O 1
ATOM 2514 N N . ASP A 1 321 ? 39.823 11.175 -33.348 1.00 87.56 321 ASP A N 1
ATOM 2515 C CA . ASP A 1 321 ? 40.238 9.805 -33.695 1.00 87.56 321 ASP A CA 1
ATOM 2516 C C . ASP A 1 321 ? 39.052 8.959 -34.186 1.00 87.56 321 ASP A C 1
ATOM 2518 O O . ASP A 1 321 ? 39.195 8.062 -35.014 1.00 87.56 321 ASP A O 1
ATOM 2522 N N . ALA A 1 322 ? 37.850 9.211 -33.655 1.00 88.19 322 ALA A N 1
ATOM 2523 C CA . ALA A 1 322 ? 36.637 8.513 -34.074 1.00 88.19 322 ALA A CA 1
ATOM 2524 C C . ALA A 1 322 ? 36.190 8.899 -35.491 1.00 88.19 322 ALA A C 1
ATOM 2526 O O . ALA A 1 322 ? 35.530 8.105 -36.160 1.00 88.19 322 ALA A O 1
ATOM 2527 N N . MET A 1 323 ? 36.517 10.114 -35.929 1.00 91.44 323 MET A N 1
ATOM 2528 C CA . MET A 1 323 ? 36.056 10.682 -37.191 1.00 91.44 323 MET A CA 1
ATOM 2529 C C . MET A 1 323 ? 37.043 10.438 -38.344 1.00 91.44 323 MET A C 1
ATOM 2531 O O . MET A 1 323 ? 36.615 10.400 -39.497 1.00 91.44 323 MET A O 1
ATOM 2535 N N . GLU A 1 324 ? 38.329 10.220 -38.048 1.00 90.94 324 GLU A N 1
ATOM 2536 C CA . GLU A 1 324 ? 39.442 10.122 -39.008 1.00 90.94 324 GLU A CA 1
ATOM 2537 C C . GLU A 1 324 ? 39.121 9.296 -40.267 1.00 90.94 324 GLU A C 1
ATOM 2539 O O . GLU A 1 324 ? 39.247 9.798 -41.387 1.00 90.94 324 GLU A O 1
ATOM 2544 N N . SER A 1 325 ? 38.642 8.056 -40.106 1.00 88.88 325 SER A N 1
ATOM 2545 C CA . SER A 1 325 ? 38.334 7.164 -41.235 1.00 88.88 325 SER A CA 1
ATOM 2546 C C . SER A 1 325 ? 37.246 7.725 -42.153 1.00 88.88 325 SER A C 1
ATOM 2548 O O . SER A 1 325 ? 37.340 7.589 -43.374 1.00 88.88 325 SER A O 1
ATOM 2550 N N . PHE A 1 326 ? 36.236 8.386 -41.579 1.00 92.25 326 PHE A N 1
ATOM 2551 C CA . PHE A 1 326 ? 35.171 9.032 -42.339 1.00 92.25 326 PHE A CA 1
ATOM 2552 C C . PHE A 1 326 ? 35.662 10.310 -43.027 1.00 92.25 326 PHE A C 1
ATOM 2554 O O . PHE A 1 326 ? 35.314 10.548 -44.182 1.00 92.25 326 PHE A O 1
ATOM 2561 N N . GLU A 1 327 ? 36.501 11.117 -42.367 1.00 91.94 327 GLU A N 1
ATOM 2562 C CA . GLU A 1 327 ? 37.056 12.337 -42.978 1.00 91.94 327 GLU A CA 1
ATOM 2563 C C . GLU A 1 327 ? 37.905 12.013 -44.198 1.00 91.94 327 GLU A C 1
ATOM 2565 O O . GLU A 1 327 ? 37.770 12.661 -45.241 1.00 91.94 327 GLU A O 1
ATOM 2570 N N . LEU A 1 328 ? 38.755 10.994 -44.063 1.00 92.06 328 LEU A N 1
ATOM 2571 C CA . LEU A 1 328 ? 39.662 10.555 -45.107 1.00 92.06 328 LEU A CA 1
ATOM 2572 C C . LEU A 1 328 ? 38.886 10.088 -46.342 1.00 92.06 328 LEU A C 1
ATOM 2574 O O . LEU A 1 328 ? 39.112 10.600 -47.441 1.00 92.06 328 LEU A O 1
ATOM 2578 N N . ILE A 1 329 ? 37.932 9.167 -46.162 1.00 91.44 329 ILE A N 1
ATOM 2579 C CA . ILE A 1 329 ? 37.161 8.625 -47.286 1.00 91.44 329 ILE A CA 1
ATOM 2580 C C . ILE A 1 329 ? 36.243 9.680 -47.910 1.00 91.44 329 ILE A C 1
ATOM 2582 O O . ILE A 1 329 ? 36.157 9.772 -49.135 1.00 91.44 329 ILE A O 1
ATOM 2586 N N . ALA A 1 330 ? 35.598 10.522 -47.098 1.00 88.62 330 ALA A N 1
ATOM 2587 C CA . ALA A 1 330 ? 34.667 11.520 -47.604 1.00 88.62 330 ALA A CA 1
ATOM 2588 C C . ALA A 1 330 ? 35.378 12.622 -48.405 1.00 88.62 330 ALA A C 1
ATOM 2590 O O . ALA A 1 330 ? 34.874 13.054 -49.442 1.00 88.62 330 ALA A O 1
ATOM 2591 N N . THR A 1 331 ? 36.570 13.038 -47.966 1.00 89.75 331 THR A N 1
ATOM 2592 C CA . THR A 1 331 ? 37.392 14.027 -48.682 1.00 89.75 331 THR A CA 1
ATOM 2593 C C . THR A 1 331 ? 37.935 13.459 -49.991 1.00 89.75 331 THR A C 1
ATOM 2595 O O . THR A 1 331 ? 37.894 14.144 -51.013 1.00 89.75 331 THR A O 1
ATOM 2598 N N . ALA A 1 332 ? 38.395 12.202 -49.990 1.00 88.88 332 ALA A N 1
ATOM 2599 C CA . ALA A 1 332 ? 38.902 11.539 -51.190 1.00 88.88 332 ALA A CA 1
ATOM 2600 C C . ALA A 1 332 ? 37.824 11.417 -52.283 1.00 88.88 332 ALA A C 1
ATOM 2602 O O . ALA A 1 332 ? 38.067 11.786 -53.432 1.00 88.88 332 ALA A O 1
ATOM 2603 N N . LEU A 1 333 ? 36.615 10.981 -51.914 1.00 87.31 333 LEU A N 1
ATOM 2604 C CA . LEU A 1 333 ? 35.480 10.850 -52.837 1.00 87.31 333 LEU A CA 1
ATOM 2605 C C . LEU A 1 333 ? 35.095 12.188 -53.481 1.00 87.31 333 LEU A C 1
ATOM 2607 O O . LEU A 1 333 ? 34.877 12.282 -54.685 1.00 87.31 333 LEU A O 1
ATOM 2611 N N . VAL A 1 334 ? 35.069 13.251 -52.682 1.00 87.44 334 VAL A N 1
ATOM 2612 C CA . VAL A 1 334 ? 34.705 14.606 -53.116 1.00 87.44 334 VAL A CA 1
ATOM 2613 C C . VAL A 1 334 ? 35.790 15.265 -53.980 1.00 87.44 334 VAL A C 1
ATOM 2615 O O . VAL A 1 334 ? 35.482 16.124 -54.812 1.00 87.44 334 VAL A O 1
ATOM 2618 N N . ALA A 1 335 ? 37.044 14.831 -53.827 1.00 86.56 335 ALA A N 1
ATOM 2619 C CA . ALA A 1 335 ? 38.165 15.177 -54.700 1.00 86.56 335 ALA A CA 1
ATOM 2620 C C . ALA A 1 335 ? 38.179 14.380 -56.024 1.00 86.56 335 ALA A C 1
ATOM 2622 O O . ALA A 1 335 ? 39.070 14.586 -56.847 1.00 86.56 335 ALA A O 1
ATOM 2623 N N . GLY A 1 336 ? 37.200 13.493 -56.242 1.00 82.69 336 GLY A N 1
ATOM 2624 C CA . GLY A 1 336 ? 37.052 12.702 -57.464 1.00 82.69 336 GLY A CA 1
ATOM 2625 C C . GLY A 1 336 ? 37.792 11.363 -57.450 1.00 82.69 336 GLY A C 1
ATOM 2626 O O . GLY A 1 336 ? 37.868 10.708 -58.488 1.00 82.69 336 GLY A O 1
ATOM 2627 N N . ALA A 1 337 ? 38.339 10.935 -56.308 1.00 86.00 337 ALA A N 1
ATOM 2628 C CA . ALA A 1 337 ? 38.880 9.586 -56.179 1.00 86.00 337 ALA A CA 1
ATOM 2629 C C . ALA A 1 337 ? 37.732 8.576 -56.042 1.00 86.00 337 ALA A C 1
ATOM 2631 O O . ALA A 1 337 ? 36.825 8.776 -55.239 1.00 86.00 337 ALA A O 1
ATOM 2632 N N . ILE A 1 338 ? 37.791 7.467 -56.782 1.00 84.31 338 ILE A N 1
ATOM 2633 C CA . ILE A 1 338 ? 36.816 6.372 -56.692 1.00 84.31 338 ILE A CA 1
ATOM 2634 C C . ILE A 1 338 ? 37.565 5.134 -56.186 1.00 84.31 338 ILE A C 1
ATOM 2636 O O . ILE A 1 338 ? 38.138 4.398 -56.989 1.00 84.31 338 ILE A O 1
ATOM 2640 N N . PRO A 1 339 ? 37.654 4.939 -54.860 1.00 86.81 339 PRO A N 1
ATOM 2641 C CA . PRO A 1 339 ? 38.298 3.765 -54.289 1.00 86.81 339 PRO A CA 1
ATOM 2642 C C . PRO A 1 339 ? 37.493 2.500 -54.595 1.00 86.81 339 PRO A C 1
ATOM 2644 O O . PRO A 1 339 ? 36.285 2.564 -54.862 1.00 86.81 339 PRO A O 1
ATOM 2647 N N . GLU A 1 340 ? 38.179 1.357 -54.525 1.00 88.25 340 GLU A N 1
ATOM 2648 C CA . GLU A 1 340 ? 37.546 0.042 -54.606 1.00 88.25 340 GLU A CA 1
ATOM 2649 C C . GLU A 1 340 ? 36.434 -0.069 -53.557 1.00 88.25 340 GLU A C 1
ATOM 2651 O O . GLU A 1 340 ? 36.561 0.403 -52.420 1.00 88.25 340 GLU A O 1
ATOM 2656 N N . SER A 1 341 ? 35.313 -0.643 -53.977 1.00 90.12 341 SER A N 1
ATOM 2657 C CA . SER A 1 341 ? 34.120 -0.793 -53.160 1.00 90.12 341 SER A CA 1
ATOM 2658 C C . SER A 1 341 ? 33.606 -2.217 -53.227 1.00 90.12 341 SER A C 1
ATOM 2660 O O . SER A 1 341 ? 33.748 -2.917 -54.232 1.00 90.12 341 SER A O 1
ATOM 2662 N N . GLU A 1 342 ? 32.987 -2.630 -52.131 1.00 90.69 342 GLU A N 1
ATOM 2663 C CA . GLU A 1 342 ? 32.308 -3.910 -52.017 1.00 90.69 342 GLU A CA 1
ATOM 2664 C C . GLU A 1 342 ? 30.857 -3.678 -51.609 1.00 90.69 342 GLU A C 1
ATOM 2666 O O . GLU A 1 342 ? 30.506 -2.658 -51.007 1.00 90.69 342 GLU A O 1
ATOM 2671 N N . LYS A 1 343 ? 29.991 -4.648 -51.907 1.00 90.94 343 LYS A N 1
ATOM 2672 C CA . LYS A 1 343 ? 28.607 -4.591 -51.443 1.00 90.94 343 LYS A CA 1
ATOM 2673 C C . LYS A 1 343 ? 28.565 -4.700 -49.928 1.00 90.94 343 LYS A C 1
ATOM 2675 O O . LYS A 1 343 ? 29.039 -5.684 -49.363 1.00 90.94 343 LYS A O 1
ATOM 2680 N N . PHE A 1 344 ? 27.924 -3.732 -49.283 1.00 92.56 344 PHE A N 1
ATOM 2681 C CA . PHE A 1 344 ? 27.753 -3.742 -47.838 1.00 92.56 344 PHE A CA 1
ATOM 2682 C C . PHE A 1 344 ? 26.985 -4.994 -47.391 1.00 92.56 344 PHE A C 1
ATOM 2684 O O . PHE A 1 344 ? 25.838 -5.223 -47.799 1.00 92.56 344 PHE A O 1
ATOM 2691 N N . ILE A 1 345 ? 27.620 -5.792 -46.533 1.00 89.19 345 ILE A N 1
ATOM 2692 C CA . ILE A 1 345 ? 27.045 -7.013 -45.969 1.00 89.19 345 ILE A CA 1
ATOM 2693 C C . ILE A 1 345 ? 26.094 -6.618 -44.830 1.00 89.19 345 ILE A C 1
ATOM 2695 O O . ILE A 1 345 ? 26.527 -5.945 -43.892 1.00 89.19 345 ILE A O 1
ATOM 2699 N N . PRO A 1 346 ? 24.812 -7.029 -44.871 1.00 88.31 346 PRO A N 1
ATOM 2700 C CA . PRO A 1 346 ? 23.864 -6.732 -43.805 1.00 88.31 346 PRO A CA 1
ATOM 2701 C C . PRO A 1 346 ? 24.371 -7.203 -42.443 1.00 88.31 346 PRO A C 1
ATOM 2703 O O . PRO A 1 346 ? 24.848 -8.330 -42.287 1.00 88.31 346 PRO A O 1
ATOM 2706 N N . LEU A 1 347 ? 24.219 -6.347 -41.439 1.00 88.62 347 LEU A N 1
ATOM 2707 C CA . LEU A 1 347 ? 24.545 -6.667 -40.061 1.00 88.62 347 LEU A CA 1
ATOM 2708 C C . LEU A 1 347 ? 23.600 -7.751 -39.547 1.00 88.62 347 LEU A C 1
ATOM 2710 O O . LEU A 1 347 ? 22.377 -7.584 -39.563 1.00 88.62 347 LEU A O 1
ATOM 2714 N N . ALA A 1 348 ? 24.174 -8.845 -39.051 1.00 82.62 348 ALA A N 1
ATOM 2715 C CA . ALA A 1 348 ? 23.421 -9.868 -38.351 1.00 82.62 348 ALA A CA 1
ATOM 2716 C C . ALA A 1 348 ? 23.030 -9.359 -36.958 1.00 82.62 348 ALA A C 1
ATOM 2718 O O . ALA A 1 348 ? 23.870 -8.908 -36.173 1.00 82.62 348 ALA A O 1
ATOM 2719 N N . LEU A 1 349 ? 21.745 -9.470 -36.631 1.00 74.44 349 LEU A N 1
ATOM 2720 C CA . LEU A 1 349 ? 21.313 -9.452 -35.244 1.00 74.44 349 LEU A CA 1
ATOM 2721 C C . LEU A 1 349 ? 21.756 -10.775 -34.622 1.00 74.44 349 LEU A C 1
ATOM 2723 O O . LEU A 1 349 ? 21.192 -11.824 -34.931 1.00 74.44 349 LEU A O 1
ATOM 2727 N N . GLU A 1 350 ? 22.755 -10.734 -33.737 1.00 56.47 350 GLU A N 1
ATOM 2728 C CA . GLU A 1 350 ? 22.928 -11.808 -32.764 1.00 56.47 350 GLU A CA 1
ATOM 2729 C C . GLU A 1 350 ? 21.673 -11.814 -31.901 1.00 56.47 350 GLU A C 1
ATOM 2731 O O . GLU A 1 350 ? 21.564 -11.100 -30.900 1.00 56.47 350 GLU A O 1
ATOM 2736 N N . SER A 1 351 ? 20.688 -12.600 -32.320 1.00 42.00 351 SER A N 1
ATOM 2737 C CA . SER A 1 351 ? 19.572 -12.932 -31.469 1.00 42.00 351 SER A CA 1
ATOM 2738 C C . SER A 1 351 ? 20.140 -13.794 -30.353 1.00 42.00 351 SER A C 1
ATOM 2740 O O . SER A 1 351 ? 20.122 -15.021 -30.404 1.00 42.00 351 SER A O 1
ATOM 2742 N N . LYS A 1 352 ? 20.636 -13.149 -29.296 1.00 38.22 352 LYS A N 1
ATOM 2743 C CA . LYS A 1 352 ? 20.483 -13.712 -27.963 1.00 38.22 352 LYS A CA 1
ATOM 2744 C C . LYS A 1 352 ? 18.988 -13.667 -27.680 1.00 38.22 352 LYS A C 1
ATOM 2746 O O . LYS A 1 352 ? 18.523 -12.864 -26.873 1.00 38.22 352 LYS A O 1
ATOM 2751 N N . VAL A 1 353 ? 18.244 -14.561 -28.340 1.00 31.62 353 VAL A N 1
ATOM 2752 C CA . VAL A 1 353 ? 17.166 -15.254 -27.659 1.00 31.62 353 VAL A CA 1
ATOM 2753 C C . VAL A 1 353 ? 17.884 -15.835 -26.457 1.00 31.62 353 VAL A C 1
ATOM 2755 O O . VAL A 1 353 ? 18.598 -16.830 -26.534 1.00 31.62 353 VAL A O 1
ATOM 2758 N N . VAL A 1 354 ? 17.845 -15.106 -25.345 1.00 27.86 354 VAL A N 1
ATOM 2759 C CA . VAL A 1 354 ? 17.923 -15.781 -24.070 1.00 27.86 354 VAL A CA 1
ATOM 2760 C C . VAL A 1 354 ? 16.781 -16.764 -24.200 1.00 27.86 354 VAL A C 1
ATOM 2762 O O . VAL A 1 354 ? 15.632 -16.327 -24.255 1.00 27.86 354 VAL A O 1
ATOM 2765 N N . ASP A 1 355 ? 17.113 -18.043 -24.364 1.00 26.73 355 ASP A N 1
ATOM 2766 C CA . ASP A 1 355 ? 16.236 -19.134 -23.991 1.00 26.73 355 ASP A CA 1
ATOM 2767 C C . ASP A 1 355 ? 15.855 -18.836 -22.540 1.00 26.73 355 ASP A C 1
ATOM 2769 O O . ASP A 1 355 ? 16.488 -19.260 -21.569 1.00 26.73 355 ASP A O 1
ATOM 2773 N N . VAL A 1 356 ? 14.839 -17.987 -22.382 1.00 28.05 356 VAL A N 1
ATOM 2774 C CA . VAL A 1 356 ? 13.941 -18.049 -21.258 1.00 28.05 356 VAL A CA 1
ATOM 2775 C C . VAL A 1 356 ? 13.519 -19.491 -21.337 1.00 28.05 356 VAL A C 1
ATOM 2777 O O . VAL A 1 356 ? 12.924 -19.899 -22.327 1.00 28.05 356 VAL A O 1
ATOM 2780 N N . TYR A 1 357 ? 13.960 -20.285 -20.367 1.00 24.50 357 TYR A N 1
ATOM 2781 C CA . TYR A 1 357 ? 13.429 -21.614 -20.171 1.00 24.50 357 TYR A CA 1
ATOM 2782 C C . TYR A 1 357 ? 11.908 -21.455 -20.156 1.00 24.50 357 TYR A C 1
ATOM 2784 O O . TYR A 1 357 ? 11.330 -21.105 -19.126 1.00 24.50 357 TYR A O 1
ATOM 2792 N N . GLU A 1 358 ? 11.271 -21.675 -21.306 1.00 26.53 358 GLU A N 1
ATOM 2793 C CA . GLU A 1 358 ? 9.851 -21.912 -21.431 1.00 26.53 358 GLU A CA 1
ATOM 2794 C C . GLU A 1 358 ? 9.632 -23.240 -20.730 1.00 26.53 358 GLU A C 1
ATOM 2796 O O . GLU A 1 358 ? 9.552 -24.323 -21.314 1.00 26.53 358 GLU A O 1
ATOM 2801 N N . ARG A 1 359 ? 9.546 -23.175 -19.406 1.00 26.42 359 ARG A N 1
ATOM 2802 C CA . ARG A 1 359 ? 8.792 -24.174 -18.692 1.00 26.42 359 ARG A CA 1
ATOM 2803 C C . ARG A 1 359 ? 7.364 -23.904 -19.119 1.00 26.42 359 ARG A C 1
ATOM 2805 O O . ARG A 1 359 ? 6.750 -23.019 -18.543 1.00 26.42 359 ARG A O 1
ATOM 2812 N N . LYS A 1 360 ? 6.899 -24.599 -20.167 1.00 27.08 360 LYS A N 1
ATOM 2813 C CA . LYS A 1 360 ? 5.506 -24.590 -20.630 1.00 27.08 360 LYS A CA 1
ATOM 2814 C C . LYS A 1 360 ? 4.598 -24.591 -19.409 1.00 27.08 360 LYS A C 1
ATOM 2816 O O . LYS A 1 360 ? 4.401 -25.627 -18.773 1.00 27.08 360 LYS A O 1
ATOM 2821 N N . VAL A 1 361 ? 4.097 -23.416 -19.057 1.00 30.69 361 VAL A N 1
ATOM 2822 C CA . VAL A 1 361 ? 3.021 -23.295 -18.099 1.00 30.69 361 VAL A CA 1
ATOM 2823 C C . VAL A 1 361 ? 1.781 -23.416 -18.954 1.00 30.69 361 VAL A C 1
ATOM 2825 O O . VAL A 1 361 ? 1.514 -22.580 -19.809 1.00 30.69 361 VAL A O 1
ATOM 2828 N N . THR A 1 362 ? 1.081 -24.531 -18.807 1.00 31.45 362 THR A N 1
ATOM 2829 C CA . THR A 1 362 ? -0.225 -24.731 -19.425 1.00 31.45 362 THR A CA 1
ATOM 2830 C C . THR A 1 362 ? -1.147 -23.621 -18.929 1.00 31.45 362 THR A C 1
ATOM 2832 O O . THR A 1 362 ? -1.576 -23.647 -17.775 1.00 31.45 362 THR A O 1
ATOM 2835 N N . ALA A 1 363 ? -1.387 -22.621 -19.774 1.00 31.66 363 ALA A N 1
ATOM 2836 C CA . ALA A 1 363 ? -2.297 -21.527 -19.489 1.00 31.66 363 ALA A CA 1
ATOM 2837 C C . ALA A 1 363 ? -3.724 -22.076 -19.378 1.00 31.66 363 ALA A C 1
ATOM 2839 O O . ALA A 1 363 ? -4.245 -22.676 -20.319 1.00 31.66 363 ALA A O 1
ATOM 2840 N N . SER A 1 364 ? -4.361 -21.869 -18.227 1.00 34.94 364 SER A N 1
ATOM 2841 C CA . SER A 1 364 ? -5.807 -22.006 -18.089 1.00 34.94 364 SER A CA 1
ATOM 2842 C C . SER A 1 364 ? -6.399 -20.634 -17.782 1.00 34.94 364 SER A C 1
ATOM 2844 O O . SER A 1 364 ? -6.213 -20.125 -16.681 1.00 34.94 364 SER A O 1
ATOM 2846 N N . GLY A 1 365 ? -7.133 -20.081 -18.749 1.00 40.28 365 GLY A N 1
ATOM 2847 C CA . GLY A 1 365 ? -8.080 -18.983 -18.553 1.00 40.28 365 GLY A CA 1
ATOM 2848 C C . GLY A 1 365 ? -7.468 -17.585 -18.447 1.00 40.28 365 GLY A C 1
ATOM 2849 O O . GLY A 1 365 ? -6.797 -17.256 -17.475 1.00 40.28 365 GLY A O 1
ATOM 2850 N N . VAL A 1 366 ? -7.808 -16.731 -19.416 1.00 39.84 366 VAL A N 1
ATOM 2851 C CA . VAL A 1 366 ? -7.628 -15.277 -19.325 1.00 39.84 366 VAL A CA 1
ATOM 2852 C C . VAL A 1 366 ? -8.391 -14.783 -18.096 1.00 39.84 366 VAL A C 1
ATOM 2854 O O . VAL A 1 366 ? -9.617 -14.891 -18.036 1.00 39.84 366 VAL A O 1
ATOM 2857 N N . CYS A 1 367 ? -7.676 -14.269 -17.099 1.00 48.56 367 CYS A N 1
ATOM 2858 C CA . CYS A 1 367 ? -8.281 -13.757 -15.876 1.00 48.56 367 CYS A CA 1
ATOM 2859 C C . CYS A 1 367 ? -8.307 -12.223 -15.929 1.00 48.56 367 CYS A C 1
ATOM 2861 O O . CYS A 1 367 ? -7.262 -11.572 -15.860 1.00 48.56 367 CYS A O 1
ATOM 2863 N N . ASN A 1 368 ? -9.503 -11.632 -16.038 1.00 56.56 368 ASN A N 1
ATOM 2864 C CA . ASN A 1 368 ? -9.689 -10.173 -16.115 1.00 56.56 368 ASN A CA 1
ATOM 2865 C C . ASN A 1 368 ? -9.124 -9.417 -14.893 1.00 56.56 368 ASN A C 1
ATOM 2867 O O . ASN A 1 368 ? -8.827 -8.229 -14.999 1.00 56.56 368 ASN A O 1
ATOM 2871 N N . SER A 1 369 ? -8.898 -10.099 -13.766 1.00 61.88 369 SER A N 1
ATOM 2872 C CA . SER A 1 369 ? -8.429 -9.501 -12.511 1.00 61.88 369 SER A CA 1
ATOM 2873 C C . SER A 1 369 ? -7.011 -8.908 -12.562 1.00 61.88 369 SER A C 1
ATOM 2875 O O . SER A 1 369 ? -6.702 -8.032 -11.763 1.00 61.88 369 SER A O 1
ATOM 2877 N N . LEU A 1 370 ? -6.132 -9.327 -13.488 1.00 72.44 370 LEU A N 1
ATOM 2878 C CA . LEU A 1 370 ? -4.807 -8.687 -13.638 1.00 72.44 370 LEU A CA 1
ATOM 2879 C C . LEU A 1 370 ? -4.865 -7.340 -14.359 1.00 72.44 370 LEU A C 1
ATOM 2881 O O . LEU A 1 370 ? -3.947 -6.530 -14.228 1.00 72.44 370 LEU A O 1
ATOM 2885 N N . SER A 1 371 ? -5.912 -7.098 -15.148 1.00 70.81 371 SER A N 1
ATOM 2886 C CA . SER A 1 371 ? -6.051 -5.845 -15.890 1.00 70.81 371 SER A CA 1
ATOM 2887 C C . SER A 1 371 ? -6.293 -4.657 -14.949 1.00 70.81 371 SER A C 1
ATOM 2889 O O . SER A 1 371 ? -5.849 -3.554 -15.257 1.00 70.81 371 SER A O 1
ATOM 2891 N N . GLU A 1 372 ? -6.905 -4.908 -13.787 1.00 73.00 372 GLU A N 1
ATOM 2892 C CA . GLU A 1 372 ? -7.252 -3.923 -12.749 1.00 73.00 372 GLU A CA 1
ATOM 2893 C C . GLU A 1 372 ? -6.085 -3.515 -11.833 1.00 73.00 372 GLU A C 1
ATOM 2895 O O . GLU A 1 372 ? -6.230 -2.571 -11.052 1.00 73.00 372 GLU A O 1
ATOM 2900 N N . LEU A 1 373 ? -4.953 -4.226 -11.902 1.00 79.44 373 LEU A N 1
ATOM 2901 C CA . LEU A 1 373 ? -3.762 -3.939 -11.102 1.00 79.44 373 LEU A CA 1
ATOM 2902 C C . LEU A 1 373 ? -3.019 -2.718 -11.634 1.00 79.44 373 LEU A C 1
ATOM 2904 O O . LEU A 1 373 ? -2.570 -2.713 -12.785 1.00 79.44 373 LEU A O 1
ATOM 2908 N N . ASP A 1 374 ? -2.783 -1.744 -10.769 1.00 80.50 374 ASP A N 1
ATOM 2909 C CA . ASP A 1 374 ? -2.028 -0.539 -11.084 1.00 80.50 374 ASP A CA 1
ATOM 2910 C C . ASP A 1 374 ? -0.633 -0.550 -10.451 1.00 80.50 374 ASP A C 1
ATOM 2912 O O . ASP A 1 374 ? -0.340 -1.250 -9.478 1.00 80.50 374 ASP A O 1
ATOM 2916 N N . VAL A 1 375 ? 0.283 0.230 -11.033 1.00 81.62 375 VAL A N 1
ATOM 2917 C CA . VAL A 1 375 ? 1.618 0.411 -10.450 1.00 81.62 375 VAL A CA 1
ATOM 2918 C C . VAL A 1 375 ? 1.461 1.030 -9.065 1.00 81.62 375 VAL A C 1
ATOM 2920 O O . VAL A 1 375 ? 0.924 2.123 -8.916 1.00 81.62 375 VAL A O 1
ATOM 2923 N N . GLY A 1 376 ? 1.992 0.343 -8.059 1.00 77.38 376 GLY A N 1
ATOM 2924 C CA . GLY A 1 376 ? 1.860 0.708 -6.658 1.00 77.38 376 GLY A CA 1
ATOM 2925 C C . GLY A 1 376 ? 0.984 -0.244 -5.848 1.00 77.38 376 GLY A C 1
ATOM 2926 O O . GLY A 1 376 ? 1.140 -0.230 -4.626 1.00 77.38 376 GLY A O 1
ATOM 2927 N N . ASP A 1 377 ? 0.164 -1.074 -6.498 1.00 80.75 377 ASP A N 1
ATOM 2928 C CA . ASP A 1 377 ? -0.686 -2.064 -5.833 1.00 80.75 377 ASP A CA 1
ATOM 2929 C C . ASP A 1 377 ? 0.143 -3.192 -5.212 1.00 80.75 377 ASP A C 1
ATOM 2931 O O . ASP A 1 377 ? 1.231 -3.543 -5.688 1.00 80.75 377 ASP A O 1
ATOM 2935 N N . TRP A 1 378 ? -0.387 -3.772 -4.137 1.00 83.25 378 TRP A N 1
ATOM 2936 C CA . TRP A 1 378 ? 0.242 -4.874 -3.420 1.00 83.25 378 TRP A CA 1
ATOM 2937 C C . TRP A 1 378 ? -0.379 -6.213 -3.815 1.00 83.25 378 TRP A C 1
ATOM 2939 O O . TRP A 1 378 ? -1.591 -6.368 -3.937 1.00 83.25 378 TRP A O 1
ATOM 2949 N N . VAL A 1 379 ? 0.470 -7.219 -3.981 1.00 83.81 379 VAL A N 1
ATOM 2950 C CA . VAL A 1 379 ? 0.081 -8.601 -4.242 1.00 83.81 379 VAL A CA 1
ATOM 2951 C C . VAL A 1 379 ? 0.822 -9.520 -3.292 1.00 83.81 379 VAL A C 1
ATOM 2953 O O . VAL A 1 379 ? 1.970 -9.284 -2.930 1.00 83.81 379 VAL A O 1
ATOM 2956 N N . ARG A 1 380 ? 0.173 -10.601 -2.890 1.00 83.88 380 ARG A N 1
ATOM 2957 C CA . ARG A 1 380 ? 0.785 -11.666 -2.112 1.00 83.88 380 ARG A CA 1
ATOM 2958 C C . ARG A 1 380 ? 1.354 -12.704 -3.070 1.00 83.88 380 ARG A C 1
ATOM 2960 O O . ARG A 1 380 ? 0.609 -13.258 -3.878 1.00 83.88 380 ARG A O 1
ATOM 2967 N N . ILE A 1 381 ? 2.646 -12.987 -2.954 1.00 84.38 381 ILE A N 1
ATOM 2968 C CA . ILE A 1 381 ? 3.346 -13.987 -3.764 1.00 84.38 381 ILE A CA 1
ATOM 2969 C C . ILE A 1 381 ? 3.928 -15.054 -2.839 1.00 84.38 381 ILE A C 1
ATOM 2971 O O . ILE A 1 381 ? 4.630 -14.751 -1.875 1.00 84.38 381 ILE A O 1
ATOM 2975 N N . VAL A 1 382 ? 3.649 -16.318 -3.146 1.00 83.88 382 VAL A N 1
ATOM 2976 C CA . VAL A 1 382 ? 4.315 -17.465 -2.528 1.00 83.88 382 VAL A CA 1
ATOM 2977 C C . VAL A 1 382 ? 5.629 -17.702 -3.268 1.00 83.88 382 VAL A C 1
ATOM 2979 O O . VAL A 1 382 ? 5.641 -18.009 -4.461 1.00 83.88 382 VAL A O 1
ATOM 2982 N N . THR A 1 383 ? 6.750 -17.538 -2.571 1.00 77.25 383 THR A N 1
ATOM 2983 C CA . THR A 1 383 ? 8.084 -17.698 -3.156 1.00 77.25 383 THR A CA 1
ATOM 2984 C C . THR A 1 383 ? 8.419 -19.172 -3.404 1.00 77.25 383 THR A C 1
ATOM 2986 O O . THR A 1 383 ? 7.783 -20.085 -2.872 1.00 77.25 383 THR A O 1
ATOM 2989 N N . ALA A 1 384 ? 9.497 -19.435 -4.152 1.00 74.69 384 ALA A N 1
ATOM 2990 C CA . ALA A 1 384 ? 10.010 -20.794 -4.360 1.00 74.69 384 ALA A CA 1
ATOM 2991 C C . ALA A 1 384 ? 10.383 -21.517 -3.048 1.00 74.69 384 ALA A C 1
ATOM 2993 O O . ALA A 1 384 ? 10.371 -22.744 -2.995 1.00 74.69 384 ALA A O 1
ATOM 2994 N N . ARG A 1 385 ? 10.677 -20.766 -1.976 1.00 74.44 385 ARG A N 1
ATOM 2995 C CA . ARG A 1 385 ? 10.956 -21.304 -0.634 1.00 74.44 385 ARG A CA 1
ATOM 2996 C C . ARG A 1 385 ? 9.683 -21.587 0.172 1.00 74.44 385 ARG A C 1
ATOM 2998 O O . ARG A 1 385 ? 9.782 -21.896 1.353 1.00 74.44 385 ARG A O 1
ATOM 3005 N N . LYS A 1 386 ? 8.501 -21.474 -0.449 1.00 75.81 386 LYS A N 1
ATOM 3006 C CA . LYS A 1 386 ? 7.180 -21.544 0.196 1.00 75.81 386 LYS A CA 1
ATOM 3007 C C . LYS A 1 386 ? 6.961 -20.479 1.282 1.00 75.81 386 LYS A C 1
ATOM 3009 O O . LYS A 1 386 ? 6.088 -20.649 2.126 1.00 75.81 386 LYS A O 1
ATOM 3014 N N . THR A 1 387 ? 7.721 -19.384 1.252 1.00 78.62 387 THR A N 1
ATOM 3015 C CA . THR A 1 387 ? 7.462 -18.213 2.102 1.00 78.62 387 THR A CA 1
ATOM 3016 C C . THR A 1 387 ? 6.444 -17.299 1.434 1.00 78.62 387 THR A C 1
ATOM 3018 O O . THR A 1 387 ? 6.310 -17.306 0.208 1.00 78.62 387 THR A O 1
ATOM 3021 N N . ILE A 1 388 ? 5.713 -16.528 2.232 1.00 81.19 388 ILE A N 1
ATOM 3022 C CA . ILE A 1 388 ? 4.705 -15.584 1.746 1.00 81.19 388 ILE A CA 1
ATOM 3023 C C . ILE A 1 388 ? 5.302 -14.180 1.800 1.00 81.19 388 ILE A C 1
ATOM 3025 O O . ILE A 1 388 ? 5.756 -13.750 2.855 1.00 81.19 388 ILE A O 1
ATOM 3029 N N . GLU A 1 389 ? 5.279 -13.463 0.682 1.00 81.94 389 GLU A N 1
ATOM 3030 C CA . GLU A 1 389 ? 5.764 -12.085 0.576 1.00 81.94 389 GLU A CA 1
ATOM 3031 C C . GLU A 1 389 ? 4.635 -11.174 0.092 1.00 81.94 389 GLU A C 1
ATOM 3033 O O . GLU A 1 389 ? 3.972 -11.482 -0.904 1.00 81.94 389 GLU A O 1
ATOM 3038 N N . ALA A 1 390 ? 4.428 -10.035 0.759 1.00 83.81 390 ALA A N 1
ATOM 3039 C CA . ALA A 1 390 ? 3.672 -8.937 0.172 1.00 83.81 390 ALA A CA 1
ATOM 3040 C C . ALA A 1 390 ? 4.616 -8.148 -0.738 1.00 83.81 390 ALA A C 1
ATOM 3042 O O . ALA A 1 390 ? 5.638 -7.611 -0.306 1.00 83.81 390 ALA A O 1
ATOM 3043 N N . CYS A 1 391 ? 4.281 -8.090 -2.018 1.00 85.06 391 CYS A N 1
ATOM 3044 C CA . CYS A 1 391 ? 5.086 -7.437 -3.027 1.00 85.06 391 CYS A CA 1
ATOM 3045 C C . CYS A 1 391 ? 4.313 -6.308 -3.698 1.00 85.06 391 CYS A C 1
ATOM 3047 O O . CYS A 1 391 ? 3.160 -6.473 -4.085 1.00 85.06 391 CYS A O 1
ATOM 3049 N N . ARG A 1 392 ? 4.977 -5.176 -3.895 1.00 85.44 392 ARG A N 1
ATOM 3050 C CA . ARG A 1 392 ? 4.437 -4.012 -4.586 1.00 85.44 392 ARG A CA 1
ATOM 3051 C C . ARG A 1 392 ? 4.764 -4.069 -6.075 1.00 85.44 392 ARG A C 1
ATOM 3053 O O . ARG A 1 392 ? 5.935 -4.223 -6.447 1.00 85.44 392 ARG A O 1
ATOM 3060 N N . LEU A 1 393 ? 3.757 -3.903 -6.932 1.00 86.19 393 LEU A N 1
ATOM 3061 C CA . LEU A 1 393 ? 3.944 -3.786 -8.377 1.00 86.19 393 LEU A CA 1
ATOM 3062 C C . LEU A 1 393 ? 4.682 -2.481 -8.693 1.00 86.19 393 LEU A C 1
ATOM 3064 O O . LEU A 1 393 ? 4.173 -1.385 -8.482 1.00 86.19 393 LEU A O 1
ATOM 3068 N N . THR A 1 394 ? 5.909 -2.604 -9.187 1.00 85.25 394 THR A N 1
ATOM 3069 C CA . THR A 1 394 ? 6.831 -1.478 -9.407 1.00 85.25 394 THR A CA 1
ATOM 3070 C C . THR A 1 394 ? 6.907 -1.096 -10.880 1.00 85.25 394 THR A C 1
ATOM 3072 O O . THR A 1 394 ? 6.957 0.083 -11.219 1.00 85.25 394 THR A O 1
ATOM 3075 N N . VAL A 1 395 ? 6.930 -2.100 -11.758 1.00 83.56 395 VAL A N 1
ATOM 3076 C CA . VAL A 1 395 ? 6.942 -1.920 -13.212 1.00 83.56 395 VAL A CA 1
ATOM 3077 C C . VAL A 1 395 ? 5.871 -2.823 -13.798 1.00 83.56 395 VAL A C 1
ATOM 3079 O O . VAL A 1 395 ? 5.970 -4.044 -13.675 1.00 83.56 395 VAL A O 1
ATOM 3082 N N . LYS A 1 396 ? 4.877 -2.211 -14.439 1.00 85.38 396 LYS A N 1
ATOM 3083 C CA . LYS A 1 396 ? 3.893 -2.872 -15.296 1.00 85.38 396 LYS A CA 1
ATOM 3084 C C . LYS A 1 396 ? 4.358 -2.665 -16.733 1.00 85.38 396 LYS A C 1
ATOM 3086 O O . LYS A 1 396 ? 4.583 -1.526 -17.136 1.00 85.38 396 LYS A O 1
ATOM 3091 N N . SER A 1 397 ? 4.622 -3.746 -17.453 1.00 79.94 397 SER A N 1
ATOM 3092 C CA . SER A 1 397 ? 5.081 -3.685 -18.844 1.00 79.94 397 SER A CA 1
ATOM 3093 C C . SER A 1 397 ? 4.011 -4.232 -19.779 1.00 79.94 397 SER A C 1
ATOM 3095 O O . SER A 1 397 ? 3.246 -5.115 -19.392 1.00 79.94 397 SER A O 1
ATOM 3097 N N . ASP A 1 398 ? 3.960 -3.694 -20.993 1.00 74.38 398 ASP A N 1
ATOM 3098 C CA . ASP A 1 398 ? 3.005 -4.122 -22.013 1.00 74.38 398 ASP A CA 1
ATOM 3099 C C . ASP A 1 398 ? 3.561 -5.300 -22.834 1.00 74.38 398 ASP A C 1
ATOM 3101 O O . ASP A 1 398 ? 4.777 -5.441 -22.996 1.00 74.38 398 ASP A O 1
ATOM 3105 N N . GLY A 1 399 ? 2.662 -6.140 -23.356 1.00 74.31 399 GLY A N 1
ATOM 3106 C CA . GLY A 1 399 ? 3.011 -7.347 -24.116 1.00 74.31 399 GLY A CA 1
ATOM 3107 C C . GLY A 1 399 ? 3.679 -8.426 -23.256 1.00 74.31 399 GLY A C 1
ATOM 3108 O O . GLY A 1 399 ? 3.295 -8.636 -22.104 1.00 74.31 399 GLY A O 1
ATOM 3109 N N . ASP A 1 400 ? 4.703 -9.077 -23.809 1.00 72.31 400 ASP A N 1
ATOM 3110 C CA . ASP A 1 400 ? 5.416 -10.196 -23.164 1.00 72.31 400 ASP A CA 1
ATOM 3111 C C . ASP A 1 400 ? 6.511 -9.736 -22.191 1.00 72.31 400 ASP A C 1
ATOM 3113 O O . ASP A 1 400 ? 7.196 -10.540 -21.550 1.00 72.31 400 ASP A O 1
ATOM 3117 N N . ALA A 1 401 ? 6.704 -8.422 -22.063 1.00 75.19 401 ALA A N 1
ATOM 3118 C CA . ALA A 1 401 ? 7.697 -7.873 -21.165 1.00 75.19 401 ALA A CA 1
ATOM 3119 C C . ALA A 1 401 ? 7.316 -8.155 -19.695 1.00 75.19 401 ALA A C 1
ATOM 3121 O O . ALA A 1 401 ? 6.179 -7.934 -19.271 1.00 75.19 401 ALA A O 1
ATOM 3122 N N . PRO A 1 402 ? 8.268 -8.620 -18.872 1.00 82.81 402 PRO A N 1
ATOM 3123 C CA . PRO A 1 402 ? 7.968 -9.051 -17.517 1.00 82.81 402 PRO A CA 1
ATOM 3124 C C . PRO A 1 402 ? 7.731 -7.876 -16.567 1.00 82.81 402 PRO A C 1
ATOM 3126 O O . PRO A 1 402 ? 8.495 -6.910 -16.527 1.00 82.81 402 PRO A O 1
ATOM 3129 N N . TRP A 1 403 ? 6.718 -8.025 -15.722 1.00 87.62 403 TRP A N 1
ATOM 3130 C CA . TRP A 1 403 ? 6.390 -7.128 -14.624 1.00 87.62 403 TRP A CA 1
ATOM 3131 C C . TRP A 1 403 ? 7.338 -7.352 -13.451 1.00 87.62 403 TRP A C 1
ATOM 3133 O O . TRP A 1 403 ? 7.886 -8.444 -13.262 1.00 87.62 403 TRP A O 1
ATOM 3143 N N . ILE A 1 404 ? 7.546 -6.307 -12.652 1.00 86.19 404 ILE A N 1
ATOM 3144 C CA . ILE A 1 404 ? 8.543 -6.307 -11.579 1.00 86.19 404 ILE A CA 1
ATOM 3145 C C . ILE A 1 404 ? 7.893 -5.975 -10.253 1.00 86.19 404 ILE A C 1
ATOM 3147 O O . ILE A 1 404 ? 7.221 -4.950 -10.117 1.00 86.19 404 ILE A O 1
ATOM 3151 N N . PHE A 1 405 ? 8.186 -6.819 -9.269 1.00 88.06 405 PHE A N 1
ATOM 3152 C CA . PHE A 1 405 ? 7.652 -6.730 -7.924 1.00 88.06 405 PHE A CA 1
ATOM 3153 C C . PHE A 1 405 ? 8.786 -6.618 -6.907 1.00 88.06 405 PHE A C 1
ATOM 3155 O O . PHE A 1 405 ? 9.763 -7.377 -6.963 1.00 88.06 405 PHE A O 1
ATOM 3162 N N . ILE A 1 406 ? 8.641 -5.682 -5.973 1.00 87.06 406 ILE A N 1
ATOM 3163 C CA . ILE A 1 406 ? 9.568 -5.486 -4.853 1.00 87.06 406 ILE A CA 1
ATOM 3164 C C . ILE A 1 406 ? 8.873 -5.800 -3.529 1.00 87.06 406 ILE A C 1
ATOM 3166 O O . ILE A 1 406 ? 7.672 -5.576 -3.413 1.00 87.06 406 ILE A O 1
ATOM 3170 N N . ASN A 1 407 ? 9.596 -6.300 -2.531 1.00 84.62 407 ASN A N 1
ATOM 3171 C CA . ASN A 1 407 ? 9.062 -6.435 -1.170 1.00 84.62 407 ASN A CA 1
ATOM 3172 C C . ASN A 1 407 ? 9.088 -5.095 -0.411 1.00 84.62 407 ASN A C 1
ATOM 3174 O O . ASN A 1 407 ? 9.524 -4.062 -0.924 1.00 84.62 407 ASN A O 1
ATOM 3178 N N . GLN A 1 408 ? 8.675 -5.134 0.855 1.00 80.81 408 GLN A N 1
ATOM 3179 C CA . GLN A 1 408 ? 8.648 -3.983 1.765 1.00 80.81 408 GLN A CA 1
ATOM 3180 C C . GLN A 1 408 ? 10.038 -3.395 2.075 1.00 80.81 408 GLN A C 1
ATOM 3182 O O . GLN A 1 408 ? 10.157 -2.212 2.403 1.00 80.81 408 GLN A O 1
ATOM 3187 N N . SER A 1 409 ? 11.115 -4.176 1.925 1.00 78.25 409 SER A N 1
ATOM 3188 C CA . SER A 1 409 ? 12.486 -3.666 2.056 1.00 78.25 409 SER A CA 1
ATOM 3189 C C . SER A 1 409 ? 13.006 -3.012 0.766 1.00 78.25 409 SER A C 1
ATOM 3191 O O . SER A 1 409 ? 14.000 -2.280 0.814 1.00 78.25 409 SER A O 1
ATOM 3193 N N . GLY A 1 410 ? 12.300 -3.180 -0.358 1.00 78.19 410 GLY A N 1
ATOM 3194 C CA . GLY A 1 410 ? 12.657 -2.665 -1.681 1.00 78.19 410 GLY A CA 1
ATOM 3195 C C . GLY A 1 410 ? 13.500 -3.634 -2.520 1.00 78.19 410 GLY A C 1
ATOM 3196 O O . GLY A 1 410 ? 14.000 -3.266 -3.585 1.00 78.19 410 GLY A O 1
ATOM 3197 N N . GLN A 1 411 ? 13.674 -4.875 -2.065 1.00 81.56 411 GLN A N 1
ATOM 3198 C CA . GLN A 1 411 ? 14.342 -5.929 -2.823 1.00 81.56 411 GLN A CA 1
ATOM 3199 C C . GLN A 1 411 ? 13.416 -6.483 -3.905 1.00 81.56 411 GLN A C 1
ATOM 3201 O O . GLN A 1 411 ? 12.225 -6.688 -3.684 1.00 81.56 411 GLN A O 1
ATOM 3206 N N . LYS A 1 412 ? 13.973 -6.771 -5.083 1.00 84.06 412 LYS A N 1
ATOM 3207 C CA . LYS A 1 412 ? 13.243 -7.379 -6.201 1.00 84.06 412 LYS A CA 1
ATOM 3208 C C . LYS A 1 412 ? 12.985 -8.861 -5.921 1.00 84.06 412 LYS A C 1
ATOM 3210 O O . LYS A 1 412 ? 13.919 -9.656 -5.978 1.00 84.06 412 LYS A O 1
ATOM 3215 N N . ILE A 1 413 ? 11.727 -9.217 -5.669 1.00 82.00 413 ILE A N 1
ATOM 3216 C CA . ILE A 1 413 ? 11.308 -10.596 -5.370 1.00 82.00 413 ILE A CA 1
ATOM 3217 C C . ILE A 1 413 ? 10.913 -11.351 -6.634 1.00 82.00 413 ILE A C 1
ATOM 3219 O O . ILE A 1 413 ? 11.256 -12.522 -6.789 1.00 82.00 413 ILE A O 1
ATOM 3223 N N . ALA A 1 414 ? 10.210 -10.688 -7.554 1.00 82.31 414 ALA A N 1
ATOM 3224 C CA . ALA A 1 414 ? 9.698 -11.336 -8.753 1.00 82.31 414 ALA A CA 1
ATOM 3225 C C . ALA A 1 414 ? 9.897 -10.478 -10.009 1.00 82.31 414 ALA A C 1
ATOM 3227 O O . ALA A 1 414 ? 9.766 -9.250 -9.994 1.00 82.31 414 ALA A O 1
ATOM 3228 N N . LYS A 1 415 ? 10.219 -11.165 -11.107 1.00 87.06 415 LYS A N 1
ATOM 3229 C CA . LYS A 1 415 ? 10.202 -10.668 -12.485 1.00 87.06 415 LYS A CA 1
ATOM 3230 C C . LYS A 1 415 ? 9.412 -11.692 -13.293 1.00 87.06 415 LYS A C 1
ATOM 3232 O O . LYS A 1 415 ? 9.923 -12.794 -13.472 1.00 87.06 415 LYS A O 1
ATOM 3237 N N . LYS A 1 416 ? 8.173 -11.370 -13.665 1.00 84.69 416 LYS A N 1
ATOM 3238 C CA . LYS A 1 416 ? 7.208 -12.343 -14.197 1.00 84.69 416 LYS A CA 1
ATOM 3239 C C . LYS A 1 416 ? 6.440 -11.799 -15.390 1.00 84.69 416 LYS A C 1
ATOM 3241 O O . LYS A 1 416 ? 6.029 -10.643 -15.349 1.00 84.69 416 LYS A O 1
ATOM 3246 N N . THR A 1 417 ? 6.266 -12.597 -16.438 1.00 85.00 417 THR A N 1
ATOM 3247 C CA . THR A 1 417 ? 5.407 -12.227 -17.577 1.00 85.00 417 THR A CA 1
ATOM 3248 C C . THR A 1 417 ? 3.936 -12.264 -17.172 1.00 85.00 417 THR A C 1
ATOM 3250 O O . THR A 1 417 ? 3.581 -12.820 -16.129 1.00 85.00 417 THR A O 1
ATOM 3253 N N . ARG A 1 418 ? 3.060 -11.673 -17.993 1.00 84.81 418 ARG A N 1
ATOM 3254 C CA . ARG A 1 418 ? 1.615 -11.709 -17.739 1.00 84.81 418 ARG A CA 1
ATOM 3255 C C . ARG A 1 418 ? 1.097 -13.145 -17.619 1.00 84.81 418 ARG A C 1
ATOM 3257 O O . ARG A 1 418 ? 0.388 -13.447 -16.667 1.00 84.81 418 ARG A O 1
ATOM 3264 N N . GLU A 1 419 ? 1.522 -14.034 -18.509 1.00 83.81 419 GLU A N 1
ATOM 3265 C CA . GLU A 1 419 ? 1.122 -15.447 -18.508 1.00 83.81 419 GLU A CA 1
ATOM 3266 C C . GLU A 1 419 ? 1.538 -16.173 -17.221 1.00 83.81 419 GLU A C 1
ATOM 3268 O O . GLU A 1 419 ? 0.752 -16.914 -16.627 1.00 83.81 419 GLU A O 1
ATOM 3273 N N . GLU A 1 420 ? 2.756 -15.922 -16.728 1.00 84.12 420 GLU A N 1
ATOM 3274 C CA . GLU A 1 420 ? 3.216 -16.501 -15.465 1.00 84.12 420 GLU A CA 1
ATOM 3275 C C . GLU A 1 420 ? 2.413 -15.984 -14.260 1.00 84.12 420 GLU A C 1
ATOM 3277 O O . GLU A 1 420 ? 2.210 -16.723 -13.293 1.00 84.12 420 GLU A O 1
ATOM 3282 N N . LEU A 1 421 ? 1.961 -14.726 -14.297 1.00 85.38 421 LEU A N 1
ATOM 3283 C CA . LEU A 1 421 ? 1.108 -14.145 -13.255 1.00 85.38 421 LEU A CA 1
ATOM 3284 C C . LEU A 1 421 ? -0.311 -14.727 -13.295 1.00 85.38 421 LEU A C 1
ATOM 3286 O O . LEU A 1 421 ? -0.868 -15.025 -12.238 1.00 85.38 421 LEU A O 1
ATOM 3290 N N . GLU A 1 422 ? -0.880 -14.935 -14.486 1.00 85.06 422 GLU A N 1
ATOM 3291 C CA . GLU A 1 422 ? -2.195 -15.573 -14.669 1.00 85.06 422 GLU A CA 1
ATOM 3292 C C . GLU A 1 422 ? -2.172 -17.018 -14.164 1.00 85.06 422 GLU A C 1
ATOM 3294 O O . GLU A 1 422 ? -3.031 -17.431 -13.377 1.00 85.06 422 GLU A O 1
ATOM 3299 N N . ALA A 1 423 ? -1.120 -17.762 -14.507 1.00 83.62 423 ALA A N 1
ATOM 3300 C CA . ALA A 1 423 ? -0.904 -19.088 -13.954 1.00 83.62 423 ALA A CA 1
ATOM 3301 C C . ALA A 1 423 ? -0.750 -19.056 -12.427 1.00 83.62 423 ALA A C 1
ATOM 3303 O O . ALA A 1 423 ? -1.340 -19.885 -11.732 1.00 83.62 423 ALA A O 1
ATOM 3304 N N . GLY A 1 424 ? -0.019 -18.077 -11.888 1.00 81.88 424 GLY A N 1
ATOM 3305 C CA . GLY A 1 424 ? 0.139 -17.904 -10.447 1.00 81.88 424 GLY A CA 1
ATOM 3306 C C . GLY A 1 424 ? -1.182 -17.655 -9.712 1.00 81.88 424 GLY A C 1
ATOM 3307 O O . GLY A 1 424 ? -1.403 -18.221 -8.639 1.00 81.88 424 GLY A O 1
ATOM 3308 N N . LEU A 1 425 ? -2.090 -16.872 -10.305 1.00 81.88 425 LEU A N 1
ATOM 3309 C CA . LEU A 1 425 ? -3.448 -16.671 -9.786 1.00 81.88 425 LEU A CA 1
ATOM 3310 C C . LEU A 1 425 ? -4.246 -17.976 -9.778 1.00 81.88 425 LEU A C 1
ATOM 3312 O O . LEU A 1 425 ? -4.830 -18.326 -8.753 1.00 81.88 425 LEU A O 1
ATOM 3316 N N . SER A 1 426 ? -4.232 -18.719 -10.890 1.00 81.25 426 SER A N 1
ATOM 3317 C CA . SER A 1 426 ? -4.968 -19.988 -11.009 1.00 81.25 426 SER A CA 1
ATOM 3318 C C . SER A 1 426 ? -4.481 -21.052 -10.015 1.00 81.25 426 SER A C 1
ATOM 3320 O O . SER A 1 426 ? -5.275 -21.806 -9.459 1.00 81.25 426 SER A O 1
ATOM 3322 N N . GLN A 1 427 ? -3.176 -21.070 -9.731 1.00 81.06 427 GLN A N 1
ATOM 3323 C CA . GLN A 1 427 ? -2.538 -21.999 -8.795 1.00 81.06 427 GLN A CA 1
ATOM 3324 C C . GLN A 1 427 ? -2.596 -21.514 -7.336 1.00 81.06 427 GLN A C 1
ATOM 3326 O O . GLN A 1 427 ? -2.161 -22.227 -6.430 1.00 81.06 427 GLN A O 1
ATOM 3331 N N . GLY A 1 428 ? -3.090 -20.297 -7.088 1.00 79.00 428 GLY A N 1
ATOM 3332 C CA . GLY A 1 428 ? -3.142 -19.681 -5.761 1.00 79.00 428 GLY A CA 1
ATOM 3333 C C . GLY A 1 428 ? -1.777 -19.292 -5.177 1.00 79.00 428 GLY A C 1
ATOM 3334 O O . GLY A 1 428 ? -1.695 -19.006 -3.979 1.00 79.00 428 GLY A O 1
ATOM 3335 N N . THR A 1 429 ? -0.716 -19.279 -5.993 1.00 81.25 429 THR A N 1
ATOM 3336 C CA . THR A 1 429 ? 0.623 -18.796 -5.612 1.00 81.25 429 THR A CA 1
ATOM 3337 C C . THR A 1 429 ? 0.730 -17.276 -5.698 1.00 81.25 429 THR A C 1
ATOM 3339 O O . THR A 1 429 ? 1.576 -16.693 -5.023 1.00 81.25 429 THR A O 1
ATOM 3342 N N . LEU A 1 430 ? -0.158 -16.632 -6.459 1.00 81.50 430 LEU A N 1
ATOM 3343 C CA . LEU A 1 430 ? -0.387 -15.193 -6.442 1.00 81.50 430 LEU A CA 1
ATOM 3344 C C . LEU A 1 430 ? -1.801 -14.913 -5.932 1.00 81.50 430 LEU A C 1
ATOM 3346 O O . LEU A 1 430 ? -2.765 -15.533 -6.376 1.00 81.50 430 LEU A O 1
ATOM 3350 N N . LYS A 1 431 ? -1.935 -13.971 -4.999 1.00 79.94 431 LYS A N 1
ATOM 3351 C CA . LYS A 1 431 ? -3.230 -13.438 -4.561 1.00 79.94 431 LYS A CA 1
ATOM 3352 C C . LYS A 1 431 ? -3.172 -11.922 -4.548 1.00 79.94 431 LYS A C 1
ATOM 3354 O O . LYS A 1 431 ? -2.208 -11.348 -4.053 1.00 79.94 431 LYS A O 1
ATOM 3359 N N . LEU A 1 432 ? -4.209 -11.279 -5.063 1.00 76.88 432 LEU A N 1
ATOM 3360 C CA . LEU A 1 432 ? -4.355 -9.834 -4.938 1.00 76.88 432 LEU A CA 1
ATOM 3361 C C . LEU A 1 432 ? -4.563 -9.496 -3.458 1.00 76.88 432 LEU A C 1
ATOM 3363 O O . LEU A 1 432 ? -5.364 -10.149 -2.784 1.00 76.88 432 LEU A O 1
ATOM 3367 N N . ILE A 1 433 ? -3.812 -8.524 -2.945 1.00 73.31 433 ILE A N 1
ATOM 3368 C CA . ILE A 1 433 ? -4.179 -7.863 -1.693 1.00 73.31 433 ILE A CA 1
ATOM 3369 C C . ILE A 1 433 ? -5.184 -6.799 -2.139 1.00 73.31 433 ILE A C 1
ATOM 3371 O O . ILE A 1 433 ? -4.889 -6.054 -3.072 1.00 73.31 433 ILE A O 1
ATOM 3375 N N . GLY A 1 434 ? -6.401 -6.812 -1.585 1.00 59.16 434 GLY A N 1
ATOM 3376 C CA . GLY A 1 434 ? -7.450 -5.867 -1.980 1.00 59.16 434 GLY A CA 1
ATOM 3377 C C . GLY A 1 434 ? -6.942 -4.422 -1.942 1.00 59.16 434 GLY A C 1
ATOM 3378 O O . GLY A 1 434 ? -6.029 -4.104 -1.181 1.00 59.16 434 GLY A O 1
ATOM 3379 N N . LYS A 1 435 ? -7.521 -3.541 -2.770 1.00 51.47 435 LYS A N 1
ATOM 3380 C CA . LYS A 1 435 ? -7.144 -2.113 -2.813 1.00 51.47 435 LYS A CA 1
ATOM 3381 C C . LYS A 1 435 ? -7.386 -1.392 -1.469 1.00 51.47 435 LYS A C 1
ATOM 3383 O O . LYS A 1 435 ? -6.882 -0.288 -1.281 1.00 51.47 435 LYS A O 1
ATOM 3388 N N . GLY A 1 436 ? -8.129 -2.014 -0.548 1.00 55.09 436 GLY A N 1
ATOM 3389 C CA . GLY A 1 436 ? -8.408 -1.534 0.802 1.00 55.09 436 GLY A CA 1
ATOM 3390 C C . GLY A 1 436 ? -7.441 -2.069 1.858 1.00 55.09 436 GLY A C 1
ATOM 3391 O O . GLY A 1 436 ? -6.898 -3.172 1.763 1.00 55.09 436 GLY A O 1
ATOM 3392 N N . LEU A 1 437 ? -7.236 -1.268 2.901 1.00 71.31 437 LEU A N 1
ATOM 3393 C CA . LEU A 1 437 ? -6.597 -1.746 4.114 1.00 71.31 437 LEU A CA 1
ATOM 3394 C C . LEU A 1 437 ? -7.556 -2.726 4.817 1.00 71.31 437 LEU A C 1
ATOM 3396 O O . LEU A 1 437 ? -8.762 -2.507 4.821 1.00 71.31 437 LEU A O 1
ATOM 3400 N N . TRP A 1 438 ? -7.032 -3.811 5.391 1.00 80.75 438 TRP A N 1
ATOM 3401 C CA . TRP A 1 438 ? -7.834 -4.972 5.805 1.00 80.75 438 TRP A CA 1
ATOM 3402 C C . TRP A 1 438 ? -9.022 -4.630 6.732 1.00 80.75 438 TRP A C 1
ATOM 3404 O O . TRP A 1 438 ? -10.120 -5.142 6.541 1.00 80.75 438 TRP A O 1
ATOM 3414 N N . VAL A 1 439 ? -8.824 -3.729 7.702 1.00 87.56 439 VAL A N 1
ATOM 3415 C CA . VAL A 1 439 ? -9.883 -3.294 8.632 1.00 87.56 439 VAL A CA 1
ATOM 3416 C C . VAL A 1 439 ? -10.968 -2.508 7.900 1.00 87.56 439 VAL A C 1
ATOM 3418 O O . VAL A 1 439 ? -12.131 -2.574 8.277 1.00 87.56 439 VAL A O 1
ATOM 3421 N N . ASP A 1 440 ? -10.600 -1.760 6.860 1.00 85.62 440 ASP A N 1
ATOM 3422 C CA . ASP A 1 440 ? -11.552 -0.952 6.102 1.00 85.62 440 ASP A CA 1
ATOM 3423 C C . ASP A 1 440 ? -12.496 -1.830 5.290 1.00 85.62 440 ASP A C 1
ATOM 3425 O O . ASP A 1 440 ? -13.706 -1.647 5.381 1.00 85.62 440 ASP A O 1
ATOM 3429 N N . ASP A 1 441 ? -11.927 -2.809 4.586 1.00 83.19 441 ASP A N 1
ATOM 3430 C CA . ASP A 1 441 ? -12.657 -3.810 3.800 1.00 83.19 441 ASP A CA 1
ATOM 3431 C C . ASP A 1 441 ? -13.629 -4.599 4.690 1.00 83.19 441 ASP A C 1
ATOM 3433 O O . ASP A 1 441 ? -14.816 -4.712 4.389 1.00 83.19 441 ASP A O 1
ATOM 3437 N N . PHE A 1 442 ? -13.152 -5.063 5.853 1.00 88.31 442 PHE A N 1
ATOM 3438 C CA . PHE A 1 442 ? -13.993 -5.769 6.816 1.00 88.31 442 PHE A CA 1
ATOM 3439 C C . PHE A 1 442 ? -15.156 -4.909 7.317 1.00 88.31 442 PHE A C 1
ATOM 3441 O O . PHE A 1 442 ? -16.297 -5.359 7.301 1.00 88.31 442 PHE A O 1
ATOM 3448 N N . LEU A 1 443 ? -14.888 -3.683 7.781 1.00 88.94 443 LEU A N 1
ATOM 3449 C CA . LEU A 1 443 ? -15.932 -2.836 8.364 1.00 88.94 443 LEU A CA 1
ATOM 3450 C C . LEU A 1 443 ? -16.986 -2.444 7.325 1.00 88.94 443 LEU A C 1
ATOM 3452 O O . LEU A 1 443 ? -18.167 -2.396 7.659 1.00 88.94 443 LEU A O 1
ATOM 3456 N N . GLU A 1 444 ? -16.582 -2.193 6.080 1.00 84.19 444 GLU A N 1
ATOM 3457 C CA . GLU A 1 444 ? -17.512 -1.904 4.986 1.00 84.19 444 GLU A CA 1
ATOM 3458 C C . GLU A 1 444 ? -18.486 -3.068 4.754 1.00 84.19 444 GLU A C 1
ATOM 3460 O O . GLU A 1 444 ? -19.701 -2.862 4.752 1.00 84.19 444 GLU A O 1
ATOM 3465 N N . HIS A 1 445 ? -17.970 -4.296 4.655 1.00 85.00 445 HIS A N 1
ATOM 3466 C CA . HIS A 1 445 ? -18.792 -5.497 4.501 1.00 85.00 445 HIS A CA 1
ATOM 3467 C C . HIS A 1 445 ? -19.645 -5.794 5.740 1.00 85.00 445 HIS A C 1
ATOM 3469 O O . HIS A 1 445 ? -20.850 -5.994 5.620 1.00 85.00 445 HIS A O 1
ATOM 3475 N N . ALA A 1 446 ? -19.053 -5.759 6.935 1.00 87.69 446 ALA A N 1
ATOM 3476 C CA . ALA A 1 446 ? -19.743 -6.089 8.178 1.00 87.69 446 ALA A CA 1
ATOM 3477 C C . ALA A 1 446 ? -20.914 -5.138 8.456 1.00 87.69 446 ALA A C 1
ATOM 3479 O O . ALA A 1 446 ? -22.000 -5.584 8.824 1.00 87.69 446 ALA A O 1
ATOM 3480 N N . PHE A 1 447 ? -20.733 -3.829 8.248 1.00 87.94 447 PHE A N 1
ATOM 3481 C CA . PHE A 1 447 ? -21.831 -2.877 8.415 1.00 87.94 447 PHE A CA 1
ATOM 3482 C C . PHE A 1 447 ? -22.877 -2.980 7.305 1.00 87.94 447 PHE A C 1
ATOM 3484 O O . PHE A 1 447 ? -24.052 -2.730 7.575 1.00 87.94 447 PHE A O 1
ATOM 3491 N N . TYR A 1 448 ? -22.489 -3.379 6.090 1.00 84.56 448 TYR A N 1
ATOM 3492 C CA . TYR A 1 448 ? -23.451 -3.690 5.037 1.00 84.56 448 TYR A CA 1
ATOM 3493 C C . TYR A 1 448 ? -24.329 -4.871 5.401 1.00 84.56 448 TYR A C 1
ATOM 3495 O O . TYR A 1 448 ? -25.554 -4.726 5.423 1.00 84.56 448 TYR A O 1
ATOM 3503 N N . ASP A 1 449 ? -23.723 -5.977 5.804 1.00 84.94 449 ASP A N 1
ATOM 3504 C CA . ASP A 1 449 ? -24.454 -7.166 6.220 1.00 84.94 449 ASP A CA 1
ATOM 3505 C C . ASP A 1 449 ? -25.368 -6.861 7.415 1.00 84.94 449 ASP A C 1
ATOM 3507 O O . ASP A 1 449 ? -26.542 -7.232 7.406 1.00 84.94 449 ASP A O 1
ATOM 3511 N N . LEU A 1 450 ? -24.886 -6.092 8.399 1.00 84.81 450 LEU A N 1
ATOM 3512 C CA . LEU A 1 450 ? -25.695 -5.659 9.543 1.00 84.81 450 LEU A CA 1
ATOM 3513 C C . LEU A 1 450 ? -26.865 -4.750 9.151 1.00 84.81 450 LEU A C 1
ATOM 3515 O O . LEU A 1 450 ? -27.926 -4.823 9.771 1.00 84.81 450 LEU A O 1
ATOM 3519 N N . SER A 1 451 ? -26.701 -3.905 8.131 1.00 81.62 451 SER A N 1
ATOM 3520 C CA . SER A 1 451 ? -27.771 -3.018 7.659 1.00 81.62 451 SER A CA 1
ATOM 3521 C C . SER A 1 451 ? -28.930 -3.769 6.996 1.00 81.62 451 SER A C 1
ATOM 3523 O O . SER A 1 451 ? -30.061 -3.282 7.008 1.00 81.62 451 SER A O 1
ATOM 3525 N N . LEU A 1 452 ? -28.664 -4.967 6.463 1.00 82.06 452 LEU A N 1
ATOM 3526 C CA . LEU A 1 452 ? -29.672 -5.841 5.860 1.00 82.06 452 LEU A CA 1
ATOM 3527 C C . LEU A 1 452 ? -30.476 -6.632 6.904 1.00 82.06 452 LEU A C 1
ATOM 3529 O O . LEU A 1 452 ? -31.550 -7.149 6.587 1.00 82.06 452 LEU A O 1
ATOM 3533 N N . ILE A 1 453 ? -29.983 -6.736 8.142 1.00 77.75 453 ILE A N 1
ATOM 3534 C CA . ILE A 1 453 ? -30.662 -7.458 9.221 1.00 77.75 453 ILE A CA 1
ATOM 3535 C C . ILE A 1 453 ? -31.848 -6.622 9.726 1.00 77.75 453 ILE A C 1
ATOM 3537 O O . ILE A 1 453 ? -31.698 -5.488 10.198 1.00 77.75 453 ILE A O 1
ATOM 3541 N N . LEU A 1 454 ? -33.050 -7.202 9.638 1.00 62.09 454 LEU A N 1
ATOM 3542 C CA . LEU A 1 454 ? -34.273 -6.601 10.169 1.00 62.09 454 LEU A CA 1
ATOM 3543 C C . LEU A 1 454 ? -34.165 -6.433 11.689 1.00 62.09 454 LEU A C 1
ATOM 3545 O O . LEU A 1 454 ? -33.673 -7.312 12.393 1.00 62.09 454 LEU A O 1
ATOM 3549 N N . LYS A 1 455 ? -34.652 -5.299 12.201 1.00 61.41 455 LYS A N 1
ATOM 3550 C CA . LYS A 1 455 ? -34.672 -5.003 13.637 1.00 61.41 455 LYS A CA 1
ATOM 3551 C C . LYS A 1 455 ? -35.678 -5.927 14.330 1.00 61.41 455 LYS A C 1
ATOM 3553 O O . LYS A 1 455 ? -36.864 -5.616 14.403 1.00 61.41 455 LYS A O 1
ATOM 3558 N N . GLU A 1 456 ? -35.219 -7.077 14.811 1.00 57.00 456 GLU A N 1
ATOM 3559 C CA . GLU A 1 456 ? -36.040 -7.942 15.656 1.00 57.00 456 GLU A CA 1
ATOM 3560 C C . GLU A 1 456 ? -36.243 -7.284 17.034 1.00 57.00 456 GLU A C 1
ATOM 3562 O O . GLU A 1 456 ? -35.304 -6.697 17.587 1.00 57.00 456 GLU A O 1
ATOM 3567 N N . PRO A 1 457 ? -37.452 -7.348 17.623 1.00 54.03 457 PRO A N 1
ATOM 3568 C CA . PRO A 1 457 ? -37.690 -6.850 18.971 1.00 54.03 457 PRO A CA 1
ATOM 3569 C C . PRO A 1 457 ? -36.971 -7.748 19.987 1.00 54.03 457 PRO A C 1
ATOM 3571 O O . PRO A 1 457 ? -37.513 -8.733 20.482 1.00 54.03 457 PRO A O 1
ATOM 3574 N N . LEU A 1 458 ? -35.722 -7.399 20.298 1.00 56.94 458 LEU A N 1
ATOM 3575 C CA . LEU A 1 458 ? -34.936 -8.041 21.350 1.00 56.94 458 LEU A CA 1
ATOM 3576 C C . LEU A 1 458 ? -35.616 -7.837 22.717 1.00 56.94 458 LEU A C 1
ATOM 3578 O O . LEU A 1 458 ? -36.082 -6.724 22.994 1.00 56.94 458 LEU A O 1
ATOM 3582 N N . PRO A 1 459 ? -35.631 -8.854 23.602 1.00 52.16 459 PRO A N 1
ATOM 3583 C CA . PRO A 1 459 ? -36.366 -8.810 24.862 1.00 52.16 459 PRO A CA 1
ATOM 3584 C C . PRO A 1 459 ? -35.972 -7.579 25.685 1.00 52.16 459 PRO A C 1
ATOM 3586 O O . PRO A 1 459 ? -34.798 -7.365 26.002 1.00 52.16 459 PRO A O 1
ATOM 3589 N N . LYS A 1 460 ? -36.963 -6.744 26.014 1.00 44.19 460 LYS A N 1
ATOM 3590 C CA . LYS A 1 460 ? -36.824 -5.699 27.028 1.00 44.19 460 LYS A CA 1
ATOM 3591 C C . LYS A 1 460 ? -36.879 -6.406 28.377 1.00 44.19 460 LYS A C 1
ATOM 3593 O O . LYS A 1 460 ? -37.958 -6.787 28.815 1.00 44.19 460 LYS A O 1
ATOM 3598 N N . LYS A 1 461 ? -35.733 -6.642 29.013 1.00 42.25 461 LYS A N 1
ATOM 3599 C CA . LYS A 1 461 ? -35.738 -6.921 30.449 1.00 42.25 461 LYS A CA 1
ATOM 3600 C C . LYS A 1 461 ? -35.731 -5.560 31.129 1.00 42.25 461 LYS A C 1
ATOM 3602 O O . LYS A 1 461 ? -34.761 -4.820 30.986 1.00 42.25 461 LYS A O 1
ATOM 3607 N N . GLU A 1 462 ? -36.860 -5.204 31.733 1.00 35.19 462 GLU A N 1
ATOM 3608 C CA . GLU A 1 462 ? -36.982 -4.008 32.561 1.00 35.19 462 GLU A CA 1
ATOM 3609 C C . GLU A 1 462 ? -35.883 -4.067 33.621 1.00 35.19 462 GLU A C 1
ATOM 3611 O O . GLU A 1 462 ? -35.802 -5.010 34.408 1.00 35.19 462 GLU A O 1
ATOM 3616 N N . VAL A 1 463 ? -34.977 -3.095 33.567 1.00 37.19 463 VAL A N 1
ATOM 3617 C CA . VAL A 1 463 ? -34.143 -2.770 34.713 1.00 37.19 463 VAL A CA 1
ATOM 3618 C C . VAL A 1 463 ? -35.128 -2.166 35.70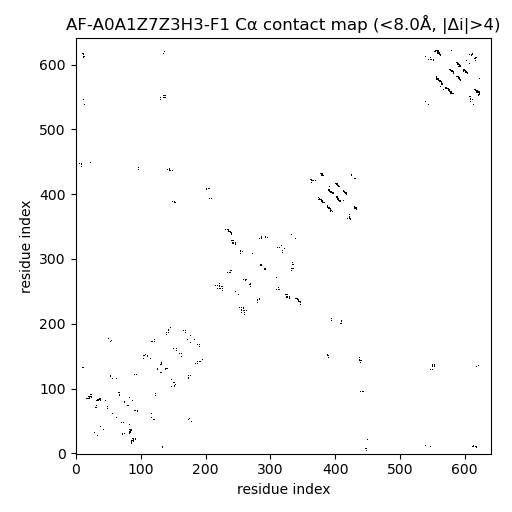5 1.00 37.19 463 VAL A C 1
ATOM 3620 O O . VAL A 1 463 ? -35.620 -1.063 35.469 1.00 37.19 463 VAL A O 1
ATOM 3623 N N . GLU A 1 464 ? -35.500 -2.912 36.749 1.00 32.09 464 GLU A N 1
ATOM 3624 C CA . GLU A 1 464 ? -36.104 -2.275 37.917 1.00 32.09 464 GLU A CA 1
ATOM 3625 C C . GLU A 1 464 ? -35.119 -1.185 38.349 1.00 32.09 464 GLU A C 1
ATOM 3627 O O . GLU A 1 464 ? -33.937 -1.499 38.530 1.00 32.09 464 GLU A O 1
ATOM 3632 N N . PRO A 1 465 ? -35.540 0.090 38.413 1.00 33.06 465 PRO A N 1
ATOM 3633 C CA . PRO A 1 465 ? -34.637 1.152 38.806 1.00 33.06 465 PRO A CA 1
ATOM 3634 C C . PRO A 1 465 ? -34.084 0.792 40.181 1.00 33.06 465 PRO A C 1
ATOM 3636 O O . PRO A 1 465 ? -34.846 0.459 41.096 1.00 33.06 465 PRO A O 1
ATOM 3639 N N . GLU A 1 466 ? -32.755 0.820 40.302 1.00 34.22 466 GLU A N 1
ATOM 3640 C CA . GLU A 1 466 ? -32.097 0.871 41.598 1.00 34.22 466 GLU A CA 1
ATOM 3641 C C . GLU A 1 466 ? -32.835 1.937 42.404 1.00 34.22 466 GLU A C 1
ATOM 3643 O O . GLU A 1 466 ? -32.941 3.086 41.973 1.00 34.22 466 GLU A O 1
ATOM 3648 N N . ARG A 1 467 ? -33.452 1.525 43.517 1.00 31.11 467 ARG A N 1
ATOM 3649 C CA . ARG A 1 467 ? -34.028 2.471 44.463 1.00 31.11 467 ARG A CA 1
ATOM 3650 C C . ARG A 1 467 ? -32.892 3.398 44.857 1.00 31.11 467 ARG A C 1
ATOM 3652 O O . ARG A 1 467 ? -31.949 2.955 45.507 1.00 31.11 467 ARG A O 1
ATOM 3659 N N . GLU A 1 468 ? -32.986 4.646 44.426 1.00 32.41 468 GLU A N 1
ATOM 3660 C CA . GLU A 1 468 ? -32.247 5.745 45.018 1.00 32.41 468 GLU A CA 1
ATOM 3661 C C . GLU A 1 468 ? -32.505 5.662 46.529 1.00 32.41 468 GLU A C 1
ATOM 3663 O O . GLU A 1 468 ? -33.618 5.903 46.997 1.00 32.41 468 GLU A O 1
ATOM 3668 N N . GLU A 1 469 ? -31.504 5.229 47.300 1.00 32.94 469 GLU A N 1
ATOM 3669 C CA . GLU A 1 469 ? -31.442 5.502 48.735 1.00 32.94 469 GLU A CA 1
ATOM 3670 C C . GLU A 1 469 ? -31.126 6.996 48.902 1.00 32.94 469 GLU A C 1
ATOM 3672 O O . GLU A 1 469 ? -30.045 7.389 49.334 1.00 32.94 469 GLU A O 1
ATOM 3677 N N . GLU A 1 470 ? -32.078 7.841 48.517 1.00 37.41 470 GLU A N 1
ATOM 3678 C CA . GLU A 1 470 ? -32.230 9.175 49.078 1.00 37.41 470 GLU A CA 1
ATOM 3679 C C . GLU A 1 470 ? -33.404 9.126 50.069 1.00 37.41 470 GLU A C 1
ATOM 3681 O O . GLU A 1 470 ? -34.429 8.492 49.828 1.00 37.41 470 GLU A O 1
ATOM 3686 N N . ASP A 1 471 ? -33.204 9.766 51.221 1.00 35.50 471 ASP A N 1
ATOM 3687 C CA . ASP A 1 471 ? -34.099 9.876 52.380 1.00 35.50 471 ASP A CA 1
ATOM 3688 C C . ASP A 1 471 ? -34.207 8.700 53.366 1.00 35.50 471 ASP A C 1
ATOM 3690 O O . ASP A 1 471 ? -35.271 8.145 53.641 1.00 35.50 471 ASP A O 1
ATOM 3694 N N . THR A 1 472 ? -33.121 8.488 54.120 1.00 31.78 472 THR A N 1
ATOM 3695 C CA . THR A 1 472 ? -33.234 8.135 55.550 1.00 31.78 472 THR A CA 1
ATOM 3696 C C . THR A 1 472 ? -32.394 9.064 56.430 1.00 31.78 472 THR A C 1
ATOM 3698 O O . THR A 1 472 ? -31.442 8.630 57.076 1.00 31.78 472 THR A O 1
ATOM 3701 N N . ALA A 1 473 ? -32.743 10.354 56.479 1.00 33.12 473 ALA A N 1
ATOM 3702 C CA . ALA A 1 473 ? -32.223 11.269 57.506 1.00 33.12 473 ALA A CA 1
ATOM 3703 C C . ALA A 1 473 ? -33.254 12.248 58.110 1.00 33.12 473 ALA A C 1
ATOM 3705 O O . ALA A 1 473 ? -32.931 12.891 59.105 1.00 33.12 473 ALA A O 1
ATOM 3706 N N . GLU A 1 474 ? -34.503 12.321 57.626 1.00 33.53 474 GLU A N 1
ATOM 3707 C CA . GLU A 1 474 ? -35.463 13.341 58.105 1.00 33.53 474 GLU A CA 1
ATOM 3708 C C . GLU A 1 474 ? -36.759 12.839 58.773 1.00 33.53 474 GLU A C 1
ATOM 3710 O O . GLU A 1 474 ? -37.640 13.639 59.079 1.00 33.53 474 GLU A O 1
ATOM 3715 N N . VAL A 1 475 ? -36.878 11.550 59.122 1.00 32.28 475 VAL A N 1
ATOM 3716 C CA . VAL A 1 475 ? -38.108 11.029 59.777 1.00 32.28 475 VAL A CA 1
ATOM 3717 C C . VAL A 1 475 ? -37.899 10.507 61.213 1.00 32.28 475 VAL A C 1
ATOM 3719 O O . VAL A 1 475 ? -38.859 10.137 61.879 1.00 32.28 475 VAL A O 1
ATOM 3722 N N . ILE A 1 476 ? -36.686 10.568 61.783 1.00 32.84 476 ILE A N 1
ATOM 3723 C CA . ILE A 1 476 ? -36.430 10.091 63.170 1.00 32.84 476 ILE A CA 1
ATOM 3724 C C . ILE A 1 476 ? -36.164 11.231 64.186 1.00 32.84 476 ILE A C 1
ATOM 3726 O O . ILE A 1 476 ? -35.923 10.979 65.363 1.00 32.84 476 ILE A O 1
ATOM 3730 N N . LEU A 1 477 ? -36.313 12.505 63.805 1.00 29.81 477 LEU A N 1
ATOM 3731 C CA . LEU A 1 477 ? -36.088 13.654 64.708 1.00 29.81 477 LEU A CA 1
ATOM 3732 C C . LEU A 1 477 ? -37.350 14.458 65.064 1.00 29.81 477 LEU A C 1
ATOM 3734 O O . LEU A 1 477 ? -37.263 15.643 65.378 1.00 29.81 477 LEU A O 1
ATOM 3738 N N . LYS A 1 478 ? -38.533 13.830 65.055 1.00 31.67 478 LYS A N 1
ATOM 3739 C CA . LYS A 1 478 ? -39.777 14.498 65.491 1.00 31.67 478 LYS A CA 1
ATOM 3740 C C . LYS A 1 478 ? -40.604 13.785 66.555 1.00 31.67 478 LYS A C 1
ATOM 3742 O O . LYS A 1 478 ? -41.650 14.308 66.913 1.00 31.67 478 LYS A O 1
ATOM 3747 N N . ASP A 1 479 ? -40.118 12.671 67.107 1.00 30.12 479 ASP A N 1
ATOM 3748 C CA . ASP A 1 479 ? -40.896 11.887 68.083 1.00 30.12 479 ASP A CA 1
ATOM 3749 C C . ASP A 1 479 ? -40.184 11.621 69.419 1.00 30.12 479 ASP A C 1
ATOM 3751 O O . ASP A 1 479 ? -40.638 10.835 70.249 1.00 30.12 479 ASP A O 1
ATOM 3755 N N . ARG A 1 480 ? -39.062 12.300 69.678 1.00 31.12 480 ARG A N 1
ATOM 3756 C CA . ARG A 1 480 ? -38.409 12.300 70.993 1.00 31.12 480 ARG A CA 1
ATOM 3757 C C . ARG A 1 480 ? -37.802 13.661 71.267 1.00 31.12 480 ARG A C 1
ATOM 3759 O O . ARG A 1 480 ? -36.688 13.901 70.828 1.00 31.12 480 ARG A O 1
ATOM 3766 N N . LEU A 1 481 ? -38.559 14.524 71.944 1.00 27.39 481 LEU A N 1
ATOM 3767 C CA . LEU A 1 481 ? -38.108 15.527 72.926 1.00 27.39 481 LEU A CA 1
ATOM 3768 C C . LEU A 1 481 ? -39.323 16.383 73.340 1.00 27.39 481 LEU A C 1
ATOM 3770 O O . LEU A 1 481 ? -39.440 17.563 73.031 1.00 27.39 481 LEU A O 1
ATOM 3774 N N . LEU A 1 482 ? -40.255 15.736 74.040 1.00 31.55 482 LEU A N 1
ATOM 3775 C CA . LEU A 1 482 ? -41.154 16.374 75.000 1.00 31.55 482 LEU A CA 1
ATOM 3776 C C . LEU A 1 482 ? -40.920 15.667 76.334 1.00 31.55 482 LEU A C 1
ATOM 3778 O O . LEU A 1 482 ? -41.635 14.727 76.659 1.00 31.55 482 LEU A O 1
ATOM 3782 N N . SER A 1 483 ? -39.879 16.077 77.055 1.00 27.47 483 SER A N 1
ATOM 3783 C CA . SER A 1 483 ? -39.794 15.970 78.515 1.00 27.47 483 SER A CA 1
ATOM 3784 C C . SER A 1 483 ? -38.464 16.542 79.000 1.00 27.47 483 SER A C 1
ATOM 3786 O O . SER A 1 483 ? -37.407 16.141 78.518 1.00 27.47 483 SER A O 1
ATOM 3788 N N . ASP A 1 484 ? -38.593 17.409 79.997 1.00 27.81 484 ASP A N 1
ATOM 3789 C CA . ASP A 1 484 ? -37.612 17.783 81.016 1.00 27.81 484 ASP A CA 1
ATOM 3790 C C . ASP A 1 484 ? -36.731 19.019 80.764 1.00 27.81 484 ASP A C 1
ATOM 3792 O O . ASP A 1 484 ? -35.663 19.012 80.156 1.00 27.81 484 ASP A O 1
ATOM 3796 N N . SER A 1 485 ? -37.288 20.107 81.299 1.00 25.03 485 SER A N 1
ATOM 3797 C CA . SER A 1 485 ? -36.668 21.206 82.038 1.00 25.03 485 SER A CA 1
ATOM 3798 C C . SER A 1 485 ? -35.424 20.828 82.856 1.00 25.03 485 SER A C 1
ATOM 3800 O O . SER A 1 485 ? -35.442 19.823 83.556 1.00 25.03 485 SER A O 1
ATOM 3802 N N . ASP A 1 486 ? -34.379 21.664 82.846 1.00 26.83 486 ASP A N 1
ATOM 3803 C CA . ASP A 1 486 ? -34.113 22.637 83.925 1.00 26.83 486 ASP A CA 1
ATOM 3804 C C . ASP A 1 486 ? -32.733 23.332 83.807 1.00 26.83 486 ASP A C 1
ATOM 3806 O O . ASP A 1 486 ? -31.746 22.748 83.374 1.00 26.83 486 ASP A O 1
ATOM 3810 N N . GLU A 1 487 ? -32.743 24.600 84.241 1.00 27.56 487 GLU A N 1
ATOM 3811 C CA . GLU A 1 487 ? -31.684 25.388 84.909 1.00 27.56 487 GLU A CA 1
ATOM 3812 C C . GLU A 1 487 ? -30.390 25.864 84.186 1.00 27.56 487 GLU A C 1
ATOM 3814 O O . GLU A 1 487 ? -29.405 25.155 84.032 1.00 27.56 487 GLU A O 1
ATOM 3819 N N . ALA A 1 488 ? -30.413 27.174 83.878 1.00 24.77 488 ALA A N 1
ATOM 3820 C CA . ALA A 1 488 ? -29.588 28.263 84.452 1.00 24.77 488 ALA A CA 1
ATOM 3821 C C . ALA A 1 488 ? -28.072 28.441 84.146 1.00 24.77 488 ALA A C 1
ATOM 3823 O O . ALA A 1 488 ? -27.252 27.585 84.443 1.00 24.77 488 ALA A O 1
ATOM 3824 N N . GLN A 1 489 ? -27.763 29.705 83.769 1.00 26.11 489 GLN A N 1
ATOM 3825 C CA . GLN A 1 489 ? -26.524 30.501 83.983 1.00 26.11 489 GLN A CA 1
ATOM 3826 C C . GLN A 1 489 ? -25.276 30.081 83.162 1.00 26.11 489 GLN A C 1
ATOM 3828 O O . GLN A 1 489 ? -25.045 28.907 82.939 1.00 26.11 489 GLN A O 1
ATOM 3833 N N . GLU A 1 490 ? -24.428 30.956 82.602 1.00 26.92 490 GLU A N 1
ATOM 3834 C CA . GLU A 1 490 ? -23.993 32.312 82.968 1.00 26.92 490 GLU A CA 1
ATOM 3835 C C . GLU A 1 490 ? -23.251 32.983 81.769 1.00 26.92 490 GLU A C 1
ATOM 3837 O O . GLU A 1 490 ? -22.571 32.295 81.013 1.00 26.92 490 GLU A O 1
ATOM 3842 N N . GLU A 1 491 ? -23.433 34.307 81.623 1.00 25.80 491 GLU A N 1
ATOM 3843 C CA . GLU A 1 491 ? -22.453 35.383 81.298 1.00 25.80 491 GLU A CA 1
ATOM 3844 C C . GLU A 1 491 ? -21.476 35.281 80.089 1.00 25.80 491 GLU A C 1
ATOM 3846 O O . GLU A 1 491 ? -20.694 34.348 79.967 1.00 25.80 491 GLU A O 1
ATOM 3851 N N . ASN A 1 492 ? -21.590 36.205 79.106 1.00 25.98 492 ASN A N 1
ATOM 3852 C CA . ASN A 1 492 ? -20.786 37.449 78.896 1.00 25.98 492 ASN A CA 1
ATOM 3853 C C . ASN A 1 492 ? -19.338 37.166 78.432 1.00 25.98 492 ASN A C 1
ATOM 3855 O O . ASN A 1 492 ? -18.705 36.243 78.913 1.00 25.98 492 ASN A O 1
ATOM 3859 N N . ASP A 1 493 ? -18.644 37.913 77.581 1.00 25.78 493 ASP A N 1
ATOM 3860 C CA . ASP A 1 493 ? -18.799 39.110 76.745 1.00 25.78 493 ASP A CA 1
ATOM 3861 C C . ASP A 1 493 ? -17.425 39.175 76.023 1.00 25.78 493 ASP A C 1
ATOM 3863 O O . ASP A 1 493 ? -16.425 38.841 76.656 1.00 25.78 493 ASP A O 1
ATOM 3867 N N . ASP A 1 494 ? -17.335 39.505 74.732 1.00 25.97 494 ASP A N 1
ATOM 3868 C CA . ASP A 1 494 ? -16.417 40.565 74.277 1.00 25.97 494 ASP A CA 1
ATOM 3869 C C . ASP A 1 494 ? -16.474 40.798 72.762 1.00 25.97 494 ASP A C 1
ATOM 3871 O O . ASP A 1 494 ? -16.544 39.892 71.925 1.00 25.97 494 ASP A O 1
ATOM 3875 N N . ALA A 1 495 ? -16.420 42.080 72.439 1.00 25.69 495 ALA A N 1
ATOM 3876 C CA . ALA A 1 495 ? -16.589 42.671 71.129 1.00 25.69 495 ALA A CA 1
ATOM 3877 C C . ALA A 1 495 ? -15.281 42.723 70.319 1.00 25.69 495 ALA A C 1
ATOM 3879 O O . ALA A 1 495 ? -14.208 42.928 70.874 1.00 25.69 495 ALA A O 1
ATOM 3880 N N . GLN A 1 496 ? -15.390 42.685 68.984 1.00 27.31 496 GLN A N 1
ATOM 3881 C CA . GLN A 1 496 ? -14.939 43.774 68.092 1.00 27.31 496 GLN A CA 1
ATOM 3882 C C . GLN A 1 496 ? -15.170 43.433 66.603 1.00 27.31 496 GLN A C 1
ATOM 3884 O O . GLN A 1 496 ? -14.564 42.537 66.026 1.00 27.31 496 GLN A O 1
ATOM 3889 N N . VAL A 1 497 ? -16.043 44.229 65.987 1.00 25.73 497 VAL A N 1
ATOM 3890 C CA . VAL A 1 497 ? -16.150 44.579 64.549 1.00 25.73 497 VAL A CA 1
ATOM 3891 C C . VAL A 1 497 ? -15.514 46.000 64.471 1.00 25.73 497 VAL A C 1
ATOM 3893 O O . VAL A 1 497 ? -15.477 46.634 65.534 1.00 25.73 497 VAL A O 1
ATOM 3896 N N . PRO A 1 498 ? -15.053 46.600 63.343 1.00 40.62 498 PRO A N 1
ATOM 3897 C CA . PRO A 1 498 ? -15.596 46.479 61.984 1.00 40.62 498 PRO A CA 1
ATOM 3898 C C . PRO A 1 498 ? -14.502 46.643 60.884 1.00 40.62 498 PRO A C 1
ATOM 3900 O O . PRO A 1 498 ? -13.323 46.525 61.181 1.00 40.62 498 PRO A O 1
ATOM 3903 N N . ASP A 1 499 ? -14.706 46.863 59.587 1.00 26.27 499 ASP A N 1
ATOM 3904 C CA . ASP A 1 499 ? -15.828 47.287 58.759 1.00 26.27 499 ASP A CA 1
ATOM 3905 C C . ASP A 1 499 ? -15.427 47.094 57.275 1.00 26.27 499 ASP A C 1
ATOM 3907 O O . ASP A 1 499 ? -14.250 46.929 56.948 1.00 26.27 499 ASP A O 1
ATOM 3911 N N . MET A 1 500 ? -16.421 47.295 56.414 1.00 26.06 500 MET A N 1
ATOM 3912 C CA . MET A 1 500 ? -16.386 47.798 55.037 1.00 26.06 500 MET A CA 1
ATOM 3913 C C . MET A 1 500 ? -16.554 46.830 53.853 1.00 26.06 500 MET A C 1
ATOM 3915 O O . MET A 1 500 ? -15.719 45.968 53.624 1.00 26.06 500 MET A O 1
ATOM 3919 N N . VAL A 1 501 ? -17.490 47.032 52.907 1.00 26.36 501 VAL A N 1
ATOM 3920 C CA . VAL A 1 501 ? -18.799 47.733 52.835 1.00 26.36 501 VAL A CA 1
ATOM 3921 C C . VAL A 1 501 ? -19.336 47.564 51.393 1.00 26.36 501 VAL A C 1
ATOM 3923 O O . VAL A 1 501 ? -18.552 47.491 50.447 1.00 26.36 501 VAL A O 1
ATOM 3926 N N . LYS A 1 502 ? -20.674 47.627 51.261 1.00 28.25 502 LYS A N 1
ATOM 3927 C CA . LYS A 1 502 ? -21.565 47.706 50.064 1.00 28.25 502 LYS A CA 1
ATOM 3928 C C . LYS A 1 502 ? -21.990 46.364 49.452 1.00 28.25 502 LYS A C 1
ATOM 3930 O O . LYS A 1 502 ? -21.157 45.589 49.022 1.00 28.25 502 LYS A O 1
ATOM 3935 N N . GLY A 1 503 ? -23.276 46.059 49.288 1.00 26.64 503 GLY A N 1
ATOM 3936 C CA . GLY A 1 503 ? -24.498 46.836 49.510 1.00 26.64 503 GLY A CA 1
ATOM 3937 C C . GLY A 1 503 ? -25.650 46.204 48.718 1.00 26.64 503 GLY A C 1
ATOM 3938 O O . GLY A 1 503 ? -25.577 46.125 47.496 1.00 26.64 503 GLY A O 1
ATOM 3939 N N . SER A 1 504 ? -26.666 45.743 49.452 1.00 23.30 504 SER A N 1
ATOM 3940 C CA . SER A 1 504 ? -27.991 45.236 49.048 1.00 23.30 504 SER A CA 1
ATOM 3941 C C . SER A 1 504 ? -28.691 46.102 47.985 1.00 23.30 504 SER A C 1
ATOM 3943 O O . SER A 1 504 ? -28.511 47.314 47.966 1.00 23.30 504 SER A O 1
ATOM 3945 N N . ALA A 1 505 ? -29.373 45.537 46.982 1.00 24.95 505 ALA A N 1
ATOM 3946 C CA . ALA A 1 505 ? -30.681 44.851 46.993 1.00 24.95 505 ALA A CA 1
ATOM 3947 C C . ALA A 1 505 ? -31.883 45.766 47.304 1.00 24.95 505 ALA A C 1
ATOM 3949 O O . ALA A 1 505 ? -31.823 46.524 48.266 1.00 24.95 505 ALA A O 1
ATOM 3950 N N . ALA A 1 506 ? -32.955 45.612 46.505 1.00 23.80 506 ALA A N 1
ATOM 3951 C CA . ALA A 1 506 ? -34.396 45.808 46.794 1.00 23.80 506 ALA A CA 1
ATOM 3952 C C . ALA A 1 506 ? -35.121 46.371 45.544 1.00 23.80 506 ALA A C 1
ATOM 3954 O O . ALA A 1 506 ? -34.723 47.407 45.030 1.00 23.80 506 ALA A O 1
ATOM 3955 N N . LEU A 1 507 ? -36.015 45.636 44.866 1.00 23.61 507 LEU A N 1
ATOM 3956 C CA . LEU A 1 507 ? -37.414 45.262 45.184 1.00 23.61 507 LEU A CA 1
ATOM 3957 C C . LEU A 1 507 ? -38.462 46.239 44.586 1.00 23.61 507 LEU A C 1
ATOM 3959 O O . LEU A 1 507 ? -38.538 47.392 44.978 1.00 23.61 507 LEU A O 1
ATOM 3963 N N . ILE A 1 508 ? -39.297 45.666 43.699 1.00 24.45 508 ILE A N 1
ATOM 3964 C CA . ILE A 1 508 ? -40.775 45.775 43.577 1.00 24.45 508 ILE A CA 1
ATOM 3965 C C . ILE A 1 508 ? -41.412 47.148 43.252 1.00 24.45 508 ILE A C 1
ATOM 3967 O O . ILE A 1 508 ? -41.374 48.059 44.066 1.00 24.45 508 ILE A O 1
ATOM 3971 N N . LEU A 1 509 ? -42.151 47.214 42.123 1.00 23.41 509 LEU A N 1
ATOM 3972 C CA . LEU A 1 509 ? -43.611 47.504 42.018 1.00 23.41 509 LEU A CA 1
ATOM 3973 C C . LEU A 1 509 ? -44.064 47.672 40.537 1.00 23.41 509 LEU A C 1
ATOM 3975 O O . LEU A 1 509 ? -43.500 48.462 39.788 1.00 23.41 509 LEU A O 1
ATOM 3979 N N . LYS A 1 510 ? -45.094 46.904 40.129 1.00 30.05 510 LYS A N 1
ATOM 3980 C CA . LYS A 1 510 ? -46.011 47.108 38.961 1.00 30.05 510 LYS A CA 1
ATOM 3981 C C . LYS A 1 510 ? -47.084 48.186 39.335 1.00 30.05 510 LYS A C 1
ATOM 3983 O O . LYS A 1 510 ? -47.036 48.542 40.515 1.00 30.05 510 LYS A O 1
ATOM 3988 N N . PRO A 1 511 ? -48.093 48.647 38.519 1.00 35.88 511 PRO A N 1
ATOM 3989 C CA . PRO A 1 511 ? -48.771 48.021 37.343 1.00 35.88 511 PRO A CA 1
ATOM 3990 C C . PRO A 1 511 ? -49.443 48.955 36.259 1.00 35.88 511 PRO A C 1
ATOM 3992 O O . PRO A 1 511 ? -49.332 50.171 36.339 1.00 35.88 511 PRO A O 1
ATOM 3995 N N . GLN A 1 512 ? -50.205 48.321 35.328 1.00 24.70 512 GLN A N 1
ATOM 3996 C CA . GLN A 1 512 ? -51.340 48.796 34.466 1.00 24.70 512 GLN A CA 1
ATOM 3997 C C . GLN A 1 512 ? -51.047 49.691 33.243 1.00 24.70 512 GLN A C 1
ATOM 3999 O O . GLN A 1 512 ? -50.092 50.452 33.277 1.00 24.70 512 GLN A O 1
ATOM 4004 N N . ASP A 1 513 ? -51.836 49.776 32.161 1.00 25.62 513 ASP A N 1
ATOM 4005 C CA . ASP A 1 513 ? -52.845 49.017 31.366 1.00 25.62 513 ASP A CA 1
ATOM 4006 C C . ASP A 1 513 ? -53.048 49.916 30.106 1.00 25.62 513 ASP A C 1
ATOM 4008 O O . ASP A 1 513 ? -52.866 51.123 30.243 1.00 25.62 513 ASP A O 1
ATOM 4012 N N . ASP A 1 514 ? -53.381 49.380 28.918 1.00 26.89 514 ASP A N 1
ATOM 4013 C CA . ASP A 1 514 ? -54.322 49.985 27.930 1.00 26.89 514 ASP A CA 1
ATOM 4014 C C . ASP A 1 514 ? -54.293 49.312 26.524 1.00 26.89 514 ASP A C 1
ATOM 4016 O O . ASP A 1 514 ? -53.275 49.264 25.836 1.00 26.89 514 ASP A O 1
ATOM 4020 N N . LYS A 1 515 ? -55.476 48.769 26.177 1.00 26.89 515 LYS A N 1
ATOM 4021 C CA . LYS A 1 515 ? -56.242 48.598 24.905 1.00 26.89 515 LYS A CA 1
ATOM 4022 C C . LYS A 1 515 ? -55.703 49.251 23.610 1.00 26.89 515 LYS A C 1
ATOM 4024 O O . LYS A 1 515 ? -54.986 50.232 23.681 1.00 26.89 515 LYS A O 1
ATOM 4029 N N . GLU A 1 516 ? -56.084 48.934 22.365 1.00 24.77 516 GLU A N 1
ATOM 4030 C CA . GLU A 1 516 ? -56.960 48.004 21.615 1.00 24.77 516 GLU A CA 1
ATOM 4031 C C . GLU A 1 516 ? -56.634 48.313 20.128 1.00 24.77 516 GLU A C 1
ATOM 4033 O O . GLU A 1 516 ? -56.496 49.487 19.804 1.00 24.77 516 GLU A O 1
ATOM 4038 N N . ASP A 1 517 ? -56.537 47.327 19.224 1.00 24.53 517 ASP A N 1
ATOM 4039 C CA . ASP A 1 517 ? -57.274 47.366 17.941 1.00 24.53 517 ASP A CA 1
ATOM 4040 C C . ASP A 1 517 ? -57.153 46.048 17.157 1.00 24.53 517 ASP A C 1
ATOM 4042 O O . ASP A 1 517 ? -56.104 45.400 17.114 1.00 24.53 517 ASP A O 1
ATOM 4046 N N . ARG A 1 518 ? -58.272 45.627 16.561 1.00 23.59 518 ARG A N 1
ATOM 4047 C CA . ARG A 1 518 ? -58.516 44.307 15.956 1.00 23.59 518 ARG A CA 1
ATOM 4048 C C . ARG A 1 518 ? -59.152 44.444 14.556 1.00 23.59 518 ARG A C 1
ATOM 4050 O O . ARG A 1 518 ? -60.121 45.179 14.421 1.00 23.59 518 ARG A O 1
ATOM 4057 N N . LEU A 1 519 ? -58.724 43.541 13.649 1.00 23.11 519 LEU A N 1
ATOM 4058 C CA . LEU A 1 519 ? -59.480 42.815 12.583 1.00 23.11 519 LEU A CA 1
ATOM 4059 C C . LEU A 1 519 ? -59.805 43.525 11.242 1.00 23.11 519 LEU A C 1
ATOM 4061 O O . LEU A 1 519 ? -59.750 44.752 11.206 1.00 23.11 519 LEU A O 1
ATOM 4065 N N . PRO A 1 520 ? -60.167 42.792 10.140 1.00 34.84 520 PRO A N 1
ATOM 4066 C CA . PRO A 1 520 ? -60.551 41.350 9.993 1.00 34.84 520 PRO A CA 1
ATOM 4067 C C . PRO A 1 520 ? -59.767 40.552 8.898 1.00 34.84 520 PRO A C 1
ATOM 4069 O O . PRO A 1 520 ? -59.115 41.157 8.056 1.00 34.84 520 PRO A O 1
ATOM 4072 N N . GLU A 1 521 ? -59.572 39.217 8.905 1.00 24.31 521 GLU A N 1
ATOM 4073 C CA . GLU A 1 521 ? -60.440 38.001 8.883 1.00 24.31 521 GLU A CA 1
ATOM 4074 C C . GLU A 1 521 ? -61.026 37.639 7.489 1.00 24.31 521 GLU A C 1
ATOM 4076 O O . GLU A 1 521 ? -61.775 38.452 6.969 1.00 24.31 521 GLU A O 1
ATOM 4081 N N . VAL A 1 522 ? -60.700 36.448 6.916 1.00 25.75 522 VAL A N 1
ATOM 4082 C CA . VAL A 1 522 ? -61.607 35.451 6.252 1.00 25.75 522 VAL A CA 1
ATOM 4083 C C . VAL A 1 522 ? -60.886 34.090 5.984 1.00 25.75 522 VAL A C 1
ATOM 4085 O O . VAL A 1 522 ? -60.031 33.992 5.113 1.00 25.75 522 VAL A O 1
ATOM 4088 N N . VAL A 1 523 ? -61.259 33.086 6.799 1.00 24.98 523 VAL A N 1
ATOM 4089 C CA . VAL A 1 523 ? -61.698 31.664 6.611 1.00 24.98 523 VAL A CA 1
ATOM 4090 C C . VAL A 1 523 ? -61.089 30.663 5.581 1.00 24.98 523 VAL A C 1
ATOM 4092 O O . VAL A 1 523 ? -60.930 30.959 4.405 1.00 24.98 523 VAL A O 1
ATOM 4095 N N . GLU A 1 524 ? -60.989 29.410 6.084 1.00 24.16 524 GLU A N 1
ATOM 4096 C CA . GLU A 1 524 ? -61.005 28.049 5.469 1.00 24.16 524 GLU A CA 1
ATOM 4097 C C . GLU A 1 524 ? -59.636 27.341 5.389 1.00 24.16 524 GLU A C 1
ATOM 4099 O O . GLU A 1 524 ? -58.694 27.861 4.818 1.00 24.16 524 GLU A O 1
ATOM 4104 N N . GLY A 1 525 ? -59.395 26.141 5.929 1.00 24.11 525 GLY A N 1
ATOM 4105 C CA . GLY A 1 525 ? -60.223 25.134 6.588 1.00 24.11 525 GLY A CA 1
ATOM 4106 C C . GLY A 1 525 ? -59.314 24.025 7.156 1.00 24.11 525 GLY A C 1
ATOM 4107 O O . GLY A 1 525 ? -58.187 23.827 6.708 1.00 24.11 525 GLY A O 1
ATOM 4108 N N . ARG A 1 526 ? -59.796 23.337 8.195 1.00 24.86 526 ARG A N 1
ATOM 4109 C CA . ARG A 1 526 ? -59.114 22.244 8.908 1.00 24.86 526 ARG A CA 1
ATOM 4110 C C . ARG A 1 526 ? -58.832 21.040 8.003 1.00 24.86 526 ARG A C 1
ATOM 4112 O O . ARG A 1 526 ? -59.766 20.531 7.394 1.00 24.86 526 ARG A O 1
ATOM 4119 N N . LEU A 1 527 ? -57.620 20.493 8.094 1.00 23.16 527 LEU A N 1
ATOM 4120 C CA . LEU A 1 527 ? -57.345 19.054 8.017 1.00 23.16 527 LEU A CA 1
ATOM 4121 C C . LEU A 1 527 ? -56.235 18.738 9.026 1.00 23.16 527 LEU A C 1
ATOM 4123 O O . LEU A 1 527 ? -55.062 19.019 8.809 1.00 23.16 527 LEU A O 1
ATOM 4127 N N . SER A 1 528 ? -56.655 18.216 10.172 1.00 24.42 528 SER A N 1
ATOM 4128 C CA . SER A 1 528 ? -55.815 17.576 11.176 1.00 24.42 528 SER A CA 1
ATOM 4129 C C . SER A 1 528 ? -55.380 16.210 10.650 1.00 24.42 528 SER A C 1
ATOM 4131 O O . SER A 1 528 ? -56.211 15.307 10.542 1.00 24.42 528 SER A O 1
ATOM 4133 N N . VAL A 1 529 ? -54.096 16.071 10.330 1.00 28.39 529 VAL A N 1
ATOM 4134 C CA . VAL A 1 529 ? -53.411 14.778 10.334 1.00 28.39 529 VAL A CA 1
ATOM 4135 C C . VAL A 1 529 ? -52.555 14.791 11.590 1.00 28.39 529 VAL A C 1
ATOM 4137 O O . VAL A 1 529 ? -51.694 15.653 11.748 1.00 28.39 529 VAL A O 1
ATOM 4140 N N . GLU A 1 530 ? -52.888 13.905 12.521 1.00 26.34 530 GLU A N 1
ATOM 4141 C CA . GLU A 1 530 ? -52.034 13.555 13.648 1.00 26.34 530 GLU A CA 1
ATOM 4142 C C . GLU A 1 530 ? -50.767 12.926 13.055 1.00 26.34 530 GLU A C 1
ATOM 4144 O O . GLU A 1 530 ? -50.775 11.774 12.628 1.00 26.34 530 GLU A O 1
ATOM 4149 N N . GLU A 1 531 ? -49.702 13.715 12.922 1.00 29.33 531 GLU A N 1
ATOM 4150 C CA . GLU A 1 531 ? -48.362 13.160 12.782 1.00 29.33 531 GLU A CA 1
ATOM 4151 C C . GLU A 1 531 ? -47.954 12.674 14.171 1.00 29.33 531 GLU A C 1
ATOM 4153 O O . GLU A 1 531 ? -47.768 13.477 15.088 1.00 29.33 531 GLU A O 1
ATOM 4158 N N . ASP A 1 532 ? -47.870 11.351 14.317 1.00 26.42 532 ASP A N 1
ATOM 4159 C CA . ASP A 1 532 ? -47.124 10.685 15.377 1.00 26.42 532 ASP A CA 1
ATOM 4160 C C . ASP A 1 532 ? -45.734 11.327 15.450 1.00 26.42 532 ASP A C 1
ATOM 4162 O O . ASP A 1 532 ? -44.830 11.014 14.672 1.00 26.42 532 ASP A O 1
ATOM 4166 N N . SER A 1 533 ? -45.569 12.279 16.366 1.00 29.45 533 SER A N 1
ATOM 4167 C CA . SER A 1 533 ? -44.271 12.844 16.682 1.00 29.45 533 SER A CA 1
ATOM 4168 C C . SER A 1 533 ? -43.471 11.746 17.372 1.00 29.45 533 SER A C 1
ATOM 4170 O O . SER A 1 533 ? -43.584 11.558 18.588 1.00 29.45 533 SER A O 1
ATOM 4172 N N . GLU A 1 534 ? -42.679 11.001 16.598 1.00 27.47 534 GLU A N 1
ATOM 4173 C CA . GLU A 1 534 ? -41.547 10.271 17.154 1.00 27.47 534 GLU A CA 1
ATOM 4174 C C . GLU A 1 534 ? -40.783 11.241 18.068 1.00 27.47 534 GLU A C 1
ATOM 4176 O O . GLU A 1 534 ? -40.582 12.405 17.696 1.00 27.47 534 GLU A O 1
ATOM 4181 N N . PRO A 1 535 ? -40.398 10.825 19.287 1.00 36.53 535 PRO A N 1
ATOM 4182 C CA . PRO A 1 535 ? -39.653 11.706 20.166 1.00 36.53 535 PRO A CA 1
ATOM 4183 C C . PRO A 1 535 ? -38.405 12.165 19.412 1.00 36.53 535 PRO A C 1
ATOM 4185 O O . PRO A 1 535 ? -37.663 11.345 18.871 1.00 36.53 535 PRO A O 1
ATOM 4188 N N . VAL A 1 536 ? -38.178 13.478 19.361 1.00 43.06 536 VAL A N 1
ATOM 4189 C CA . VAL A 1 536 ? -36.914 14.050 18.891 1.00 43.06 536 VAL A CA 1
ATOM 4190 C C . VAL A 1 536 ? -35.853 13.612 19.901 1.00 43.06 536 VAL A C 1
ATOM 4192 O O . VAL A 1 536 ? -35.619 14.274 20.906 1.00 43.06 536 VAL A O 1
ATOM 4195 N N . VAL A 1 537 ? -35.299 12.414 19.701 1.00 59.81 537 VAL A N 1
ATOM 4196 C CA . VAL A 1 537 ? -34.283 11.836 20.582 1.00 59.81 537 VAL A CA 1
ATOM 4197 C C . VAL A 1 537 ? -32.988 12.588 20.317 1.00 59.81 537 VAL A C 1
ATOM 4199 O O . VAL A 1 537 ? -32.367 12.402 19.262 1.00 59.81 537 VAL A O 1
ATOM 4202 N N . GLU A 1 538 ? -32.616 13.448 21.263 1.00 72.38 538 GLU A N 1
ATOM 4203 C CA . GLU A 1 538 ? -31.325 14.129 21.277 1.00 72.38 538 GLU A CA 1
ATOM 4204 C C . GLU A 1 538 ? -30.184 13.094 21.279 1.00 72.38 538 GLU A C 1
ATOM 4206 O O . GLU A 1 538 ? -30.299 12.059 21.943 1.00 72.38 538 GLU A O 1
ATOM 4211 N N . PRO A 1 539 ? -29.101 13.325 20.511 1.00 76.88 539 PRO A N 1
ATOM 4212 C CA . PRO A 1 539 ? -27.983 12.394 20.453 1.00 76.88 539 PRO A CA 1
ATOM 4213 C C . PRO A 1 539 ? -27.281 12.310 21.809 1.00 76.88 539 PRO A C 1
ATOM 4215 O O . PRO A 1 539 ? -27.145 13.313 22.515 1.00 76.88 539 PRO A O 1
ATOM 4218 N N . SER A 1 540 ? -26.802 11.120 22.161 1.00 80.81 540 SER A N 1
ATOM 4219 C CA . SER A 1 540 ? -26.092 10.917 23.423 1.00 80.81 540 SER A CA 1
ATOM 4220 C C . SER A 1 540 ? -24.764 11.686 23.445 1.00 80.81 540 SER A C 1
ATOM 4222 O O . SER A 1 540 ? -24.175 12.007 22.406 1.00 80.81 540 SER A O 1
ATOM 4224 N N . GLU A 1 541 ? -24.243 11.969 24.642 1.00 82.25 541 GLU A N 1
ATOM 4225 C CA . GLU A 1 541 ? -22.947 12.648 24.792 1.00 82.25 541 GLU A CA 1
ATOM 4226 C C . GLU A 1 541 ? -21.807 11.873 24.103 1.00 82.25 541 GLU A C 1
ATOM 4228 O O . GLU A 1 541 ? -20.892 12.461 23.520 1.00 82.25 541 GLU A O 1
ATOM 4233 N N . GLU A 1 542 ? -21.908 10.544 24.075 1.00 78.06 542 GLU A N 1
ATOM 4234 C CA . GLU A 1 542 ? -20.953 9.651 23.419 1.00 78.06 542 GLU A CA 1
ATOM 4235 C C . GLU A 1 542 ? -20.998 9.779 21.889 1.00 78.06 542 GLU A C 1
ATOM 4237 O O . GLU A 1 542 ? -19.952 9.862 21.234 1.00 78.06 542 GLU A O 1
ATOM 4242 N N . GLU A 1 543 ? -22.201 9.856 21.309 1.00 83.44 543 GLU A N 1
ATOM 4243 C CA . GLU A 1 543 ? -22.406 10.070 19.872 1.00 83.44 543 GLU A CA 1
ATOM 4244 C C . GLU A 1 543 ? -21.861 11.433 19.434 1.00 83.44 543 GLU A C 1
ATOM 4246 O O . GLU A 1 543 ? -21.199 11.545 18.393 1.00 83.44 543 GLU A O 1
ATOM 4251 N N . LEU A 1 544 ? -22.085 12.468 20.250 1.00 84.25 544 LEU A N 1
ATOM 4252 C CA . LEU A 1 544 ? -21.558 13.812 20.024 1.00 84.25 544 LEU A CA 1
ATOM 4253 C C . LEU A 1 544 ? -20.029 13.834 20.098 1.00 84.25 544 LEU A C 1
ATOM 4255 O O . LEU A 1 544 ? -19.378 14.419 19.226 1.00 84.25 544 LEU A O 1
ATOM 4259 N N . GLN A 1 545 ? -19.428 13.172 21.090 1.00 84.50 545 GLN A N 1
ATOM 4260 C CA . GLN A 1 545 ? -17.974 13.123 21.231 1.00 84.50 545 GLN A CA 1
ATOM 4261 C C . GLN A 1 545 ? -17.311 12.365 20.071 1.00 84.50 545 GLN A C 1
ATOM 4263 O O . GLN A 1 545 ? -16.315 12.841 19.512 1.00 84.50 545 GLN A O 1
ATOM 4268 N N . ALA A 1 546 ? -17.878 11.227 19.659 1.00 82.31 546 ALA A N 1
ATOM 4269 C CA . ALA A 1 546 ? -17.400 10.464 18.507 1.00 82.31 546 ALA A CA 1
ATOM 4270 C C . ALA A 1 546 ? -17.501 11.281 17.208 1.00 82.31 546 ALA A C 1
ATOM 4272 O O . ALA A 1 546 ? -16.548 11.345 16.425 1.00 82.31 546 ALA A O 1
ATOM 4273 N N . SER A 1 547 ? -18.622 11.978 17.012 1.00 84.19 547 SER A N 1
ATOM 4274 C CA . SER A 1 547 ? -18.849 12.852 15.856 1.00 84.19 547 SER A CA 1
ATOM 4275 C C . SER A 1 547 ? -17.896 14.052 15.841 1.00 84.19 547 SER A C 1
ATOM 4277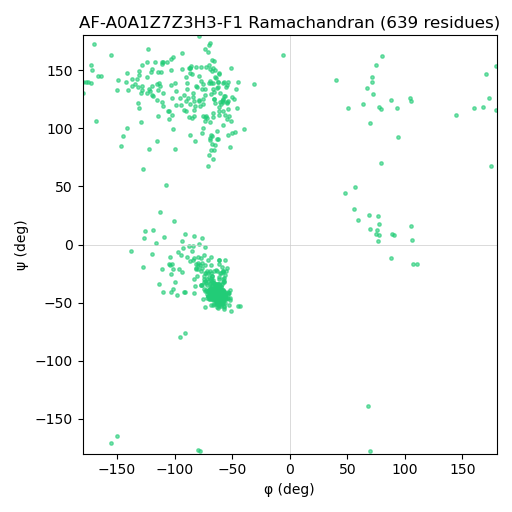 O O . SER A 1 547 ? -17.384 14.432 14.786 1.00 84.19 547 SER A O 1
ATOM 4279 N N . ALA A 1 548 ? -17.573 14.619 17.007 1.00 85.25 548 ALA A N 1
ATOM 4280 C CA . ALA A 1 548 ? -16.589 15.692 17.139 1.00 85.25 548 ALA A CA 1
ATOM 4281 C C . ALA A 1 548 ? -15.165 15.244 16.779 1.00 85.25 548 ALA A C 1
ATOM 4283 O O . ALA A 1 548 ? -14.419 16.017 16.168 1.00 85.25 548 ALA A O 1
ATOM 4284 N N . ARG A 1 549 ? -14.783 14.009 17.130 1.00 81.75 549 ARG A N 1
ATOM 4285 C CA . ARG A 1 549 ? -13.492 13.423 16.737 1.00 81.75 549 ARG A CA 1
ATOM 4286 C C . ARG A 1 549 ? -13.431 13.163 15.234 1.00 81.75 549 ARG A C 1
ATOM 4288 O O . ARG A 1 549 ? -12.475 13.594 14.598 1.00 81.75 549 ARG A O 1
ATOM 4295 N N . ALA A 1 550 ? -14.476 12.580 14.648 1.00 79.44 550 ALA A N 1
ATOM 4296 C CA . ALA A 1 550 ? -14.551 12.371 13.201 1.00 79.44 550 ALA A CA 1
ATOM 4297 C C . ALA A 1 550 ? -14.513 13.691 12.403 1.00 79.44 550 ALA A C 1
ATOM 4299 O O . ALA A 1 550 ? -13.877 13.764 11.354 1.00 79.44 550 ALA A O 1
ATOM 4300 N N . LEU A 1 551 ? -15.123 14.765 12.919 1.00 84.31 551 LEU A N 1
ATOM 4301 C CA . LEU A 1 551 ? -15.032 16.095 12.308 1.00 84.31 551 LEU A CA 1
ATOM 4302 C C . LEU A 1 551 ? -13.603 16.658 12.326 1.00 84.31 551 LEU A C 1
ATOM 4304 O O . LEU A 1 551 ? -13.188 17.279 11.352 1.00 84.31 551 LEU A O 1
ATOM 4308 N N . ASN A 1 552 ? -12.834 16.438 13.397 1.00 82.38 552 ASN A N 1
ATOM 4309 C CA . ASN A 1 552 ? -11.428 16.867 13.442 1.00 82.38 552 ASN A CA 1
ATOM 4310 C C . ASN A 1 552 ? -10.578 16.202 12.356 1.00 82.38 552 ASN A C 1
ATOM 4312 O O . ASN A 1 552 ? -9.596 16.785 11.895 1.00 82.38 552 ASN A O 1
ATOM 4316 N N . ASP A 1 553 ? -10.977 15.008 11.930 1.00 74.56 553 ASP A N 1
ATOM 4317 C CA . ASP A 1 553 ? -10.311 14.288 10.861 1.00 74.56 553 ASP A CA 1
ATOM 4318 C C . ASP A 1 553 ? -10.699 14.791 9.466 1.00 74.56 553 ASP A C 1
ATOM 4320 O O . ASP A 1 553 ? -9.990 14.474 8.512 1.00 74.56 553 ASP A O 1
ATOM 4324 N N . LEU A 1 554 ? -11.783 15.553 9.292 1.00 78.19 554 LEU A N 1
ATOM 4325 C CA . LEU A 1 554 ? -12.241 16.028 7.984 1.00 78.19 554 LEU A CA 1
ATOM 4326 C C . LEU A 1 554 ? -11.389 17.217 7.500 1.00 78.19 554 LEU A C 1
ATOM 4328 O O . LEU A 1 554 ? -11.351 18.277 8.119 1.00 78.19 554 LEU A O 1
ATOM 4332 N N . GLN A 1 555 ? -10.714 17.062 6.358 1.00 78.44 555 GLN A N 1
ATOM 4333 C CA . GLN A 1 555 ? -9.903 18.120 5.740 1.00 78.44 555 GLN A CA 1
ATOM 4334 C C . GLN A 1 555 ? -10.612 18.753 4.544 1.00 78.44 555 GLN A C 1
ATOM 4336 O O . GLN A 1 555 ? -11.485 18.150 3.916 1.00 78.44 555 GLN A O 1
ATOM 4341 N N . VAL A 1 556 ? -10.171 19.965 4.187 1.00 78.25 556 VAL A N 1
ATOM 4342 C CA . VAL A 1 556 ? -10.537 20.601 2.917 1.00 78.25 556 VAL A CA 1
ATOM 4343 C C . VAL A 1 556 ? -10.284 19.620 1.775 1.00 78.25 556 VAL A C 1
ATOM 4345 O O . VAL A 1 556 ? -9.198 19.066 1.641 1.00 78.25 556 VAL A O 1
ATOM 4348 N N . GLY A 1 557 ? -11.309 19.406 0.960 1.00 71.94 557 GLY A N 1
ATOM 4349 C CA . GLY A 1 557 ? -11.325 18.406 -0.094 1.00 71.94 557 GLY A CA 1
ATOM 4350 C C . GLY A 1 557 ? -12.205 17.194 0.199 1.00 71.94 557 GLY A C 1
ATOM 4351 O O . GLY A 1 557 ? -12.528 16.482 -0.749 1.00 71.94 557 GLY A O 1
ATOM 4352 N N . GLY A 1 558 ? -12.600 16.975 1.457 1.00 74.62 558 GLY A N 1
ATOM 4353 C CA . GLY A 1 558 ? -13.434 15.842 1.859 1.00 74.62 558 GLY A CA 1
ATOM 4354 C C . GLY A 1 558 ? -14.865 15.944 1.369 1.00 74.62 558 GLY A C 1
ATOM 4355 O O . GLY A 1 558 ? -15.362 17.037 1.122 1.00 74.62 558 GLY A O 1
ATOM 4356 N N . TRP A 1 559 ? -15.521 14.805 1.218 1.00 80.19 559 TRP A N 1
ATOM 4357 C CA . TRP A 1 559 ? -16.895 14.691 0.772 1.00 80.19 559 TRP A CA 1
ATOM 4358 C C . TRP A 1 559 ? -17.798 14.239 1.910 1.00 80.19 559 TRP A C 1
ATOM 4360 O O . TRP A 1 559 ? -17.546 13.239 2.579 1.00 80.19 559 TRP A O 1
ATOM 4370 N N . ILE A 1 560 ? -18.889 14.970 2.074 1.00 80.81 560 ILE A N 1
ATOM 4371 C CA . ILE A 1 560 ? -20.010 14.598 2.924 1.00 80.81 560 ILE A CA 1
ATOM 4372 C C . ILE A 1 560 ? -21.207 14.272 2.045 1.00 80.81 560 ILE A C 1
ATOM 4374 O O . ILE A 1 560 ? -21.319 14.756 0.911 1.00 80.81 560 ILE A O 1
ATOM 4378 N N . VAL A 1 561 ? -22.129 13.493 2.585 1.00 80.94 561 VAL A N 1
ATOM 4379 C CA . VAL A 1 561 ? -23.417 13.259 1.953 1.00 80.94 561 VAL A CA 1
ATOM 4380 C C . VAL A 1 561 ? -24.524 13.523 2.950 1.00 80.94 561 VAL A C 1
ATOM 4382 O O . VAL A 1 561 ? -24.469 13.076 4.093 1.00 80.94 561 VAL A O 1
ATOM 4385 N N . LEU A 1 562 ? -25.511 14.276 2.482 1.00 80.88 562 LEU A N 1
ATOM 4386 C CA . LEU A 1 562 ? -26.709 14.628 3.225 1.00 80.88 562 LEU A CA 1
ATOM 4387 C C . LEU A 1 562 ? -27.780 13.562 2.985 1.00 80.88 562 LEU A C 1
ATOM 4389 O O . LEU A 1 562 ? -27.941 13.084 1.853 1.00 80.88 562 LEU A O 1
ATOM 4393 N N . VAL A 1 563 ? -28.499 13.193 4.041 1.00 73.25 563 VAL A N 1
ATOM 4394 C CA . VAL A 1 563 ? -29.709 12.368 3.936 1.00 73.25 563 VAL A CA 1
ATOM 4395 C C . VAL A 1 563 ? -30.825 13.185 3.252 1.00 73.25 563 VAL A C 1
ATOM 4397 O O . VAL A 1 563 ? -30.947 14.384 3.531 1.00 73.25 563 VAL A O 1
ATOM 4400 N N . PRO A 1 564 ? -31.618 12.592 2.333 1.00 70.12 564 PRO A N 1
ATOM 4401 C CA . PRO A 1 564 ? -32.758 13.271 1.712 1.00 70.12 564 PRO A CA 1
ATOM 4402 C C . PRO A 1 564 ? -33.732 13.841 2.753 1.00 70.12 564 PRO A C 1
ATOM 4404 O O . PRO A 1 564 ? -33.993 13.208 3.770 1.00 70.12 564 PRO A O 1
ATOM 4407 N N . GLY A 1 565 ? -34.266 15.041 2.507 1.00 63.16 565 GLY A N 1
ATOM 4408 C CA . GLY A 1 565 ? -35.186 15.722 3.428 1.00 63.16 565 GLY A CA 1
ATOM 4409 C C . GLY A 1 565 ? -34.520 16.591 4.502 1.00 63.16 565 GLY A C 1
ATOM 4410 O O . GLY A 1 565 ? -35.197 17.424 5.101 1.00 63.16 565 GLY A O 1
ATOM 4411 N N . VAL A 1 566 ? -33.199 16.497 4.702 1.00 67.62 566 VAL A N 1
ATOM 4412 C CA . VAL A 1 566 ? -32.462 17.340 5.663 1.00 67.62 566 VAL A CA 1
ATOM 4413 C C . VAL A 1 566 ? -31.684 18.448 4.939 1.00 67.62 566 VAL A C 1
ATOM 4415 O O . VAL A 1 566 ? -31.279 18.296 3.789 1.00 67.62 566 VAL A O 1
ATOM 4418 N N . PHE A 1 567 ? -31.478 19.603 5.584 1.00 71.31 567 PHE A N 1
ATOM 4419 C CA . PHE A 1 567 ? -30.708 20.745 5.050 1.00 71.31 567 PHE A CA 1
ATOM 4420 C C . PHE A 1 567 ? -31.188 21.287 3.686 1.00 71.31 567 PHE A C 1
ATOM 4422 O O . PHE A 1 567 ? -30.393 21.826 2.915 1.00 71.31 567 PHE A O 1
ATOM 4429 N N . GLY A 1 568 ? -32.489 21.181 3.390 1.00 61.50 568 GLY A N 1
ATOM 4430 C CA . GLY A 1 568 ? -33.079 21.682 2.140 1.00 61.50 568 GLY A CA 1
ATOM 4431 C C . GLY A 1 568 ? -32.833 20.784 0.923 1.00 61.50 568 GLY A C 1
ATOM 4432 O O . GLY A 1 568 ? -32.964 21.240 -0.213 1.00 61.50 568 GLY A O 1
ATOM 4433 N N . VAL A 1 569 ? -32.461 19.521 1.149 1.00 65.00 569 VAL A N 1
ATOM 4434 C CA . VAL A 1 569 ? -32.279 18.510 0.103 1.00 65.00 569 VAL A CA 1
ATOM 4435 C C . VAL A 1 569 ? -33.630 17.917 -0.308 1.00 65.00 569 VAL A C 1
ATOM 4437 O O . VAL A 1 569 ? -34.453 17.582 0.541 1.00 65.00 569 VAL A O 1
ATOM 4440 N N . SER A 1 570 ? -33.855 17.764 -1.615 1.00 59.78 570 SER A N 1
ATOM 4441 C CA . SER A 1 570 ? -35.054 17.117 -2.163 1.00 59.78 570 SER A CA 1
ATOM 4442 C C . SER A 1 570 ? -35.224 15.693 -1.629 1.00 59.78 570 SER A C 1
ATOM 4444 O O . SER A 1 570 ? -34.251 14.944 -1.579 1.00 59.78 570 SER A O 1
ATOM 4446 N N . LEU A 1 571 ? -36.465 15.302 -1.323 1.00 57.75 571 LEU A N 1
ATOM 4447 C CA . LEU A 1 571 ? -36.829 13.961 -0.833 1.00 57.75 571 LEU A CA 1
ATOM 4448 C C . LEU A 1 571 ? -36.377 12.813 -1.761 1.00 57.75 571 LEU A C 1
ATOM 4450 O O . LEU A 1 571 ? -36.181 11.701 -1.291 1.00 57.75 571 LEU A O 1
ATOM 4454 N N . ASP A 1 572 ? -36.157 13.096 -3.048 1.00 46.66 572 ASP A N 1
ATOM 4455 C CA . ASP A 1 572 ? -35.876 12.097 -4.090 1.00 46.66 572 ASP A CA 1
ATOM 4456 C C . ASP A 1 572 ? -34.385 11.890 -4.418 1.00 46.66 572 ASP A C 1
ATOM 4458 O O . ASP A 1 572 ? -34.047 11.020 -5.223 1.00 46.66 572 ASP A O 1
ATOM 4462 N N . ALA A 1 573 ? -33.465 12.691 -3.862 1.00 58.06 573 ALA A N 1
ATOM 4463 C CA . ALA A 1 573 ? -32.056 12.604 -4.253 1.00 58.06 573 ALA A CA 1
ATOM 4464 C C . ALA A 1 573 ? -31.080 12.983 -3.141 1.00 58.06 573 ALA A C 1
ATOM 4466 O O . ALA A 1 573 ? -31.174 14.041 -2.524 1.00 58.06 573 ALA A O 1
ATOM 4467 N N . GLU A 1 574 ? -30.067 12.140 -2.959 1.00 66.31 574 GLU A N 1
ATOM 4468 C CA . GLU A 1 574 ? -28.962 12.393 -2.044 1.00 66.31 574 GLU A CA 1
ATOM 4469 C C . GLU A 1 574 ? -28.011 13.460 -2.601 1.00 66.31 574 GLU A C 1
ATOM 4471 O O . GLU A 1 574 ? -27.574 13.397 -3.755 1.00 66.31 574 GLU A O 1
ATOM 4476 N N . VAL A 1 575 ? -27.617 14.419 -1.762 1.00 78.81 575 VAL A N 1
ATOM 4477 C CA . VAL A 1 575 ? -26.714 15.500 -2.173 1.00 78.81 575 VAL A CA 1
ATOM 4478 C C . VAL A 1 575 ? -25.326 15.265 -1.593 1.00 78.81 575 VAL A C 1
ATOM 4480 O O . VAL A 1 575 ? -25.116 15.307 -0.381 1.00 78.81 575 VAL A O 1
ATOM 4483 N N . ARG A 1 576 ? -24.355 15.035 -2.487 1.00 80.12 576 ARG A N 1
ATOM 4484 C CA . ARG A 1 576 ? -22.928 14.964 -2.146 1.00 80.12 576 ARG A CA 1
ATOM 4485 C C . ARG A 1 576 ? -22.310 16.353 -2.208 1.00 80.12 576 ARG A C 1
ATOM 4487 O O . ARG A 1 576 ? -22.376 17.008 -3.253 1.00 80.12 576 ARG A O 1
ATOM 4494 N N . LEU A 1 577 ? -21.667 16.775 -1.125 1.00 83.62 577 LEU A N 1
ATOM 4495 C CA . LEU A 1 577 ? -20.980 18.058 -1.053 1.00 83.62 577 LEU A CA 1
ATOM 4496 C C . LEU A 1 577 ? -19.517 17.886 -0.666 1.00 83.62 577 LEU A C 1
ATOM 4498 O O . LEU A 1 577 ? -19.175 17.057 0.170 1.00 83.62 577 LEU A O 1
ATOM 4502 N N . LYS A 1 578 ? -18.658 18.720 -1.245 1.00 81.94 578 LYS A N 1
ATOM 4503 C CA . LYS A 1 578 ? -17.229 18.769 -0.952 1.00 81.94 578 LYS A CA 1
ATOM 4504 C C . LYS A 1 578 ? -16.929 19.901 0.024 1.00 81.94 578 LYS A C 1
ATOM 4506 O O . LYS A 1 578 ? -17.354 21.031 -0.209 1.00 81.94 578 LYS A O 1
ATOM 4511 N N . LEU A 1 579 ? -16.167 19.638 1.080 1.00 84.56 579 LEU A N 1
ATOM 4512 C CA . LEU A 1 579 ? -15.641 20.653 1.984 1.00 84.56 579 LEU A CA 1
ATOM 4513 C C . LEU A 1 579 ? -14.631 21.515 1.224 1.00 84.56 579 LEU A C 1
ATOM 4515 O O . LEU A 1 579 ? -13.547 21.053 0.872 1.00 84.56 579 LEU A O 1
ATOM 4519 N N . ALA A 1 580 ? -14.983 22.767 0.956 1.00 81.19 580 ALA A N 1
ATOM 4520 C CA . ALA A 1 580 ? -14.139 23.687 0.201 1.00 81.19 580 ALA A CA 1
ATOM 4521 C C . ALA A 1 580 ? -13.230 24.516 1.107 1.00 81.19 580 ALA A C 1
ATOM 4523 O O . ALA A 1 580 ? -12.079 24.760 0.759 1.00 81.19 580 ALA A O 1
ATOM 4524 N N . VAL A 1 581 ? -13.746 24.981 2.248 1.00 83.88 581 VAL A N 1
ATOM 4525 C CA . VAL A 1 581 ? -13.019 25.896 3.136 1.00 83.88 581 VAL A CA 1
ATOM 4526 C C . VAL A 1 581 ? -13.435 25.671 4.588 1.00 83.88 581 VAL A C 1
ATOM 4528 O O . VAL A 1 581 ? -14.617 25.481 4.880 1.00 83.88 581 VAL A O 1
ATOM 4531 N N . VAL A 1 582 ? -12.459 25.763 5.493 1.00 83.81 582 VAL A N 1
ATOM 4532 C CA . VAL A 1 582 ? -12.667 25.878 6.941 1.00 83.81 582 VAL A CA 1
ATOM 4533 C C . VAL A 1 582 ? -12.255 27.287 7.373 1.00 83.81 582 VAL A C 1
ATOM 4535 O O . VAL A 1 582 ? -11.113 27.696 7.173 1.00 83.81 582 VAL A O 1
ATOM 4538 N N . VAL A 1 583 ? -13.190 28.061 7.920 1.00 82.88 583 VAL A N 1
ATOM 4539 C CA . VAL A 1 583 ? -13.036 29.496 8.219 1.00 82.88 583 VAL A CA 1
ATOM 4540 C C . VAL A 1 583 ? -12.996 29.723 9.739 1.00 82.88 583 VAL A C 1
ATOM 4542 O O . VAL A 1 583 ? -13.533 28.924 10.510 1.00 82.88 583 VAL A O 1
ATOM 4545 N N . LYS A 1 584 ? -12.376 30.833 10.181 1.00 65.88 584 LYS A N 1
ATOM 4546 C CA . LYS A 1 584 ? -12.319 31.284 11.592 1.00 65.88 584 LYS A CA 1
ATOM 4547 C C . LYS A 1 584 ? -11.726 30.235 12.553 1.00 65.88 584 LYS A C 1
ATOM 4549 O O . LYS A 1 584 ? -12.322 29.924 13.577 1.00 65.88 584 LYS A O 1
ATOM 4554 N N . GLY A 1 585 ? -10.568 29.666 12.209 1.00 65.38 585 GLY A N 1
ATOM 4555 C CA . GLY A 1 585 ? -9.823 28.780 13.115 1.00 65.38 585 GLY A CA 1
ATOM 4556 C C . GLY A 1 585 ? -10.477 27.421 13.404 1.00 65.38 585 GLY A C 1
ATOM 4557 O O . GLY A 1 585 ? -10.214 26.855 14.456 1.00 65.38 585 GLY A O 1
ATOM 4558 N N . GLY A 1 586 ? -11.327 26.897 12.509 1.00 69.19 586 GLY A N 1
ATOM 4559 C CA . GLY A 1 586 ? -11.944 25.567 12.675 1.00 69.19 586 GLY A CA 1
ATOM 4560 C C . GLY A 1 586 ? -13.424 25.565 13.067 1.00 69.19 586 GLY A C 1
ATOM 4561 O O . GLY A 1 586 ? -13.991 24.494 13.290 1.00 69.19 586 GLY A O 1
ATOM 4562 N N . ASN A 1 587 ? -14.057 26.741 13.150 1.00 79.12 587 ASN A N 1
ATOM 4563 C CA . ASN A 1 587 ? -15.428 26.859 13.650 1.00 79.12 587 ASN A CA 1
ATOM 4564 C C . ASN A 1 587 ? -16.510 26.883 12.573 1.00 79.12 587 ASN A C 1
ATOM 4566 O O . ASN A 1 587 ? -17.648 26.567 12.900 1.00 79.12 587 ASN A O 1
ATOM 4570 N N . LYS A 1 588 ? -16.190 27.221 11.318 1.00 86.44 588 LYS A N 1
ATOM 4571 C CA . LYS A 1 588 ? -17.170 27.272 10.223 1.00 86.44 588 LYS A CA 1
ATOM 4572 C C . LYS A 1 588 ? -16.690 26.476 9.010 1.00 86.44 588 LYS A C 1
ATOM 4574 O O . LYS A 1 588 ? -15.572 26.686 8.542 1.00 86.44 588 LYS A O 1
ATOM 4579 N N . TYR A 1 589 ? -17.548 25.605 8.491 1.00 87.38 589 TYR A N 1
ATOM 4580 C CA . TYR A 1 589 ? -17.282 24.670 7.398 1.00 87.38 589 TYR A CA 1
ATOM 4581 C C . TYR A 1 589 ? -18.160 25.023 6.198 1.00 87.38 589 TYR A C 1
ATOM 4583 O O . TYR A 1 589 ? -19.382 25.114 6.323 1.00 87.38 589 TYR A O 1
ATOM 4591 N N . ILE A 1 590 ? -17.537 25.244 5.039 1.00 85.44 590 ILE A N 1
ATOM 4592 C CA . ILE A 1 590 ? -18.226 25.634 3.804 1.00 85.44 590 ILE A CA 1
ATOM 4593 C C . ILE A 1 590 ? -18.156 24.493 2.796 1.00 85.44 590 ILE A C 1
ATOM 4595 O O . ILE A 1 590 ? -17.070 24.081 2.382 1.00 85.44 590 ILE A O 1
ATOM 4599 N N . PHE A 1 591 ? -19.324 24.043 2.352 1.00 88.31 591 PHE A N 1
ATOM 4600 C CA . PHE A 1 591 ? -19.495 22.913 1.454 1.00 88.31 591 PHE A CA 1
ATOM 4601 C C . PHE A 1 591 ? -20.031 23.350 0.090 1.00 88.31 591 PHE A C 1
ATOM 4603 O O . PHE A 1 591 ? -20.954 24.166 -0.010 1.00 88.31 591 PHE A O 1
ATOM 4610 N N . VAL A 1 592 ? -19.452 22.787 -0.969 1.00 82.25 592 VAL A N 1
ATOM 4611 C CA . VAL A 1 592 ? -19.774 23.092 -2.367 1.00 82.25 592 VAL A CA 1
ATOM 4612 C C . VAL A 1 592 ? -20.282 21.858 -3.110 1.00 82.25 592 VAL A C 1
ATOM 4614 O O . VAL A 1 592 ? -19.903 20.732 -2.793 1.00 82.25 592 VAL A O 1
ATOM 4617 N N . ASN A 1 593 ? -21.126 22.058 -4.120 1.00 83.88 593 ASN A N 1
ATOM 4618 C CA . ASN A 1 593 ? -21.542 20.982 -5.024 1.00 83.88 593 ASN A CA 1
ATOM 4619 C C . ASN A 1 593 ? -20.462 20.663 -6.079 1.00 83.88 593 ASN A C 1
ATOM 4621 O O . ASN A 1 593 ? -19.405 21.291 -6.135 1.00 83.88 593 ASN A O 1
ATOM 4625 N N . ARG A 1 594 ? -20.763 19.718 -6.981 1.00 75.94 594 ARG A N 1
ATOM 4626 C CA . ARG A 1 594 ? -19.908 19.356 -8.132 1.00 75.94 594 ARG A CA 1
ATOM 4627 C C . ARG A 1 594 ? -19.524 20.524 -9.055 1.00 75.94 594 ARG A C 1
ATOM 4629 O O . ARG A 1 594 ? -18.552 20.407 -9.788 1.00 75.94 594 ARG A O 1
ATOM 4636 N N . LEU A 1 595 ? -20.272 21.629 -9.028 1.00 70.81 595 LEU A N 1
ATOM 4637 C CA . LEU A 1 595 ? -20.007 22.839 -9.815 1.00 70.81 595 LEU A CA 1
ATOM 4638 C C . LEU A 1 595 ? -19.173 23.876 -9.039 1.00 70.81 595 LEU A C 1
ATOM 4640 O O . LEU A 1 595 ? -18.953 24.975 -9.536 1.00 70.81 595 LEU A O 1
ATOM 4644 N N . GLY A 1 596 ? -18.733 23.562 -7.814 1.00 73.31 596 GLY A N 1
ATOM 4645 C CA . GLY A 1 596 ? -17.985 24.486 -6.958 1.00 73.31 596 GLY A CA 1
ATOM 4646 C C . GLY A 1 596 ? -18.844 25.583 -6.321 1.00 73.31 596 GLY A C 1
ATOM 4647 O O . GLY A 1 596 ? -18.309 26.495 -5.696 1.00 73.31 596 GLY A O 1
ATOM 4648 N N . ILE A 1 597 ? -20.171 25.498 -6.443 1.00 76.19 597 ILE A N 1
ATOM 4649 C CA . ILE A 1 597 ? -21.103 26.468 -5.864 1.00 76.19 597 ILE A CA 1
ATOM 4650 C C . ILE A 1 597 ? -21.358 26.092 -4.407 1.00 76.19 597 ILE A C 1
ATOM 4652 O O . ILE A 1 597 ? -21.696 24.943 -4.115 1.00 76.19 597 ILE A O 1
ATOM 4656 N N . LYS A 1 598 ? -21.234 27.070 -3.503 1.00 85.88 598 LYS A N 1
ATOM 4657 C CA . LYS A 1 598 ? -21.577 26.928 -2.084 1.00 85.88 598 LYS A CA 1
ATOM 4658 C C . LYS A 1 598 ? -23.040 26.512 -1.933 1.00 85.88 598 LYS A C 1
ATOM 4660 O O . LYS A 1 598 ? -23.929 27.225 -2.385 1.00 85.88 598 LYS A O 1
ATOM 4665 N N . GLN A 1 599 ? -23.261 25.383 -1.273 1.00 83.75 599 GLN A N 1
ATOM 4666 C CA . GLN A 1 599 ? -24.593 24.846 -0.982 1.00 83.75 599 GLN A CA 1
ATOM 4667 C C . GLN A 1 599 ? -24.900 24.853 0.511 1.00 83.75 599 GLN A C 1
ATOM 4669 O O . GLN A 1 599 ? -26.040 25.062 0.900 1.00 83.75 599 GLN A O 1
ATOM 4674 N N . LEU A 1 600 ? -23.885 24.642 1.351 1.00 85.25 600 LEU A N 1
ATOM 4675 C CA . LEU A 1 600 ? -24.092 24.463 2.780 1.00 85.25 600 LEU A CA 1
ATOM 4676 C C . LEU A 1 600 ? -22.977 25.145 3.574 1.00 85.25 600 LEU A C 1
ATOM 4678 O O . LEU A 1 600 ? -21.804 25.125 3.198 1.00 85.25 600 LEU A O 1
ATOM 4682 N N . GLU A 1 601 ? -23.364 25.774 4.675 1.00 88.44 601 GLU A N 1
ATOM 4683 C CA . GLU A 1 601 ? -22.469 26.389 5.645 1.00 88.44 601 GLU A CA 1
ATOM 4684 C C . GLU A 1 601 ? -22.896 25.934 7.033 1.00 88.44 601 GLU A C 1
ATOM 4686 O O . GLU A 1 601 ? -24.044 26.140 7.425 1.00 88.44 601 GLU A O 1
ATOM 4691 N N . LEU A 1 602 ? -21.979 25.298 7.757 1.00 88.50 602 LEU A N 1
ATOM 4692 C CA . LEU A 1 602 ? -22.245 24.758 9.084 1.00 88.50 602 LEU A CA 1
ATOM 4693 C C . LEU A 1 602 ? -21.192 25.235 10.070 1.00 88.50 602 LEU A C 1
ATOM 4695 O O . LEU A 1 602 ? -19.995 25.210 9.783 1.00 88.50 602 LEU A O 1
ATOM 4699 N N . ASP A 1 603 ? -21.647 25.624 11.252 1.00 88.62 603 ASP A N 1
ATOM 4700 C CA . ASP A 1 603 ? -20.761 25.826 12.386 1.00 88.62 603 ASP A CA 1
ATOM 4701 C C . ASP A 1 603 ? -20.449 24.474 13.044 1.00 88.62 603 ASP A C 1
ATOM 4703 O O . ASP A 1 603 ? -21.251 23.538 12.985 1.00 88.62 603 ASP A O 1
ATOM 4707 N N . ARG A 1 604 ? -19.286 24.373 13.695 1.00 86.31 604 ARG A N 1
ATOM 4708 C CA . ARG A 1 604 ? -18.795 23.148 14.346 1.00 86.31 604 ARG A CA 1
ATOM 4709 C C . ARG A 1 604 ? -19.857 22.404 15.181 1.00 86.31 604 ARG A C 1
ATOM 4711 O O . ARG A 1 604 ? -20.045 21.223 14.909 1.00 86.31 604 ARG A O 1
ATOM 4718 N N . PRO A 1 605 ? -20.577 23.025 16.142 1.00 87.00 605 PRO A N 1
ATOM 4719 C CA . PRO A 1 605 ? -21.549 22.295 16.964 1.00 87.00 605 PRO A CA 1
ATOM 4720 C C . PRO A 1 605 ? -22.717 21.741 16.142 1.00 87.00 605 PRO A C 1
ATOM 4722 O O . PRO A 1 605 ? -23.149 20.614 16.361 1.00 87.00 605 PRO A O 1
ATOM 4725 N N . ARG A 1 606 ? -23.184 22.496 15.140 1.00 86.62 606 ARG A N 1
ATOM 4726 C CA . ARG A 1 606 ? -24.269 22.060 14.257 1.00 86.62 606 ARG A CA 1
ATOM 4727 C C . ARG A 1 606 ? -23.835 20.898 13.369 1.00 86.62 606 ARG A C 1
ATOM 4729 O O . ARG A 1 606 ? -24.614 19.981 13.156 1.00 86.62 606 ARG A O 1
ATOM 4736 N N . PHE A 1 607 ? -22.594 20.922 12.886 1.00 86.31 607 PHE A N 1
ATOM 4737 C CA . PHE A 1 607 ? -22.031 19.818 12.114 1.00 86.31 607 PHE A CA 1
ATOM 4738 C C . PHE A 1 607 ? -21.905 18.546 12.957 1.00 86.31 607 PHE A C 1
ATOM 4740 O O . PHE A 1 607 ? -22.308 17.477 12.513 1.00 86.31 607 PHE A O 1
ATOM 4747 N N . VAL A 1 608 ? -21.368 18.661 14.176 1.00 86.25 608 VAL A N 1
ATOM 4748 C CA . VAL A 1 608 ? -21.225 17.524 15.099 1.00 86.25 608 VAL A CA 1
ATOM 4749 C C . VAL A 1 608 ? -22.580 16.898 15.403 1.00 86.25 608 VAL A C 1
ATOM 4751 O O . VAL A 1 608 ? -22.704 15.682 15.316 1.00 86.25 608 VAL A O 1
ATOM 4754 N N . ASN A 1 609 ? -23.592 17.719 15.688 1.00 86.19 609 ASN A N 1
ATOM 4755 C CA . ASN A 1 609 ? -24.947 17.239 15.935 1.00 86.19 609 ASN A CA 1
ATOM 4756 C C . ASN A 1 609 ? -25.531 16.535 14.696 1.00 86.19 609 ASN A C 1
ATOM 4758 O O . ASN A 1 609 ? -26.018 15.418 14.792 1.00 86.19 609 ASN A O 1
ATOM 4762 N N . ALA A 1 610 ? -25.374 17.121 13.508 1.00 84.12 610 ALA A N 1
ATOM 4763 C CA . ALA A 1 610 ? -25.859 16.525 12.264 1.00 84.12 610 ALA A CA 1
ATOM 4764 C C . ALA A 1 610 ? -25.190 15.175 11.928 1.00 84.12 610 ALA A C 1
ATOM 4766 O O . ALA A 1 610 ? -25.839 14.273 11.403 1.00 84.12 610 ALA A O 1
ATOM 4767 N N . VAL A 1 611 ? -23.900 15.006 12.241 1.00 83.31 611 VAL A N 1
ATOM 4768 C CA . VAL A 1 611 ? -23.212 13.708 12.102 1.00 83.31 611 VAL A CA 1
ATOM 4769 C C . VAL A 1 611 ? -23.663 12.716 13.171 1.00 83.31 611 VAL A C 1
ATOM 4771 O O . VAL A 1 611 ? -23.850 11.537 12.866 1.00 83.31 611 VAL A O 1
ATOM 4774 N N . ALA A 1 612 ? -23.869 13.183 14.404 1.00 81.81 612 ALA A N 1
ATOM 4775 C CA . ALA A 1 612 ? -24.357 12.352 15.498 1.00 81.81 612 ALA A CA 1
ATOM 4776 C C . ALA A 1 612 ? -25.757 11.817 15.188 1.00 81.81 612 ALA A C 1
ATOM 4778 O O . ALA A 1 612 ? -25.972 10.617 15.276 1.00 81.81 612 ALA A O 1
ATOM 4779 N N . LEU A 1 613 ? -26.663 12.672 14.710 1.00 80.94 613 LEU A N 1
ATOM 4780 C CA . LEU A 1 613 ? -28.019 12.313 14.288 1.00 80.94 613 LEU A CA 1
ATOM 4781 C C . LEU A 1 613 ? -28.070 11.452 13.015 1.00 80.94 613 LEU A C 1
ATOM 4783 O O . LEU A 1 613 ? -29.126 10.923 12.683 1.00 80.94 613 LEU A O 1
ATOM 4787 N N . GLY A 1 614 ? -26.953 11.297 12.299 1.00 73.44 614 GLY A N 1
ATOM 4788 C CA . GLY A 1 614 ? -26.899 10.560 11.035 1.00 73.44 614 GLY A CA 1
ATOM 4789 C C . GLY A 1 614 ? -27.453 11.329 9.830 1.00 73.44 614 GLY A C 1
ATOM 4790 O O . GLY A 1 614 ? -27.542 10.767 8.744 1.00 73.44 614 GLY A O 1
ATOM 4791 N N . GLU A 1 615 ? -27.777 12.616 9.981 1.00 80.94 615 GLU A N 1
ATOM 4792 C CA . GLU A 1 615 ? -28.214 13.503 8.892 1.00 80.94 615 GLU A CA 1
ATOM 4793 C C . GLU A 1 615 ? -27.089 13.788 7.885 1.00 80.94 615 GLU A C 1
ATOM 4795 O O . GLU A 1 615 ? -27.327 14.007 6.691 1.00 80.94 615 GLU A O 1
ATOM 4800 N N . ILE A 1 616 ? -25.850 13.802 8.384 1.00 81.56 616 ILE A N 1
ATOM 4801 C CA . ILE A 1 616 ? -24.623 13.930 7.604 1.00 81.56 616 ILE A CA 1
ATOM 4802 C C . ILE A 1 616 ? -23.789 12.677 7.811 1.00 81.56 616 ILE A C 1
ATOM 4804 O O . ILE A 1 616 ? -23.424 12.338 8.933 1.00 81.56 616 ILE A O 1
ATOM 4808 N N . SER A 1 617 ? -23.387 12.053 6.710 1.00 74.12 617 SER A N 1
ATOM 4809 C CA . SER A 1 617 ? -22.330 11.048 6.732 1.00 74.12 617 SER A CA 1
ATOM 4810 C C . SER A 1 617 ? -21.113 11.544 5.971 1.00 74.12 617 SER A C 1
ATOM 4812 O O . SER A 1 617 ? -21.220 12.184 4.919 1.00 74.12 617 SER A O 1
ATOM 4814 N N . ILE A 1 618 ? -19.938 11.274 6.529 1.00 76.19 618 ILE A N 1
ATOM 4815 C CA . ILE A 1 618 ? -18.664 11.631 5.922 1.00 76.19 618 ILE A CA 1
ATOM 4816 C C . ILE A 1 618 ? -18.229 10.452 5.049 1.00 76.19 618 ILE A C 1
ATOM 4818 O O . ILE A 1 618 ? -17.987 9.363 5.556 1.00 76.19 618 ILE A O 1
ATOM 4822 N N . VAL A 1 619 ? -18.157 10.668 3.735 1.00 70.31 619 VAL A N 1
ATOM 4823 C CA . VAL A 1 619 ? -17.859 9.614 2.748 1.00 70.31 619 VAL A CA 1
ATOM 4824 C C . VAL A 1 619 ? -16.395 9.634 2.318 1.00 70.31 619 VAL A C 1
ATOM 4826 O O . VAL A 1 619 ? -15.810 8.592 2.048 1.00 70.31 619 VAL A O 1
ATOM 4829 N N . ASP A 1 620 ? -15.776 10.812 2.275 1.00 67.38 620 ASP A N 1
ATOM 4830 C CA . ASP A 1 620 ? -14.346 10.969 2.013 1.00 67.38 620 ASP A CA 1
ATOM 4831 C C . ASP A 1 620 ? -13.812 12.073 2.924 1.00 67.38 620 ASP A C 1
ATOM 4833 O O . ASP A 1 620 ? -14.388 13.153 3.023 1.00 67.38 620 ASP A O 1
ATOM 4837 N N . ASN A 1 621 ? -12.687 11.844 3.588 1.00 64.50 621 ASN A N 1
ATOM 4838 C CA . ASN A 1 621 ? -12.180 12.814 4.556 1.00 64.50 621 ASN A CA 1
ATOM 4839 C C . ASN A 1 621 ? -11.281 13.897 3.920 1.00 64.50 621 ASN A C 1
ATOM 4841 O O . ASN A 1 621 ? -10.793 14.786 4.617 1.00 64.50 621 ASN A O 1
ATOM 4845 N N . GLY A 1 622 ? -11.041 13.838 2.609 1.00 55.47 622 GLY A N 1
ATOM 4846 C CA . GLY A 1 622 ? -10.341 14.835 1.795 1.00 55.47 622 GLY A CA 1
ATOM 4847 C C . GLY A 1 622 ? -8.927 14.461 1.384 1.00 55.47 622 GLY A C 1
ATOM 4848 O O . GLY A 1 622 ? -8.161 15.338 0.997 1.00 55.47 622 GLY A O 1
ATOM 4849 N N . ILE A 1 623 ? -8.542 13.185 1.490 1.00 57.25 623 ILE A N 1
ATOM 4850 C CA . ILE A 1 623 ? -7.293 12.719 0.877 1.00 57.25 623 ILE A CA 1
ATOM 4851 C C . ILE A 1 623 ? -7.722 12.025 -0.394 1.00 57.25 623 ILE A C 1
ATOM 4853 O O . ILE A 1 623 ? -8.108 10.869 -0.334 1.00 57.25 623 ILE A O 1
ATOM 4857 N N . GLN A 1 624 ? -7.608 12.719 -1.523 1.00 47.88 624 GLN A N 1
ATOM 4858 C CA . GLN A 1 624 ? -7.298 12.061 -2.783 1.00 47.88 624 GLN A CA 1
ATOM 4859 C C . GLN A 1 624 ? -6.834 13.064 -3.846 1.00 47.88 624 GLN A C 1
ATOM 4861 O O . GLN A 1 624 ? -7.325 14.186 -3.955 1.00 47.88 624 GLN A O 1
ATOM 4866 N N . PHE A 1 625 ? -5.904 12.588 -4.678 1.00 38.97 625 PHE A N 1
ATOM 4867 C CA . PHE A 1 625 ? -5.698 13.065 -6.048 1.00 38.97 625 PHE A CA 1
ATOM 4868 C C . PHE A 1 625 ? -4.982 14.412 -6.278 1.00 38.97 625 PHE A C 1
ATOM 4870 O O . PHE A 1 625 ? -5.136 15.009 -7.338 1.00 38.97 625 PHE A O 1
ATOM 4877 N N . SER A 1 626 ? -4.146 14.895 -5.353 1.00 39.16 626 SER A N 1
ATOM 4878 C CA . SER A 1 626 ? -3.334 16.105 -5.595 1.00 39.16 626 SER A CA 1
ATOM 4879 C C . SER A 1 626 ? -1.896 15.807 -6.024 1.00 39.16 626 SER A C 1
ATOM 4881 O O . SER A 1 626 ? -1.442 16.391 -6.995 1.00 39.16 626 SER A O 1
ATOM 4883 N N . SER A 1 627 ? -1.182 14.853 -5.416 1.00 36.34 627 SER A N 1
ATOM 4884 C CA . SER A 1 627 ? 0.259 14.672 -5.701 1.00 36.34 627 SER A CA 1
ATOM 4885 C C . SER A 1 627 ? 0.571 14.242 -7.148 1.00 36.34 627 SER A C 1
ATOM 4887 O O . SER A 1 627 ? 1.509 14.753 -7.763 1.00 36.34 627 SER A O 1
ATOM 4889 N N . ALA A 1 628 ? -0.243 13.356 -7.736 1.00 33.81 628 ALA A N 1
ATOM 4890 C CA . ALA A 1 628 ? -0.059 12.905 -9.119 1.00 33.81 628 ALA A CA 1
ATOM 4891 C C . ALA A 1 628 ? -0.425 13.999 -10.139 1.00 33.81 628 ALA A C 1
ATOM 4893 O O . ALA A 1 628 ? 0.325 14.241 -11.083 1.00 33.81 628 ALA A O 1
ATOM 4894 N N . LEU A 1 629 ? -1.531 14.717 -9.918 1.00 36.62 629 LEU A N 1
ATOM 4895 C CA . LEU A 1 629 ? -1.992 15.771 -10.822 1.00 36.62 629 LEU A CA 1
ATOM 4896 C C . LEU A 1 629 ? -1.169 17.062 -10.674 1.00 36.62 629 LEU A C 1
ATOM 4898 O O . LEU A 1 629 ? -0.886 17.721 -11.664 1.00 36.62 629 LEU A O 1
ATOM 4902 N N . GLU A 1 630 ? -0.709 17.401 -9.468 1.00 41.31 630 GLU A N 1
ATOM 4903 C CA . GLU A 1 630 ? 0.145 18.564 -9.194 1.00 41.31 630 GLU A CA 1
ATOM 4904 C C . GLU A 1 630 ? 1.550 18.375 -9.790 1.00 41.31 630 GLU A C 1
ATOM 4906 O O . GLU A 1 630 ? 2.127 19.329 -10.313 1.00 41.31 630 GLU A O 1
ATOM 4911 N N . LYS A 1 631 ? 2.075 17.136 -9.823 1.00 43.47 631 LYS A N 1
ATOM 4912 C CA . LYS A 1 631 ? 3.283 16.789 -10.598 1.00 43.47 631 LYS A CA 1
ATOM 4913 C C . LYS A 1 63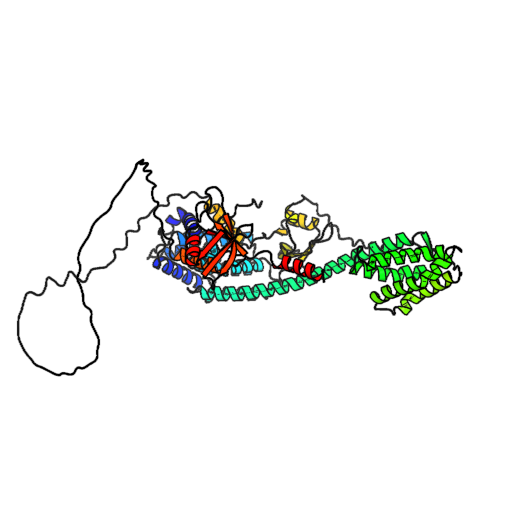1 ? 3.066 16.947 -12.104 1.00 43.47 631 LYS A C 1
ATOM 4915 O O . LYS A 1 631 ? 3.946 17.475 -12.781 1.00 43.47 631 LYS A O 1
ATOM 4920 N N . VAL A 1 632 ? 1.914 16.528 -12.629 1.00 44.47 632 VAL A N 1
ATOM 4921 C CA . VAL A 1 632 ? 1.585 16.647 -14.061 1.00 44.47 632 VAL A CA 1
ATOM 4922 C C . VAL A 1 632 ? 1.373 18.111 -14.461 1.00 44.47 632 VAL A C 1
ATOM 4924 O O . VAL A 1 632 ? 1.931 18.556 -15.459 1.00 44.47 632 VAL A O 1
ATOM 4927 N N . VAL A 1 633 ? 0.674 18.900 -13.646 1.00 45.75 633 VAL A N 1
ATOM 4928 C CA . VAL A 1 633 ? 0.429 20.328 -13.895 1.00 45.75 633 VAL A CA 1
ATOM 4929 C C . VAL A 1 633 ? 1.711 21.153 -13.738 1.00 45.75 633 VAL A C 1
ATOM 4931 O O . VAL A 1 633 ? 1.978 22.010 -14.580 1.00 45.75 633 VAL A O 1
ATOM 4934 N N . ARG A 1 634 ? 2.575 20.856 -12.752 1.00 42.34 634 ARG A N 1
ATOM 4935 C CA . ARG A 1 634 ? 3.909 21.484 -12.659 1.00 42.34 634 ARG A CA 1
ATOM 4936 C C . ARG A 1 634 ? 4.820 21.103 -13.827 1.00 42.34 634 ARG A C 1
ATOM 4938 O O . ARG A 1 634 ? 5.603 21.943 -14.263 1.00 42.34 634 ARG A O 1
ATOM 4945 N N . ASN A 1 635 ? 4.725 19.879 -14.348 1.00 41.62 635 ASN A N 1
ATOM 4946 C CA . ASN A 1 635 ? 5.476 19.476 -15.538 1.00 41.62 635 ASN A CA 1
ATOM 4947 C C . ASN A 1 635 ? 4.964 20.172 -16.804 1.00 41.62 635 ASN A C 1
ATOM 4949 O O . ASN A 1 635 ? 5.778 20.616 -17.602 1.00 41.62 635 ASN A O 1
ATOM 4953 N N . ILE A 1 636 ? 3.652 20.357 -16.963 1.00 50.91 636 ILE A N 1
ATOM 4954 C CA . ILE A 1 636 ? 3.090 21.093 -18.107 1.00 50.91 636 ILE A CA 1
ATOM 4955 C C . ILE A 1 636 ? 3.460 22.587 -18.039 1.00 50.91 636 ILE A C 1
ATOM 4957 O O . ILE A 1 636 ? 3.849 23.165 -19.050 1.00 50.91 636 ILE A O 1
ATOM 4961 N N . GLN A 1 637 ? 3.450 23.200 -16.850 1.00 43.69 637 GLN A N 1
ATOM 4962 C CA . GLN A 1 637 ? 3.862 24.601 -16.668 1.00 43.69 637 GLN A CA 1
ATOM 4963 C C . GLN A 1 637 ? 5.377 24.831 -16.810 1.00 43.69 637 GLN A C 1
ATOM 4965 O O . GLN A 1 637 ? 5.795 25.942 -17.127 1.00 43.69 637 GLN A O 1
ATOM 4970 N N . LYS A 1 638 ? 6.210 23.799 -16.607 1.00 45.06 638 LYS A N 1
ATOM 4971 C CA . LYS A 1 638 ? 7.654 23.854 -16.901 1.00 45.06 638 LYS A CA 1
ATOM 4972 C C . LYS A 1 638 ? 7.985 23.669 -18.382 1.00 45.06 638 LYS A C 1
ATOM 4974 O O . LYS A 1 638 ? 9.065 24.067 -18.789 1.00 45.06 638 LYS A O 1
ATOM 4979 N N . VAL A 1 639 ? 7.091 23.075 -19.171 1.00 45.25 639 VAL A N 1
ATOM 4980 C CA . VAL A 1 639 ? 7.282 22.868 -20.619 1.00 45.25 639 VAL A CA 1
ATOM 4981 C C . VAL A 1 639 ? 6.820 24.086 -21.436 1.00 45.25 639 VAL A C 1
ATOM 4983 O O . VAL A 1 639 ? 7.188 24.215 -22.598 1.00 45.25 639 VAL A O 1
ATOM 4986 N N . SER A 1 640 ? 6.070 25.021 -20.837 1.00 40.31 640 SER A N 1
ATOM 4987 C CA . SER A 1 640 ? 5.614 26.256 -21.495 1.00 40.31 640 SER A CA 1
ATOM 4988 C C . SER A 1 640 ? 6.436 27.511 -21.148 1.00 40.31 640 SER A C 1
ATOM 4990 O O . SER A 1 640 ? 5.910 28.621 -21.276 1.00 40.31 640 SER A O 1
ATOM 4992 N N . ARG A 1 641 ? 7.678 27.374 -20.665 1.00 35.28 641 ARG A N 1
ATOM 4993 C CA . ARG A 1 641 ? 8.581 28.503 -20.388 1.00 35.28 641 ARG A CA 1
ATOM 4994 C C . ARG A 1 641 ? 9.976 28.282 -20.939 1.00 35.28 641 ARG A C 1
ATOM 4996 O O . ARG A 1 641 ? 10.482 27.151 -20.782 1.00 35.28 641 ARG A O 1
#

pLDDT: mean 73.6, std 21.93, range [23.11, 96.56]

Sequence (641 aa):
MIADQIPPLKLGARVVVDLLERHVSGTDFSLFNVAAQRSAAMQKSFLSCLSELQSNIKGSPYTKASLKSVIHRYYSGPDSSFISRLDLGTVNLVDAMFDEMLEKGRFDSEAWELIVKTKIPVLKLITQDLSFLFSPRNIARKFLNNLTLTLISSPNSTDDPMRVALAGFVEKIVLKYEADTGVVNTVCIDAQTWFAGNQQRLELVQEKVVRSESSKNKKVVAEPRVVDLINRCFSGTDQPELMTGFVVDVWRNVLRIISIEDGDQGARWKRAVGLTESMASFYSACADANSIEKYQRFLPTMMKSVRLLIADCIKDRSPEDAMESFELIATALVAGAIPESEKFIPLALESKVVDVYERKVTASGVCNSLSELDVGDWVRIVTARKTIEACRLTVKSDGDAPWIFINQSGQKIAKKTREELEAGLSQGTLKLIGKGLWVDDFLEHAFYDLSLILKEPLPKKEVEPEREEEDTAEVILKDRLLSDSDEAQEENDDAQVPDMVKGSAALILKPQDDKEDRLPEVVEGRLSVEEDSEPVVEPSEEELQASARALNDLQVGGWIVLVPGVFGVSLDAEVRLKLAVVVKGGNKYIFVNRLGIKQLELDRPRFVNAVALGEISIVDNGIQFSSALEKVVRNIQKVSR

Foldseek 3Di:
DDPPPDPFDFDFLQLLQVLLLLLDDPVNVVQAQEDADDDPVQLVVVLVLLLVVLVVVVPDPQLVDQPSVVSSVVCVDPNNGYHYSSLVSLSSLLSVLLVCLCVVLVFDPLLSSLLSSCSSLVSLCCSQFVLLLAFCLPLLVVLSLVSSLQRSFDAPDPCRVVSVLSSVLSVQSSPPDRNDVVSNVVSSVVSVVVVVVLVVVLVVLLVVVVVVVLLVVLLVVQLVVLLVLLCVQQAQAWDDPLLLVLCVPQLSQLSSQCCSPANCPRPLNVVSSVLSNCSNCQLVQLQDPVRLVVLLVCVVVSLVSQLVSSVVGDDPDHSCVSCVSVVVVNVCSSVSHNDHTDRRDRDDDPPPPVPPVCPPDPFDDDDCVVVPDDQQFWKWAQAPVRTIFTWGFSDDDPDQFWTWTAGSNSHTRDTGGPRRVNSCVVVVRMGGDDPDRSSVVSSSVSSSVSVPDDDDPDDPPDPPPDPPPDDPPPPPPPPDDDDDDDDDDDDDDDDDDDDDDDDDDDDDDDDDDDDDDDDDDDDDDDDDDPDPPDPPDQFDPSSLVNLLVSLVLADQQWKKKFQDPPLPHHNPDIFIWGFHDQPDPRFKTWTAGPVRHTRDIDGSSRSSRCSSVSRMGTPGRRDDDCPVVVVVVVVVVVVVD

Nearest PDB structures (foldseek):
  6wau-assembly1_A  TM=7.268E-01  e=7.139E-01  Homo sapiens
  8h43-assembly1_A  TM=7.433E-01  e=1.177E+00  Homo sapiens
  2m0o-assembly1_A  TM=6.786E-01  e=1.232E+00  Homo sapiens
  7lky-assembly4_D  TM=7.404E-01  e=2.224E+00  Homo sapiens

Mean predicted aligned error: 17.43 Å

Secondary structure (DSSP, 8-state):
-----PPPP---HHHHHHHHHHT--TTHHHHS-EESS--HHHHHHHHHHHHHHHHTTTT-GGGTS-HHHHHHHHHTSSS---EEHHHHHHHHHHHHHHHHHHHHH---HHHHHHHHHTHHHHHHHHHH-THHHH-TT-HHHHHHHHHHHHHTSPPSSTT-HHHHHHHHHHHHHHHH-SS-HHHHHHHHHHHHHHHHHHHHHHHHHHHHHHHHHHHHHHHHHHHHHHHHHHHHHHTT-EE-HHHHHHIIIIIHHHHHHHHHHH-TTSHHHHHHHHHHHHHHHHHHHHHSTTTHHHHHHHHHHHHHHHHHHHHHH--SS-HHHHHHHHHHHHHHHHTT-----EEPPPPP-------------------GGGTT--TT-EEEEE-TTS-EEEEEEEE--STTPPEEEE-TTS-EEEEE-HHHHHHHHHTTSEEEPPSS-HHHHHHHHHHHHHHHS------------------SSSSSSSSS---------------------------------------------------------PPPHHHHHHHHHHHHHPPTT-EEEEPTTSTT--TT--EEEEEEEEEGGGTEEEEE-TTS-EEEEEEHHHHHHHHHTTSEEEEE-S--SSHHHHHHHHHHHHHT-

Solvent-accessible surface area (backbone atoms only — not comparable to full-atom values): 37810 Å² total; per-residue (Å²): 130,85,82,70,84,71,76,83,79,75,46,18,43,43,52,50,45,54,44,24,37,65,58,52,51,79,70,48,61,75,72,39,55,69,34,85,64,79,46,74,68,46,52,50,52,49,49,48,51,52,41,56,51,54,73,59,49,80,94,39,75,65,72,81,46,57,58,62,64,55,50,41,64,64,43,69,43,98,72,64,54,59,42,24,29,50,60,53,9,46,43,51,52,52,41,54,50,51,52,53,46,57,66,76,48,65,45,53,75,65,46,44,51,59,56,47,64,42,51,57,62,50,53,55,46,40,79,77,34,56,27,50,79,57,28,88,71,30,54,62,51,46,41,52,28,51,50,53,62,59,38,40,30,60,73,90,46,99,80,32,68,69,56,55,54,50,50,54,49,53,49,50,40,64,73,67,48,72,83,56,65,66,54,45,50,51,51,29,51,56,49,49,52,51,49,50,53,51,50,54,52,34,50,56,43,43,53,52,50,44,54,53,51,52,53,51,51,31,52,66,56,15,51,58,55,42,47,53,51,49,35,72,52,34,48,74,39,63,39,36,66,48,54,49,52,38,46,70,52,56,47,43,52,36,47,32,49,38,31,44,75,50,31,89,83,20,72,67,31,53,51,48,51,54,50,49,46,51,58,48,47,43,54,62,38,39,71,35,84,87,40,28,69,61,48,53,70,42,44,66,59,50,54,52,53,52,46,52,50,39,54,76,59,50,83,92,54,57,50,64,76,68,40,46,52,48,54,54,52,55,52,41,30,59,74,65,50,80,74,76,61,45,63,38,77,64,72,78,78,81,74,75,69,68,77,65,79,76,71,82,70,84,79,67,70,93,61,73,75,66,75,76,64,52,76,68,43,48,31,36,38,52,44,98,86,72,45,43,36,43,25,32,32,61,39,82,51,75,76,81,42,55,26,34,25,22,36,84,88,44,50,78,76,48,76,40,31,59,68,58,47,43,44,25,44,74,71,63,40,31,43,81,48,66,98,53,48,66,63,56,52,48,47,55,50,53,53,51,58,45,69,71,53,76,89,70,88,69,84,82,75,79,74,75,74,79,77,74,90,70,85,92,80,82,83,81,84,81,86,81,85,90,80,83,87,83,85,84,89,79,82,91,85,88,87,86,84,89,85,89,85,88,79,84,89,87,84,90,84,87,87,91,88,85,89,87,91,83,88,85,91,87,90,87,79,92,80,91,74,88,71,81,74,69,78,87,75,76,69,51,73,67,27,38,51,24,22,46,54,42,53,71,58,51,40,65,60,10,29,36,36,38,40,51,62,47,97,87,35,52,77,88,47,73,51,61,29,31,30,68,44,71,41,85,92,70,43,34,42,33,24,16,38,96,85,70,47,80,75,48,76,39,44,48,71,60,46,20,48,34,20,11,70,43,47,31,16,66,78,38,51,29,88,78,80,51,73,70,52,52,51,51,52,52,50,55,63,57,72,75,108

Radius of gyration: 40.39 Å; Cα contacts (8 Å, |Δi|>4): 701; chains: 1; bounding box: 102×75×147 Å